Protein AF-A0A1I7TEP8-F1 (afdb_monomer_lite)

Foldseek 3Di:
DVVQVVCCLQQVDPPWAFPDKDKDWDFQDQDPPDPDTWTKMWMWTAGPVRKIKIKIATQGAPDDDDFDFDDAPVDTQTDDRVQCQQAELRPDGNIYMWTDSDNDIQQHHWQFADPNRSPDGADFQFIGGNSPAGAAAPDPFGADRRPLAHVVLHGAAQFHDRNRRDGDQCQVVVVDDAAPQWHWDGDRRGIDTHGDPQWDDDDRHTHGDPQCCVVPVDDFDPQWDWDDDPPDRIAIDGHPQWDDRRNDTDHPPPPDDPDDDDDDDDDDDDDDDDDDDDDDDDDDDDDDDDDDDDDDDDDDDDDDDDDDDDDDDDDDDDDDDDDDDDDDDDDDDDDDDDDDDDDDPDDDPPPVVVVVVVVVVVVVVVVVVVCVVVVVVVVVVVVVVVVVVVVVVVPPPDDDDDDDDDDDDDDDDDDDDDDDDDDDDDDDDDDD

Secondary structure (DSSP, 8-state):
-HHHHHHHHHHT-TT--EEEEEEEEEEEEEPTTSS-EEEEEEEEEEETTS-EEEEEEEEE----SSPPEEE-SS-EEE--GGGTTT--SSSSTTEEEEE-SSSS-B-S-TTEESTTTT-EEPPTTEESGGG-EE--BSTTPPPPTTT-PPGGG-BPTTEETTTT-EE--TTTTT---PPTTEEEEEETTEEEEEEPTTEEEETTEEEE--HHHHHHSSPPPTTEEEEEETTEEEEEEEPTTEEESSSSEEEGGG-----------------------------------------------------PPPPPPP----------PPPPP---------------S--SHHHHHHHHHHHHHHHHHHHHHHHHHHHHHHHHHHHHHHHHHHHHHHH-------------------------------------

Radius of gyration: 47.18 Å; chains: 1; bounding box: 104×116×156 Å

InterPro domains:
  IPR000152 EGF-type aspartate/asparagine hydroxylation site [PS00010] (184-195)
  IPR000742 EGF-like domain [PS01186] (193-206)
  IPR000742 EGF-like domain [PS01186] (236-249)
  IPR000742 EGF-like domain [PS50026] (167-207)
  IPR000742 EGF-like domain [PS50026] (208-250)
  IPR000742 EGF-like domain [SM00181] (121-165)
  IPR000742 EGF-like domain [SM00181] (170-207)
  IPR000742 EGF-like domain [SM00181] (211-250)
  IPR001881 EGF-like calcium-binding domain [SM00179] (167-207)
  IPR003886 NIDO domain [SM00539] (1-105)
  IPR018097 EGF-like calcium-binding, conserved site [PS01187] (167-193)
  IPR049883 NOTCH1, EGF-like calcium-binding domain [PF07645] (167-206)
  IPR052235 Nephronectin domain-containing protein [PTHR24050] (114-250)

Structure (mmCIF, N/CA/C/O backbone):
data_AF-A0A1I7TEP8-F1
#
_entry.id   AF-A0A1I7TEP8-F1
#
loop_
_atom_site.group_PDB
_atom_site.id
_atom_site.type_symbol
_atom_site.label_atom_id
_atom_site.label_alt_id
_atom_site.label_comp_id
_atom_site.label_asym_id
_atom_site.label_entity_id
_atom_site.label_seq_id
_atom_site.pdbx_PDB_ins_code
_atom_site.Cartn_x
_atom_site.Cartn_y
_atom_site.Cartn_z
_atom_site.occupancy
_atom_site.B_iso_or_equiv
_atom_site.auth_seq_id
_atom_site.auth_comp_id
_atom_site.auth_asym_id
_atom_site.auth_atom_id
_atom_site.pdbx_PDB_model_num
ATOM 1 N N . MET A 1 1 ? 0.492 -0.697 28.780 1.00 54.47 1 MET A N 1
ATOM 2 C CA . MET A 1 1 ? 0.553 -2.182 28.759 1.00 54.47 1 MET A CA 1
ATOM 3 C C . MET A 1 1 ? -0.739 -2.813 28.250 1.00 54.47 1 MET A C 1
ATOM 5 O O . MET A 1 1 ? -0.734 -3.174 27.086 1.00 54.47 1 MET A O 1
ATOM 9 N N . ARG A 1 2 ? -1.839 -2.936 29.023 1.00 62.75 2 ARG A N 1
ATOM 10 C CA . ARG A 1 2 ? -3.069 -3.606 28.520 1.00 62.75 2 ARG A CA 1
ATOM 11 C C . ARG A 1 2 ? -3.659 -2.958 27.255 1.00 62.75 2 ARG A C 1
ATOM 13 O O . ARG A 1 2 ? -3.984 -3.676 26.319 1.00 62.75 2 ARG A O 1
ATOM 20 N N . SER A 1 3 ? -3.730 -1.624 27.205 1.00 68.06 3 SER A N 1
ATOM 21 C CA . SER A 1 3 ? -4.124 -0.867 26.003 1.00 68.06 3 SER A CA 1
ATOM 22 C C . SER A 1 3 ? -3.227 -1.183 24.804 1.00 68.06 3 SER A C 1
ATOM 24 O O . SER A 1 3 ? -3.715 -1.460 23.717 1.00 68.06 3 SER A O 1
ATOM 26 N N . SER A 1 4 ? -1.916 -1.194 25.035 1.00 77.31 4 SER A N 1
ATOM 27 C CA . SER A 1 4 ? -0.880 -1.404 24.026 1.00 77.31 4 SER A CA 1
ATOM 28 C C . SER A 1 4 ? -0.984 -2.795 23.391 1.00 77.31 4 SER A C 1
ATOM 30 O O . SER A 1 4 ? -1.090 -2.883 22.177 1.00 77.31 4 SER A O 1
ATOM 32 N N . ILE A 1 5 ? -1.079 -3.860 24.198 1.00 77.50 5 ILE A N 1
ATOM 33 C CA . ILE A 1 5 ? -1.288 -5.239 23.711 1.00 77.50 5 ILE A CA 1
ATOM 34 C C . ILE A 1 5 ? -2.607 -5.338 22.929 1.00 77.50 5 ILE A C 1
ATOM 36 O O . ILE A 1 5 ? -2.640 -5.893 21.838 1.00 77.50 5 ILE A O 1
ATOM 40 N N . GLY A 1 6 ? -3.687 -4.740 23.447 1.00 81.06 6 GLY A N 1
ATOM 41 C CA . GLY A 1 6 ? -4.981 -4.730 22.764 1.00 81.06 6 GLY A CA 1
ATOM 42 C C . GLY A 1 6 ? -4.962 -4.018 21.406 1.00 81.06 6 GLY A C 1
ATOM 43 O O . GLY A 1 6 ? -5.703 -4.423 20.518 1.00 81.06 6 GLY A O 1
ATOM 44 N N . ILE A 1 7 ? -4.125 -2.989 21.233 1.00 83.25 7 ILE A N 1
ATOM 45 C CA . ILE A 1 7 ? -3.913 -2.296 19.953 1.00 83.25 7 ILE A CA 1
ATOM 46 C C . ILE A 1 7 ? -3.044 -3.137 19.012 1.00 83.25 7 ILE A C 1
ATOM 48 O O . ILE A 1 7 ? -3.432 -3.317 17.861 1.00 83.25 7 ILE A O 1
ATOM 52 N N . GLN A 1 8 ? -1.933 -3.700 19.503 1.00 84.19 8 GLN A N 1
ATOM 53 C CA . GLN A 1 8 ? -1.055 -4.585 18.724 1.00 84.19 8 GLN A CA 1
ATOM 54 C C . GLN A 1 8 ? -1.854 -5.733 18.091 1.00 84.19 8 GLN A C 1
ATOM 56 O O . GLN A 1 8 ? -1.826 -5.911 16.876 1.00 84.19 8 GLN A O 1
ATOM 61 N N . THR A 1 9 ? -2.628 -6.461 18.904 1.00 83.50 9 THR A N 1
ATOM 62 C CA . THR A 1 9 ? -3.426 -7.609 18.449 1.00 83.50 9 THR A CA 1
ATOM 63 C C . THR A 1 9 ? -4.588 -7.207 17.538 1.00 83.50 9 THR A C 1
ATOM 65 O O . THR A 1 9 ? -4.885 -7.928 16.594 1.00 83.50 9 THR A O 1
ATOM 68 N N . ALA A 1 10 ? -5.260 -6.081 17.804 1.00 84.94 10 ALA A N 1
ATOM 69 C CA . ALA A 1 10 ? -6.440 -5.670 17.037 1.00 84.94 10 ALA A CA 1
ATOM 70 C C . ALA A 1 10 ? -6.103 -5.056 15.669 1.00 84.94 10 ALA A C 1
ATOM 72 O O . ALA A 1 10 ? -6.873 -5.229 14.730 1.00 84.94 10 ALA A O 1
ATOM 73 N N . MET A 1 11 ? -4.982 -4.333 15.565 1.00 82.75 11 MET A N 1
ATOM 74 C CA . MET A 1 11 ? -4.587 -3.610 14.348 1.00 82.75 11 MET A CA 1
ATOM 75 C C . MET A 1 11 ? -3.489 -4.314 13.538 1.00 82.75 11 MET A C 1
ATOM 77 O O . MET A 1 11 ? -3.187 -3.872 12.434 1.00 82.75 11 MET A O 1
ATOM 81 N N . GLY A 1 12 ? -2.865 -5.371 14.075 1.00 79.25 12 GLY A N 1
ATOM 82 C CA . GLY A 1 12 ? -1.703 -6.019 13.454 1.00 79.25 12 GLY A CA 1
ATOM 83 C C . GLY A 1 12 ? -0.425 -5.171 13.507 1.00 79.25 12 GLY A C 1
ATOM 84 O O . GLY A 1 12 ? 0.451 -5.332 12.665 1.00 79.25 12 GLY A O 1
ATOM 85 N N . ILE A 1 13 ? -0.321 -4.240 14.465 1.00 78.69 13 ILE A N 1
ATOM 86 C CA . ILE A 1 13 ? 0.818 -3.315 14.582 1.00 78.69 13 ILE A CA 1
ATOM 87 C C . ILE A 1 13 ? 1.818 -3.870 15.595 1.00 78.69 13 ILE A C 1
ATOM 89 O O . ILE A 1 13 ? 1.590 -3.806 16.805 1.00 78.69 13 ILE A O 1
ATOM 93 N N . GLU A 1 14 ? 2.953 -4.376 15.122 1.00 80.06 14 GLU A N 1
ATOM 94 C CA . GLU A 1 14 ? 4.012 -4.852 16.009 1.00 80.06 14 GLU A CA 1
ATOM 95 C C . GLU A 1 14 ? 4.643 -3.725 16.839 1.00 80.06 14 GLU A C 1
ATOM 97 O O . GLU A 1 14 ? 4.807 -2.588 16.393 1.00 80.06 14 GLU A O 1
ATOM 102 N N . ASN A 1 15 ? 5.062 -4.058 18.063 1.00 80.12 15 ASN A N 1
ATOM 103 C CA . ASN A 1 15 ? 5.827 -3.173 18.948 1.00 80.12 15 ASN A CA 1
ATOM 104 C C . ASN A 1 15 ? 5.157 -1.824 19.300 1.00 80.12 15 ASN A C 1
ATOM 106 O O . ASN A 1 15 ? 5.832 -0.933 19.812 1.00 80.12 15 ASN A O 1
ATOM 110 N N . PHE A 1 16 ? 3.844 -1.661 19.087 1.00 84.19 16 PHE A N 1
ATOM 111 C CA . PHE A 1 16 ? 3.108 -0.453 19.483 1.00 84.19 16 PHE A CA 1
ATOM 112 C C . PHE A 1 16 ? 3.130 -0.258 21.009 1.00 84.19 16 PHE A C 1
ATOM 114 O O . PHE A 1 16 ? 2.706 -1.146 21.758 1.00 84.19 16 PHE A O 1
ATOM 121 N N . LYS A 1 17 ? 3.566 0.909 21.494 1.00 89.56 17 LYS A N 1
ATOM 122 C CA . LYS A 1 17 ? 3.687 1.204 22.929 1.00 89.56 17 LYS A CA 1
ATOM 123 C C . LYS A 1 17 ? 3.086 2.567 23.252 1.00 89.56 17 LYS A C 1
ATOM 125 O O . LYS A 1 17 ? 3.693 3.610 23.048 1.00 89.56 17 LYS A O 1
ATOM 130 N N . THR A 1 18 ? 1.904 2.525 23.861 1.00 90.00 18 THR A N 1
ATOM 131 C CA . THR A 1 18 ? 1.186 3.707 24.356 1.00 90.00 18 THR A CA 1
ATOM 132 C C . THR A 1 18 ? 2.036 4.518 25.340 1.00 90.00 18 THR A C 1
ATOM 134 O O . THR A 1 18 ? 2.433 3.982 26.379 1.00 90.00 18 THR A O 1
ATOM 137 N N . VAL A 1 19 ? 2.247 5.800 25.043 1.00 92.50 19 VAL A N 1
ATOM 138 C CA . VAL A 1 19 ? 2.892 6.793 25.919 1.00 92.50 19 VAL A CA 1
ATOM 139 C C . VAL A 1 19 ? 1.852 7.713 26.552 1.00 92.50 19 VAL A C 1
ATOM 141 O O . VAL A 1 19 ? 1.882 7.899 27.768 1.00 92.50 19 VAL A O 1
ATOM 144 N N . ARG A 1 20 ? 0.897 8.230 25.766 1.00 92.38 20 ARG A N 1
ATOM 145 C CA . ARG A 1 20 ? -0.237 9.024 26.268 1.00 92.38 20 ARG A CA 1
ATOM 146 C C . ARG A 1 20 ? -1.568 8.385 25.893 1.00 92.38 20 ARG A C 1
ATOM 148 O O . ARG A 1 20 ? -1.671 7.643 24.916 1.00 92.38 20 ARG A O 1
ATOM 155 N N . LEU A 1 21 ? -2.581 8.644 26.713 1.00 93.88 21 LEU A N 1
ATOM 156 C CA . LEU A 1 21 ? -3.922 8.104 26.543 1.00 93.88 21 LEU A CA 1
ATOM 157 C C . LEU A 1 21 ? -4.946 9.160 26.961 1.00 93.88 21 LEU A C 1
ATOM 159 O O . LEU A 1 21 ? -5.051 9.484 28.143 1.00 93.88 21 LEU A O 1
ATOM 163 N N . HIS A 1 22 ? -5.709 9.669 26.000 1.00 94.31 22 HIS A N 1
ATOM 164 C CA . HIS A 1 22 ? -6.807 10.600 26.240 1.00 94.31 22 HIS A CA 1
ATOM 165 C C . HIS A 1 22 ? -8.118 9.824 26.133 1.00 94.31 22 HIS A C 1
ATOM 167 O O . HIS A 1 22 ? -8.373 9.188 25.114 1.00 94.31 22 HIS A O 1
ATOM 173 N N . ILE A 1 23 ? -8.928 9.836 27.194 1.00 94.62 23 ILE A N 1
ATOM 174 C CA . ILE A 1 23 ? -10.208 9.121 27.260 1.00 94.62 23 ILE A CA 1
ATOM 175 C C . ILE A 1 23 ? -11.317 10.146 27.467 1.00 94.62 23 ILE A C 1
ATOM 177 O O . ILE A 1 23 ? -11.378 10.799 28.507 1.00 94.62 23 ILE A O 1
ATOM 181 N N . PHE A 1 24 ? -12.222 10.236 26.501 1.00 94.94 24 PHE A N 1
ATOM 182 C CA . PHE A 1 24 ? -13.434 11.038 26.573 1.00 94.94 24 PHE A CA 1
ATOM 183 C C . PHE A 1 24 ? -14.617 10.081 26.730 1.00 94.94 24 PHE A C 1
ATOM 185 O O . PHE A 1 24 ? -14.896 9.281 25.837 1.00 94.94 24 PHE A O 1
ATOM 192 N N . THR A 1 25 ? -15.288 10.125 27.881 1.00 94.06 25 THR A N 1
ATOM 193 C CA . THR A 1 25 ? -16.459 9.280 28.162 1.00 94.06 25 THR A CA 1
ATOM 194 C C . THR A 1 25 ? -17.731 10.101 28.027 1.00 94.06 25 THR A C 1
ATOM 196 O O . THR A 1 25 ? -17.890 11.116 28.701 1.00 94.06 25 THR A O 1
ATOM 199 N N . PHE A 1 26 ? -18.647 9.623 27.194 1.00 91.69 26 PHE A N 1
ATOM 200 C CA . PHE A 1 26 ? -19.979 10.172 27.001 1.00 91.69 26 PHE A CA 1
ATOM 201 C C . PHE A 1 26 ? -20.973 9.157 27.554 1.00 91.69 26 PHE A C 1
ATOM 203 O O . PHE A 1 26 ? -21.328 8.209 26.859 1.00 91.69 26 PHE A O 1
ATOM 210 N N . ASP A 1 27 ? -21.390 9.313 28.811 1.00 92.44 27 ASP A N 1
ATOM 211 C CA . ASP A 1 27 ? -22.382 8.423 29.420 1.00 92.44 27 ASP A CA 1
ATOM 212 C C . ASP A 1 27 ? -23.783 9.044 29.388 1.00 92.44 27 ASP A C 1
ATOM 214 O O . ASP A 1 27 ? -23.960 10.222 29.698 1.00 92.44 27 ASP A O 1
ATOM 218 N N . ARG A 1 28 ? -24.778 8.238 28.998 1.00 89.88 28 ARG A N 1
ATOM 219 C CA . ARG A 1 28 ? -26.203 8.594 28.936 1.00 89.88 28 ARG A CA 1
ATOM 220 C C . ARG A 1 28 ? -26.470 9.952 28.276 1.00 89.88 28 ARG A C 1
ATOM 222 O O . ARG A 1 28 ? -27.312 10.726 28.736 1.00 89.88 28 ARG A O 1
ATOM 229 N N . VAL A 1 29 ? -25.811 10.228 27.154 1.00 87.88 29 VAL A N 1
ATOM 230 C CA . VAL A 1 29 ? -26.077 11.432 26.362 1.00 87.88 29 VAL A CA 1
ATOM 231 C C . VAL A 1 29 ? -27.410 11.260 25.635 1.00 87.88 29 VAL A C 1
ATOM 233 O O . VAL A 1 29 ? -27.557 10.376 24.784 1.00 87.88 29 VAL A O 1
ATOM 236 N N . ARG A 1 30 ? -28.398 12.095 25.980 1.00 86.38 30 ARG A N 1
ATOM 237 C CA . ARG A 1 30 ? -29.702 12.128 25.303 1.00 86.38 30 ARG A CA 1
ATOM 238 C C . ARG A 1 30 ? -29.531 12.656 23.882 1.00 86.38 30 ARG A C 1
ATOM 240 O O . ARG A 1 30 ? -28.924 13.704 23.672 1.00 86.38 30 ARG A O 1
ATOM 247 N N . GLN A 1 31 ? -30.081 11.944 22.907 1.00 82.75 31 GLN A N 1
ATOM 248 C CA . GLN A 1 31 ? -30.082 12.386 21.520 1.00 82.75 31 GLN A CA 1
ATOM 249 C C . GLN A 1 31 ? -31.081 13.543 21.333 1.00 82.75 31 GLN A C 1
ATOM 251 O O . GLN A 1 31 ? -32.233 13.450 21.755 1.00 82.75 31 GLN A O 1
ATOM 256 N N . SER A 1 32 ? -30.660 14.622 20.664 1.00 80.56 32 SER A N 1
ATOM 257 C CA . SER A 1 32 ? -31.560 15.733 20.321 1.00 80.56 32 SER A CA 1
ATOM 258 C C . SER A 1 32 ? -32.754 15.244 19.487 1.00 80.56 32 SER A C 1
ATOM 260 O O . SER A 1 32 ? -32.588 14.427 18.578 1.00 80.56 32 SER A O 1
ATOM 262 N N . GLY A 1 33 ? -33.957 15.719 19.822 1.00 80.44 33 GLY A N 1
ATOM 263 C CA . GLY A 1 33 ? -35.210 15.295 19.188 1.00 80.44 33 GLY A CA 1
ATOM 264 C C . GLY A 1 33 ? -35.663 13.866 19.526 1.00 80.44 33 GLY A C 1
ATOM 265 O O . GLY A 1 33 ? -36.458 13.299 18.780 1.00 80.44 33 GLY A O 1
ATOM 266 N N . SER A 1 34 ? -35.153 13.253 20.603 1.00 81.44 34 SER A N 1
ATOM 267 C CA . SER A 1 34 ? -35.457 11.862 20.961 1.00 81.44 34 SER A CA 1
ATOM 268 C C . SER A 1 34 ? -35.423 11.590 22.478 1.00 81.44 34 SER A C 1
ATOM 270 O O . SER A 1 34 ? -34.797 12.315 23.253 1.00 81.44 34 SER A O 1
ATOM 272 N N . GLU A 1 35 ? -36.060 10.492 22.894 1.00 83.69 35 GLU A N 1
ATOM 273 C CA . GLU A 1 35 ? -35.900 9.882 24.229 1.00 83.69 35 GLU A CA 1
ATOM 274 C C . GLU A 1 35 ? -34.720 8.895 24.292 1.00 83.69 35 GLU A C 1
ATOM 276 O O . GLU A 1 35 ? -34.445 8.293 25.330 1.00 83.69 35 GLU A O 1
ATOM 281 N N . ASN A 1 36 ? -34.009 8.714 23.178 1.00 84.19 36 ASN A N 1
ATOM 282 C CA . ASN A 1 36 ? -32.898 7.783 23.079 1.00 84.19 36 ASN A CA 1
ATOM 283 C C . ASN A 1 36 ? -31.670 8.304 23.840 1.00 84.19 36 ASN A C 1
ATOM 285 O O . ASN A 1 36 ? -31.244 9.449 23.665 1.00 84.19 36 ASN A O 1
ATOM 289 N N . TYR A 1 37 ? -31.056 7.426 24.630 1.00 85.50 37 TYR A N 1
ATOM 290 C CA . TYR A 1 37 ? -29.800 7.674 25.336 1.00 85.50 37 TYR A CA 1
ATOM 291 C C . TYR A 1 37 ? -28.668 6.870 24.698 1.00 85.50 37 TYR A C 1
ATOM 293 O O . TYR A 1 37 ? -28.862 5.712 24.327 1.00 85.50 37 TYR A O 1
ATOM 301 N N . ASN A 1 38 ? -27.484 7.473 24.605 1.00 86.50 38 ASN A N 1
ATOM 302 C CA . ASN A 1 38 ? -26.291 6.838 24.055 1.00 86.50 38 ASN A CA 1
ATOM 303 C C . ASN A 1 38 ? -25.142 6.901 25.072 1.00 86.50 38 ASN A C 1
ATOM 305 O O . ASN A 1 38 ? -24.872 7.970 25.621 1.00 86.50 38 ASN A O 1
ATOM 309 N N . SER A 1 39 ? -24.464 5.773 25.284 1.00 90.19 39 SER A N 1
ATOM 310 C CA . SER A 1 39 ? -23.233 5.677 26.076 1.00 90.19 39 SER A CA 1
ATOM 311 C C . SER A 1 39 ? -22.095 5.157 25.196 1.00 90.19 39 SER A C 1
ATOM 313 O O . SER A 1 39 ? -22.189 4.063 24.624 1.00 90.19 39 SER A O 1
ATOM 315 N N . PHE A 1 40 ? -21.036 5.957 25.063 1.00 91.94 40 PHE A N 1
ATOM 316 C CA . PHE A 1 40 ? -19.858 5.640 24.259 1.00 91.94 40 PHE A CA 1
ATOM 317 C C . PHE A 1 40 ? -18.587 6.319 24.786 1.00 91.94 40 PHE A C 1
ATOM 319 O O . PHE A 1 40 ? -18.637 7.287 25.545 1.00 91.94 40 PHE A O 1
ATOM 326 N N . GLN A 1 41 ? -17.429 5.817 24.370 1.00 94.75 41 GLN A N 1
ATOM 327 C CA . GLN A 1 41 ? -16.125 6.401 24.672 1.00 94.75 41 GLN A CA 1
ATOM 328 C C . GLN A 1 41 ? -15.348 6.684 23.390 1.00 94.75 41 GLN A C 1
ATOM 330 O O . GLN A 1 41 ? -15.413 5.922 22.424 1.00 94.75 41 GLN A O 1
ATOM 335 N N . VAL A 1 42 ? -14.578 7.767 23.416 1.00 94.69 42 VAL A N 1
ATOM 336 C CA . VAL A 1 42 ? -13.568 8.104 22.414 1.00 94.69 42 VAL A CA 1
ATOM 337 C C . VAL A 1 42 ? -12.216 8.048 23.108 1.00 94.69 42 VAL A C 1
ATOM 339 O O . VAL A 1 42 ? -12.006 8.716 24.119 1.00 94.69 42 VAL A O 1
ATOM 342 N N . VAL A 1 43 ? -11.304 7.232 22.591 1.00 94.75 43 VAL A N 1
ATOM 343 C CA . VAL A 1 43 ? -9.972 7.031 23.167 1.00 94.75 43 VAL A CA 1
ATOM 344 C C . VAL A 1 43 ? -8.921 7.350 22.114 1.00 94.75 43 VAL A C 1
ATOM 346 O O . VAL A 1 43 ? -8.916 6.728 21.057 1.00 94.75 43 VAL A O 1
ATOM 349 N N . LEU A 1 44 ? -8.017 8.282 22.406 1.00 94.31 44 LEU A N 1
ATOM 350 C CA . LEU A 1 44 ? -6.821 8.541 21.602 1.00 94.31 44 LEU A CA 1
ATOM 351 C C . LEU A 1 44 ? -5.612 7.955 22.331 1.00 94.31 44 LEU A C 1
ATOM 353 O O . LEU A 1 44 ? -5.338 8.322 23.475 1.00 94.31 44 LEU A O 1
ATOM 357 N N . ALA A 1 45 ? -4.909 7.031 21.683 1.00 93.88 45 ALA A N 1
ATOM 358 C CA . ALA A 1 45 ? -3.698 6.401 22.194 1.00 93.88 45 ALA A CA 1
ATOM 359 C C . ALA A 1 45 ? -2.493 6.809 21.335 1.00 93.88 45 ALA A C 1
ATOM 361 O O . ALA A 1 45 ? -2.362 6.345 20.203 1.00 93.88 45 ALA A O 1
ATOM 362 N N . GLU A 1 46 ? -1.615 7.640 21.893 1.00 92.75 46 GLU A N 1
ATOM 363 C CA . GLU A 1 46 ? -0.358 8.067 21.264 1.00 92.75 46 GLU A CA 1
ATOM 364 C C . GLU A 1 46 ? 0.748 7.046 21.571 1.00 92.75 46 GLU A C 1
ATOM 366 O O . GLU A 1 46 ? 0.904 6.627 22.726 1.00 92.75 46 GLU A O 1
ATOM 371 N N . SER A 1 47 ? 1.521 6.637 20.563 1.00 90.81 47 SER A N 1
ATOM 372 C CA . SER A 1 47 ? 2.690 5.760 20.715 1.00 90.81 47 SER A CA 1
ATOM 373 C C . SER A 1 47 ? 3.978 6.551 20.937 1.00 90.81 47 SER A C 1
ATOM 375 O O . SER A 1 47 ? 4.086 7.725 20.613 1.00 90.81 47 SER A O 1
ATOM 377 N N . ASP A 1 48 ? 5.006 5.849 21.395 1.00 87.94 48 ASP A N 1
ATOM 378 C CA . ASP A 1 48 ? 6.420 6.254 21.391 1.00 87.94 48 ASP A CA 1
ATOM 379 C C . ASP A 1 48 ? 7.069 6.435 20.001 1.00 87.94 48 ASP A C 1
ATOM 381 O O . ASP A 1 48 ? 8.250 6.762 19.927 1.00 87.94 48 ASP A O 1
ATOM 385 N N . LYS A 1 49 ? 6.323 6.193 18.917 1.00 86.44 49 LYS A N 1
ATOM 386 C CA . LYS A 1 49 ? 6.752 6.319 17.511 1.00 86.44 49 LYS A CA 1
ATOM 387 C C . LYS A 1 49 ? 5.837 7.262 16.715 1.00 86.44 49 LYS A C 1
ATOM 389 O O . LYS A 1 49 ? 5.595 7.030 15.537 1.00 86.44 49 LYS A O 1
ATOM 394 N N . ASP A 1 50 ? 5.227 8.228 17.400 1.00 83.94 50 ASP A N 1
ATOM 395 C CA . ASP A 1 50 ? 4.307 9.241 16.853 1.00 83.94 50 ASP A CA 1
ATOM 396 C C . ASP A 1 50 ? 3.026 8.708 16.166 1.00 83.94 50 ASP A C 1
ATOM 398 O O . ASP A 1 50 ? 2.237 9.468 15.608 1.00 83.94 50 ASP A O 1
ATOM 402 N N . PHE A 1 51 ? 2.741 7.405 16.279 1.00 86.81 51 PHE A N 1
ATOM 403 C CA . PHE A 1 51 ? 1.468 6.821 15.844 1.00 86.81 51 PHE A CA 1
ATOM 404 C C . PHE A 1 51 ? 0.328 7.205 16.790 1.00 86.81 51 PHE A C 1
ATOM 406 O O . PHE A 1 51 ? 0.474 7.086 18.009 1.00 86.81 51 PHE A O 1
ATOM 413 N N . THR A 1 52 ? -0.839 7.557 16.250 1.00 90.94 52 THR A N 1
ATOM 414 C CA . THR A 1 52 ? -2.039 7.872 17.035 1.00 90.94 52 THR A CA 1
ATOM 415 C C . THR A 1 52 ? -3.192 6.966 16.625 1.00 90.94 52 THR A C 1
ATOM 417 O O . THR A 1 52 ? -3.648 6.979 15.481 1.00 90.94 52 THR A O 1
ATOM 420 N N . ILE A 1 53 ? -3.689 6.182 17.584 1.00 92.06 53 ILE A N 1
ATOM 421 C CA . ILE A 1 53 ? -4.826 5.280 17.385 1.00 92.06 53 ILE A CA 1
ATOM 422 C C . ILE A 1 53 ? -6.072 5.861 18.048 1.00 92.06 53 ILE A C 1
ATOM 424 O O . ILE A 1 53 ? -6.142 5.987 19.272 1.00 92.06 53 ILE A O 1
ATOM 428 N N . LEU A 1 54 ? -7.075 6.162 17.227 1.00 93.62 54 LEU A N 1
ATOM 429 C CA . LEU A 1 54 ? -8.434 6.488 17.636 1.00 93.62 54 LEU A CA 1
ATOM 430 C C . LEU A 1 54 ? -9.212 5.191 17.868 1.00 93.62 54 LEU A C 1
ATOM 432 O O . LEU A 1 54 ? -9.341 4.377 16.960 1.00 93.62 54 LEU A O 1
ATOM 436 N N . SER A 1 55 ? -9.767 4.999 19.062 1.00 93.81 55 SER A N 1
ATOM 437 C CA . SER A 1 55 ? -10.740 3.941 19.347 1.00 93.81 55 SER A CA 1
ATOM 438 C C . SER A 1 55 ? -12.088 4.545 19.730 1.00 93.81 55 SER A C 1
ATOM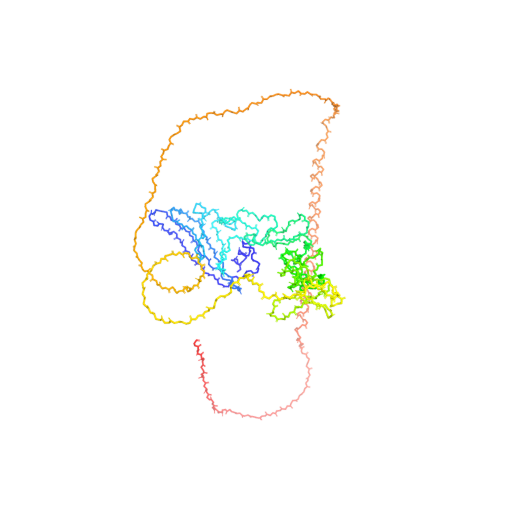 440 O O . SER A 1 55 ? -12.177 5.307 20.692 1.00 93.81 55 SER A O 1
ATOM 442 N N . LEU A 1 56 ? -13.139 4.174 19.004 1.00 93.38 56 LEU A N 1
ATOM 443 C CA . LEU A 1 56 ? -14.532 4.466 19.335 1.00 93.38 56 LEU A CA 1
ATOM 444 C C . LEU A 1 56 ? -15.132 3.216 19.982 1.00 93.38 56 LEU A C 1
ATOM 446 O O . LEU A 1 56 ? -15.054 2.131 19.408 1.00 93.38 56 LEU A O 1
ATOM 450 N N . ILE A 1 57 ? -15.696 3.350 21.180 1.00 93.94 57 ILE A N 1
ATOM 451 C CA . ILE A 1 57 ? -16.260 2.236 21.951 1.00 93.94 57 ILE A CA 1
ATOM 452 C C . ILE A 1 57 ? -17.725 2.549 22.239 1.00 93.94 57 ILE A C 1
ATOM 454 O O . ILE A 1 57 ? -18.034 3.371 23.096 1.00 93.94 57 ILE A O 1
ATOM 458 N N . TYR A 1 58 ? -18.628 1.901 21.516 1.00 91.62 58 TYR A N 1
ATOM 459 C CA . TYR A 1 58 ? -20.072 2.033 21.650 1.00 91.62 58 TYR A CA 1
ATOM 460 C C . TYR A 1 58 ? -20.625 0.879 22.490 1.00 91.62 58 TYR A C 1
ATOM 462 O O . TYR A 1 58 ? -20.615 -0.266 22.047 1.00 91.62 58 TYR A O 1
ATOM 470 N N . GLU A 1 59 ? -21.135 1.173 23.689 1.00 87.19 59 GLU A N 1
ATOM 471 C CA . GLU A 1 59 ? -21.729 0.149 24.562 1.00 87.19 59 GLU A CA 1
ATOM 472 C C . GLU A 1 59 ? -23.241 0.039 24.332 1.00 87.19 59 GLU A C 1
ATOM 474 O O . GLU A 1 59 ? -23.778 -1.038 24.077 1.00 87.19 59 GLU A O 1
ATOM 479 N N . LYS A 1 60 ? -23.944 1.174 24.411 1.00 82.19 60 LYS A N 1
ATOM 480 C CA . LYS A 1 60 ? -25.400 1.261 24.258 1.00 82.19 60 LYS A CA 1
ATOM 481 C C . LYS A 1 60 ? -25.717 2.454 23.380 1.00 82.19 60 LYS A C 1
ATOM 483 O O . LYS A 1 60 ? -25.535 3.595 23.794 1.00 82.19 60 LYS A O 1
ATOM 488 N N . VAL A 1 61 ? -26.172 2.184 22.162 1.00 81.44 61 VAL A N 1
ATOM 489 C CA . VAL A 1 61 ? -26.453 3.209 21.155 1.00 81.44 61 VAL A CA 1
ATOM 490 C C . VAL A 1 61 ? -27.807 2.936 20.528 1.00 81.44 61 VAL A C 1
ATOM 492 O O . VAL A 1 61 ? -28.083 1.829 20.075 1.00 81.44 61 VAL A O 1
ATOM 495 N N . GLN A 1 62 ? -28.643 3.967 20.493 1.00 75.50 62 GLN A N 1
ATOM 496 C CA . GLN A 1 62 ? -29.960 3.960 19.861 1.00 75.50 62 GLN A CA 1
ATOM 497 C C . GLN A 1 62 ? -30.040 5.075 18.804 1.00 75.50 62 GLN A C 1
ATOM 499 O O . GLN A 1 62 ? -31.077 5.708 18.621 1.00 75.50 62 GLN A O 1
ATOM 504 N N . ALA A 1 63 ? -28.926 5.338 18.115 1.00 66.56 63 ALA A N 1
ATOM 505 C CA . ALA A 1 63 ? -28.809 6.394 17.118 1.00 66.56 63 ALA A CA 1
ATOM 506 C C . ALA A 1 63 ? -29.838 6.222 15.985 1.00 66.56 63 ALA A C 1
ATOM 508 O O . ALA A 1 63 ? -29.768 5.286 15.186 1.00 66.56 63 ALA A O 1
ATOM 509 N N . ARG A 1 64 ? -30.790 7.158 15.898 1.00 67.81 64 ARG A N 1
ATOM 510 C CA . ARG A 1 64 ? -31.760 7.265 14.796 1.00 67.81 64 ARG A CA 1
ATOM 511 C C . ARG A 1 64 ? -31.654 8.6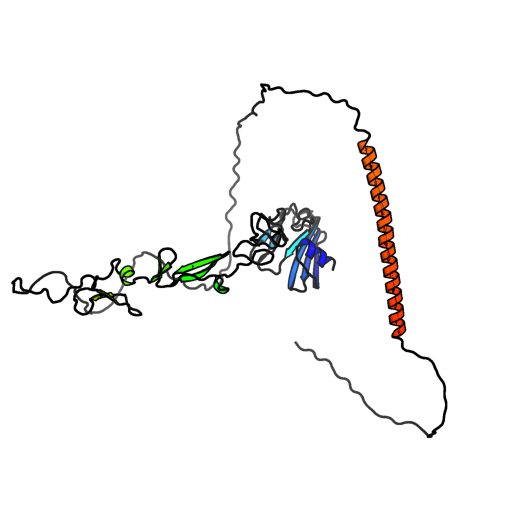41 14.152 1.00 67.81 64 ARG A C 1
ATOM 513 O O . ARG A 1 64 ? -32.057 9.617 14.772 1.00 67.81 64 ARG A O 1
ATOM 520 N N . GLY A 1 65 ? -31.143 8.727 12.924 1.00 63.72 65 GLY A N 1
ATOM 521 C CA . GLY A 1 65 ? -31.121 9.974 12.144 1.00 63.72 65 GLY A CA 1
ATOM 522 C C . GLY A 1 65 ? -29.751 10.639 11.921 1.00 63.72 65 GLY A C 1
ATOM 523 O O . GLY A 1 65 ? -29.470 10.950 10.768 1.00 63.72 65 GLY A O 1
ATOM 524 N N . PRO A 1 66 ? -28.884 10.864 12.932 1.00 65.50 66 PRO A N 1
ATOM 525 C CA . PRO A 1 66 ? -27.610 11.546 12.702 1.00 65.50 66 PRO A CA 1
ATOM 526 C C . PRO A 1 66 ? -26.608 10.621 12.003 1.00 65.50 66 PRO A C 1
ATOM 528 O O . PRO A 1 66 ? -26.577 9.419 12.267 1.00 65.50 66 PRO A O 1
ATOM 531 N N . MET A 1 67 ? -25.770 11.171 11.125 1.00 74.00 67 MET A N 1
ATOM 532 C CA . MET A 1 67 ? -24.658 10.428 10.525 1.00 74.00 67 MET A CA 1
ATOM 533 C C . MET A 1 67 ? -23.562 10.228 11.575 1.00 74.00 67 MET A C 1
ATOM 535 O O . MET A 1 67 ? -23.085 11.198 12.159 1.00 74.00 67 MET A O 1
ATOM 539 N N . THR A 1 68 ? -23.149 8.981 11.799 1.00 85.12 68 THR A N 1
ATOM 540 C CA . THR A 1 68 ? -21.989 8.660 12.642 1.00 85.12 68 THR A CA 1
ATOM 541 C C . THR A 1 68 ? -20.801 8.360 11.740 1.00 85.12 68 THR A C 1
ATOM 543 O O . THR A 1 68 ? -20.955 7.664 10.737 1.00 85.12 68 THR A O 1
ATOM 546 N N . GLY A 1 69 ? -19.619 8.879 12.062 1.00 87.69 69 GLY A N 1
ATOM 547 C CA . GLY A 1 69 ? -18.452 8.723 11.203 1.00 87.69 69 GLY A CA 1
ATOM 548 C C . GLY A 1 69 ? -17.223 9.477 11.682 1.00 87.69 69 GLY A C 1
ATOM 549 O O . GLY A 1 69 ? -17.239 10.113 12.736 1.00 87.69 69 GLY A O 1
ATOM 550 N N . ILE A 1 70 ? -16.165 9.401 10.881 1.00 89.62 70 ILE A N 1
ATOM 551 C CA . ILE A 1 70 ? -14.901 10.115 11.074 1.00 89.62 70 ILE A CA 1
ATOM 552 C C . ILE A 1 70 ? -14.707 11.033 9.871 1.00 89.62 70 ILE A C 1
ATOM 554 O O . ILE A 1 70 ? -14.693 10.564 8.735 1.00 89.62 70 ILE A O 1
ATOM 558 N N . SER A 1 71 ? -14.552 12.333 10.119 1.00 88.31 71 SER A N 1
ATOM 559 C CA . SER A 1 71 ? -14.210 13.306 9.081 1.00 88.31 71 SER A CA 1
ATOM 560 C C . SER A 1 71 ? -12.704 13.535 9.077 1.00 88.31 71 SER A C 1
ATOM 562 O O . SER A 1 71 ? -12.152 13.969 10.086 1.00 88.31 71 SER A O 1
ATOM 564 N N . THR A 1 72 ? -12.049 13.276 7.948 1.00 86.31 72 THR A N 1
ATOM 565 C CA . THR A 1 72 ? -10.674 13.718 7.673 1.00 86.31 72 THR A CA 1
ATOM 566 C C . THR A 1 72 ? -10.703 14.905 6.698 1.00 86.31 72 THR A C 1
ATOM 568 O O . THR A 1 72 ? -11.772 15.228 6.169 1.00 86.31 72 THR A O 1
ATOM 571 N N . PRO A 1 73 ? -9.563 15.565 6.418 1.00 86.00 73 PRO A N 1
ATOM 572 C CA . PRO A 1 73 ? -9.485 16.583 5.367 1.00 86.00 73 PRO A CA 1
ATOM 573 C C . PRO A 1 73 ? -9.765 16.049 3.952 1.00 86.00 73 PRO A C 1
ATOM 575 O O . PRO A 1 73 ? -10.047 16.841 3.058 1.00 86.00 73 PRO A O 1
ATOM 578 N N . ILE A 1 74 ? -9.665 14.729 3.739 1.00 86.19 74 ILE A N 1
ATOM 579 C CA . ILE A 1 74 ? -9.795 14.085 2.422 1.00 86.19 74 ILE A CA 1
ATOM 580 C C . ILE A 1 74 ? -11.174 13.435 2.245 1.00 86.19 74 ILE A C 1
ATOM 582 O O . ILE A 1 74 ? -11.766 13.531 1.170 1.00 86.19 74 ILE A O 1
ATOM 586 N N . ARG A 1 75 ? -11.700 12.757 3.278 1.00 89.56 75 ARG A N 1
ATOM 587 C CA . ARG A 1 75 ? -12.958 11.999 3.189 1.00 89.56 75 ARG A CA 1
ATOM 588 C C . ARG A 1 75 ? -13.712 11.901 4.513 1.00 89.56 75 ARG A C 1
ATOM 590 O O . ARG A 1 75 ? -13.149 12.054 5.593 1.00 89.56 75 ARG A O 1
ATOM 597 N N . PHE A 1 76 ? -15.000 11.575 4.421 1.00 89.50 76 PHE A N 1
ATOM 598 C CA . PHE A 1 76 ? -15.826 11.188 5.564 1.00 89.50 76 PHE A CA 1
ATOM 599 C C . PHE A 1 76 ? -16.057 9.671 5.552 1.00 89.50 76 PHE A C 1
ATOM 601 O O . PHE A 1 76 ? -16.748 9.157 4.672 1.00 89.50 76 PHE A O 1
ATOM 608 N N . LEU A 1 77 ? -15.505 8.949 6.531 1.00 91.06 77 LEU A N 1
ATOM 609 C CA . LEU A 1 77 ? -15.823 7.538 6.747 1.00 91.06 77 LEU A CA 1
ATOM 610 C C . LEU A 1 77 ? -17.134 7.437 7.531 1.00 91.06 77 LEU A C 1
ATOM 612 O O . LEU A 1 77 ? -17.163 7.722 8.728 1.00 91.06 77 LEU A O 1
ATOM 616 N N . MET A 1 78 ? -18.207 6.986 6.882 1.00 91.25 78 MET A N 1
ATOM 617 C CA . MET A 1 78 ? -19.485 6.734 7.549 1.00 91.25 78 MET A CA 1
ATOM 618 C C . MET A 1 78 ? -19.487 5.370 8.253 1.00 91.25 78 MET A C 1
ATOM 620 O O . MET A 1 78 ? -19.202 4.341 7.641 1.00 91.25 78 MET A O 1
ATOM 624 N N . LEU A 1 79 ? -19.876 5.351 9.529 1.00 91.38 79 LEU A N 1
ATOM 625 C CA . LEU A 1 79 ? -20.102 4.128 10.297 1.00 91.38 79 LEU A CA 1
ATOM 626 C C . LEU A 1 79 ? -21.575 3.687 10.209 1.00 91.38 79 LEU A C 1
ATOM 628 O O . LEU A 1 79 ? -22.481 4.524 10.172 1.00 91.38 79 LEU A O 1
ATOM 632 N N . PRO A 1 80 ? -21.855 2.371 10.205 1.00 90.19 80 PRO A N 1
ATOM 633 C CA . PRO A 1 80 ? -23.214 1.857 10.090 1.00 90.19 80 PRO A CA 1
ATOM 634 C C . PRO A 1 80 ? -23.987 2.090 11.395 1.00 90.19 80 PRO A C 1
ATOM 636 O O . PRO A 1 80 ? -23.832 1.340 12.356 1.00 90.19 80 PRO A O 1
ATOM 639 N N . ASN A 1 81 ? -24.859 3.104 11.419 1.00 87.19 81 ASN A N 1
ATOM 640 C CA . ASN A 1 81 ? -25.665 3.497 12.588 1.00 87.19 81 ASN A CA 1
ATOM 641 C C . ASN A 1 81 ? -26.377 2.322 13.290 1.00 87.19 81 ASN A C 1
ATOM 643 O O . ASN A 1 81 ? -26.395 2.243 14.516 1.00 87.19 81 ASN A O 1
ATOM 647 N N . ASN A 1 82 ? -26.932 1.382 12.520 1.00 87.00 82 ASN A N 1
ATOM 648 C CA . ASN A 1 82 ? -27.622 0.191 13.032 1.00 87.00 82 ASN A CA 1
ATOM 649 C C . ASN A 1 82 ? -26.682 -0.883 13.614 1.00 87.00 82 ASN A C 1
ATOM 651 O O . ASN A 1 82 ? -27.156 -1.823 14.249 1.00 87.00 82 ASN A O 1
ATOM 655 N N . ARG A 1 83 ? -25.369 -0.770 13.383 1.00 89.75 83 ARG A N 1
ATOM 656 C CA . ARG A 1 83 ? -24.340 -1.703 13.853 1.00 89.75 83 ARG A CA 1
ATOM 657 C C . ARG A 1 83 ? -23.264 -1.037 14.712 1.00 89.75 83 ARG A C 1
ATOM 659 O O . ARG A 1 83 ? -22.272 -1.688 14.994 1.00 89.75 83 ARG A O 1
ATOM 666 N N . LEU A 1 84 ? -23.437 0.195 15.200 1.00 90.69 84 LEU A N 1
ATOM 667 C CA . LEU A 1 84 ? -22.403 0.875 16.004 1.00 90.69 84 LEU A CA 1
ATOM 668 C C . LEU A 1 84 ? -21.956 0.070 17.232 1.00 90.69 84 LEU A C 1
ATOM 670 O O . LEU A 1 84 ? -20.760 -0.007 17.479 1.00 90.69 84 LEU A O 1
ATOM 674 N N . ALA A 1 85 ? -22.895 -0.560 17.949 1.00 90.88 85 ALA A N 1
ATOM 675 C CA . ALA A 1 85 ? -22.626 -1.380 19.139 1.00 90.88 85 ALA A CA 1
ATOM 676 C C . ALA A 1 85 ? -22.422 -2.889 18.852 1.00 90.88 85 ALA A C 1
ATOM 678 O O . ALA A 1 85 ? -22.030 -3.634 19.743 1.00 90.88 85 ALA A O 1
ATOM 679 N N . SER A 1 86 ? -22.713 -3.367 17.635 1.00 92.12 86 SER A N 1
ATOM 680 C CA . SER A 1 86 ? -22.684 -4.804 17.282 1.00 92.12 86 SER A CA 1
ATOM 681 C C . SER A 1 86 ? -21.671 -5.167 16.193 1.00 92.12 86 SER A C 1
ATOM 683 O O . SER A 1 86 ? -21.225 -6.308 16.118 1.00 92.12 86 SER A O 1
ATOM 685 N N . GLY A 1 87 ? -21.300 -4.202 15.357 1.00 92.69 87 GLY A N 1
ATOM 686 C CA . GLY A 1 87 ? -20.223 -4.270 14.381 1.00 92.69 87 GLY A CA 1
ATOM 687 C C . GLY A 1 87 ? -18.896 -3.780 14.956 1.00 92.69 87 GLY A C 1
ATOM 688 O O . GLY A 1 87 ? -18.814 -3.313 16.092 1.00 92.69 87 GLY A O 1
ATOM 689 N N . SER A 1 88 ? -17.852 -3.944 14.154 1.00 94.62 88 SER A N 1
ATOM 690 C CA . SER A 1 88 ? -16.464 -3.607 14.455 1.00 94.62 88 SER A CA 1
ATOM 691 C C . SER A 1 88 ? -15.663 -3.719 13.165 1.00 94.62 88 SER A C 1
ATOM 693 O O . SER A 1 88 ? -16.032 -4.526 12.317 1.00 94.62 88 SER A O 1
ATOM 695 N N . ASN A 1 89 ? -14.553 -2.992 13.050 1.00 94.25 89 ASN A N 1
ATOM 696 C CA . ASN A 1 89 ? -13.524 -3.230 12.032 1.00 94.25 89 ASN A CA 1
ATOM 697 C C . ASN A 1 89 ? -12.373 -4.136 12.531 1.00 94.25 89 ASN A C 1
ATOM 699 O O . ASN A 1 89 ? -11.522 -4.545 11.749 1.00 94.25 89 ASN A O 1
ATOM 703 N N . VAL A 1 90 ? -12.351 -4.460 13.831 1.00 93.31 90 VAL A N 1
ATOM 704 C CA . VAL A 1 90 ? -11.316 -5.264 14.516 1.00 93.31 90 VAL A CA 1
ATOM 705 C C . VAL A 1 90 ? -11.895 -6.504 15.219 1.00 93.31 90 VAL A C 1
ATOM 707 O O . VAL A 1 90 ? -11.328 -7.019 16.185 1.00 93.31 90 VAL A O 1
ATOM 710 N N . GLY A 1 91 ? -13.075 -6.956 14.783 1.00 90.62 91 GLY A N 1
ATOM 711 C CA . GLY A 1 91 ? -13.753 -8.152 15.300 1.00 90.62 91 GLY A CA 1
ATOM 712 C C . GLY A 1 91 ? -14.246 -8.075 16.755 1.00 90.62 91 GLY A C 1
ATOM 713 O O . GLY A 1 91 ? -14.649 -9.093 17.309 1.00 90.62 91 GLY A O 1
ATOM 714 N N . GLN A 1 92 ? -14.233 -6.898 17.389 1.00 91.50 92 GLN A N 1
ATOM 715 C CA . GLN A 1 92 ? -14.677 -6.681 18.774 1.00 91.50 92 GLN A CA 1
ATOM 716 C C . GLN A 1 92 ? -15.963 -5.838 18.773 1.00 91.50 92 GLN A C 1
ATOM 718 O O . GLN A 1 92 ? -15.863 -4.627 18.581 1.00 91.50 92 GLN A O 1
ATOM 723 N N . PRO A 1 93 ? -17.162 -6.428 18.960 1.00 92.94 93 PRO A N 1
ATOM 724 C CA . PRO A 1 93 ? -18.438 -5.715 18.854 1.00 92.94 93 PRO A CA 1
ATOM 725 C C . PRO A 1 93 ? -18.472 -4.402 19.643 1.00 92.94 93 PRO A C 1
ATOM 727 O O . PRO A 1 93 ? -18.052 -4.348 20.798 1.00 92.94 93 PRO A O 1
ATOM 730 N N . GLY A 1 94 ? -18.935 -3.336 18.992 1.00 92.12 94 GLY A N 1
ATOM 731 C CA . GLY A 1 94 ? -19.001 -1.993 19.566 1.00 92.12 94 GLY A CA 1
ATOM 732 C C . GLY A 1 94 ? -17.695 -1.204 19.492 1.00 92.12 94 GLY A C 1
ATOM 733 O O . GLY A 1 94 ? -17.707 0.013 19.661 1.00 92.12 94 GLY A O 1
ATOM 734 N N . LYS A 1 95 ? -16.568 -1.861 19.210 1.00 93.69 95 LYS A N 1
ATOM 735 C CA . LYS A 1 95 ? -15.242 -1.251 19.181 1.00 93.69 95 LYS A CA 1
ATOM 736 C C . LYS A 1 95 ? -14.770 -1.043 17.748 1.00 93.69 95 LYS A C 1
ATOM 738 O O . LYS A 1 95 ? -14.676 -1.993 16.974 1.00 93.69 95 LYS A O 1
ATOM 743 N N . TRP A 1 96 ? -14.398 0.188 17.432 1.00 93.94 96 TRP A N 1
ATOM 744 C CA . TRP A 1 96 ? -13.874 0.588 16.132 1.00 93.94 96 TRP A CA 1
ATOM 745 C C . TRP A 1 96 ? -12.528 1.273 16.333 1.00 93.94 96 TRP A C 1
ATOM 747 O O . TRP A 1 96 ? -12.411 2.103 17.232 1.00 93.94 96 TRP A O 1
ATOM 757 N N . MET A 1 97 ? -11.507 0.908 15.563 1.00 93.94 97 MET A N 1
ATOM 758 C CA . MET A 1 97 ? -10.127 1.348 15.792 1.00 93.94 97 MET A CA 1
ATOM 759 C C . MET A 1 97 ? -9.476 1.836 14.502 1.00 93.94 97 MET A C 1
ATOM 761 O O . MET A 1 97 ? -9.439 1.106 13.521 1.00 93.94 97 MET A O 1
ATOM 765 N N . TYR A 1 98 ? -8.932 3.047 14.510 1.00 92.62 98 TYR A N 1
ATOM 766 C CA . TYR A 1 98 ? -8.400 3.709 13.323 1.00 92.62 98 TYR A CA 1
ATOM 767 C C . TYR A 1 98 ? -7.049 4.338 13.619 1.00 92.62 98 TYR A C 1
ATOM 769 O O . TYR A 1 98 ? -6.845 4.897 14.699 1.00 92.62 98 TYR A O 1
ATOM 777 N N . ARG A 1 99 ? -6.141 4.293 12.645 1.00 90.00 99 ARG A N 1
ATOM 778 C CA . ARG A 1 99 ? -4.901 5.069 12.693 1.00 90.00 99 ARG A CA 1
ATOM 779 C C . ARG A 1 99 ? -5.154 6.442 12.076 1.00 90.00 99 ARG A C 1
ATOM 781 O O . ARG A 1 99 ? -5.646 6.511 10.952 1.00 90.00 99 ARG A O 1
ATOM 788 N N . VAL A 1 100 ? -4.860 7.505 12.826 1.00 89.38 100 VAL A N 1
ATOM 789 C CA . VAL A 1 100 ? -5.240 8.893 12.487 1.00 89.38 100 VAL A CA 1
ATOM 790 C C . VAL A 1 100 ? -4.051 9.852 12.337 1.00 89.38 100 VAL A C 1
ATOM 792 O O . VAL A 1 100 ? -4.258 11.035 12.103 1.00 89.38 100 VAL A O 1
ATOM 795 N N . ASP A 1 101 ? -2.815 9.357 12.446 1.00 86.81 101 ASP A N 1
ATOM 796 C CA . ASP A 1 101 ? -1.576 10.112 12.171 1.00 86.81 101 ASP A CA 1
ATOM 797 C C . ASP A 1 101 ? -1.181 10.168 10.678 1.00 86.81 101 ASP A C 1
ATOM 799 O O . ASP A 1 101 ? -0.187 10.797 10.322 1.00 86.81 101 ASP A O 1
ATOM 803 N N . LEU A 1 102 ? -1.950 9.520 9.798 1.00 84.69 102 LEU A N 1
ATOM 804 C CA . LEU A 1 102 ? -1.711 9.466 8.353 1.00 84.69 102 LEU A CA 1
ATOM 805 C C . LEU A 1 102 ? -2.608 10.454 7.585 1.00 84.69 102 LEU A C 1
ATOM 807 O O . LEU A 1 102 ? -3.634 10.907 8.089 1.00 84.69 102 LEU A O 1
ATOM 811 N N . SER A 1 103 ? -2.226 10.773 6.344 1.00 79.06 103 SER A N 1
ATOM 812 C CA . SER A 1 103 ? -2.993 11.661 5.458 1.00 79.06 103 SER A CA 1
ATOM 813 C C . SER A 1 103 ? -4.358 11.085 5.065 1.00 79.06 103 SER A C 1
ATOM 815 O O . SER A 1 103 ? -5.333 11.836 5.021 1.00 79.06 103 SER A O 1
ATOM 817 N N . ASP A 1 104 ? -4.442 9.771 4.828 1.00 82.19 104 ASP A N 1
ATOM 818 C CA . ASP A 1 104 ? -5.710 9.036 4.768 1.00 82.19 104 ASP A CA 1
ATOM 819 C C . ASP A 1 104 ? -5.889 8.115 5.983 1.00 82.19 104 ASP A C 1
ATOM 821 O O . ASP A 1 104 ? -4.933 7.659 6.612 1.00 82.19 104 ASP A O 1
ATOM 825 N N . LEU A 1 105 ? -7.150 7.849 6.315 1.00 85.19 105 LEU A N 1
ATOM 826 C CA . LEU A 1 105 ? -7.556 7.022 7.438 1.00 85.19 105 LEU A CA 1
ATOM 827 C C . LEU A 1 105 ? -7.248 5.546 7.154 1.00 85.19 105 LEU A C 1
ATOM 829 O O . LEU A 1 105 ? -7.837 4.948 6.255 1.00 85.19 105 LEU A O 1
ATOM 833 N N . GLN A 1 106 ? -6.394 4.918 7.964 1.00 86.94 106 GLN A N 1
ATOM 834 C CA . GLN A 1 106 ? -6.221 3.465 7.899 1.00 86.94 106 GLN A CA 1
ATOM 835 C C . GLN A 1 106 ? -7.420 2.792 8.585 1.00 86.94 106 GLN A C 1
ATOM 837 O O . GLN A 1 106 ? -7.613 2.934 9.799 1.00 86.94 106 GLN A O 1
ATOM 842 N N . THR A 1 107 ? -8.238 2.088 7.804 1.00 89.62 107 THR A N 1
ATOM 843 C CA . THR A 1 107 ? -9.570 1.620 8.209 1.00 89.62 107 THR A CA 1
ATOM 844 C C . THR A 1 107 ? -9.639 0.143 8.537 1.00 89.62 107 THR A C 1
ATOM 846 O O . THR A 1 107 ? -10.352 -0.212 9.475 1.00 89.62 107 THR A O 1
ATOM 849 N N . 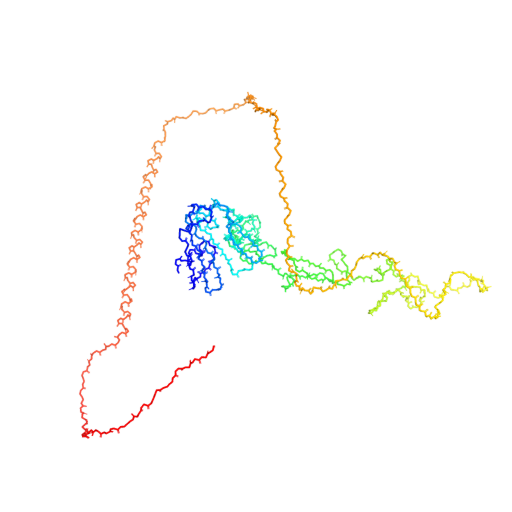CYS A 1 108 ? -8.909 -0.710 7.821 1.00 93.12 108 CYS A N 1
ATOM 850 C CA . CYS A 1 108 ? -8.860 -2.138 8.094 1.00 93.12 108 CYS A CA 1
ATOM 851 C C . CYS A 1 108 ? -7.509 -2.575 8.682 1.00 93.12 108 CYS A C 1
ATOM 853 O O . CYS A 1 108 ? -6.452 -2.069 8.282 1.00 93.12 108 CYS A O 1
ATOM 855 N N . PRO A 1 109 ? -7.525 -3.519 9.645 1.00 93.25 109 PRO A N 1
ATOM 856 C CA . PRO A 1 109 ? -6.310 -4.155 10.134 1.00 93.25 109 PRO A CA 1
ATOM 857 C C . PRO A 1 109 ? -5.683 -5.026 9.038 1.00 93.25 109 PRO A C 1
ATOM 859 O O . PRO A 1 109 ? -6.332 -5.362 8.043 1.00 93.25 109 PRO A O 1
ATOM 862 N N . SER A 1 110 ? -4.420 -5.408 9.229 1.00 93.12 110 SER A N 1
ATOM 863 C CA . SER A 1 110 ? -3.702 -6.250 8.270 1.00 93.12 110 SER A CA 1
ATOM 864 C C . SER A 1 110 ? -4.440 -7.559 7.968 1.00 93.12 110 SER A C 1
ATOM 866 O O . SER A 1 110 ? -4.923 -8.228 8.882 1.00 93.12 110 SER A O 1
ATOM 868 N N . GLY A 1 111 ? -4.527 -7.929 6.688 1.00 93.25 111 GLY A N 1
ATOM 869 C CA . GLY A 1 111 ? -5.225 -9.140 6.240 1.00 93.25 111 GLY A CA 1
ATOM 870 C C . GLY A 1 111 ? -6.731 -8.982 6.003 1.00 93.25 111 GLY A C 1
ATOM 871 O O . GLY A 1 111 ? -7.387 -9.965 5.649 1.00 93.25 111 GLY A O 1
ATOM 872 N N . ARG A 1 112 ? -7.301 -7.779 6.185 1.00 93.81 112 ARG A N 1
ATOM 873 C CA . ARG A 1 112 ? -8.743 -7.517 6.043 1.00 93.81 112 ARG A CA 1
ATOM 874 C C . ARG A 1 112 ? -9.070 -6.339 5.125 1.00 93.81 112 ARG A C 1
ATOM 876 O O . ARG A 1 112 ? -8.334 -5.361 5.034 1.00 93.81 112 ARG A O 1
ATOM 883 N N . THR A 1 113 ? -10.233 -6.424 4.481 1.00 94.56 113 THR A N 1
ATOM 884 C CA . THR A 1 113 ? -10.790 -5.410 3.575 1.00 94.56 113 THR A CA 1
ATOM 885 C C . THR A 1 113 ? -12.324 -5.389 3.632 1.00 94.56 113 THR A C 1
ATOM 887 O O . THR A 1 113 ? -12.959 -6.257 4.230 1.00 94.56 113 THR A O 1
ATOM 890 N N . GLY A 1 114 ? -12.950 -4.396 2.994 1.00 92.94 114 GLY A N 1
ATOM 891 C CA . GLY A 1 114 ? -14.392 -4.140 3.084 1.00 92.94 114 GLY A CA 1
ATOM 892 C C . GLY A 1 114 ? -14.735 -3.104 4.146 1.00 92.94 114 GLY A C 1
ATOM 893 O O . GLY A 1 114 ? -15.377 -3.413 5.148 1.00 92.94 114 GLY A O 1
ATOM 894 N N . GLU A 1 115 ? -14.314 -1.857 3.928 1.00 91.94 115 GLU A N 1
ATOM 895 C CA . GLU A 1 115 ? -14.763 -0.733 4.751 1.00 91.94 115 GLU A CA 1
ATOM 896 C C . GLU A 1 115 ? -16.305 -0.681 4.849 1.00 91.94 115 GLU A C 1
ATOM 898 O O . GLU A 1 115 ? -16.993 -0.966 3.865 1.00 91.94 115 GLU A O 1
ATOM 903 N N . PRO A 1 116 ? -16.878 -0.290 6.003 1.00 92.19 116 PRO A N 1
ATOM 904 C CA . PRO A 1 116 ? -16.208 0.080 7.255 1.00 92.19 116 PRO A CA 1
ATOM 905 C C . PRO A 1 116 ? -15.981 -1.107 8.217 1.00 92.19 116 PRO A C 1
ATOM 907 O O . PRO A 1 116 ? -15.496 -0.891 9.322 1.00 92.19 116 PRO A O 1
ATOM 910 N N . LEU A 1 117 ? -16.381 -2.331 7.847 1.00 93.81 117 LEU A N 1
ATOM 911 C CA . LEU A 1 117 ? -16.490 -3.493 8.749 1.00 93.81 117 LEU A CA 1
ATOM 912 C C . LEU A 1 117 ? -15.306 -4.466 8.687 1.00 93.81 117 LEU A C 1
ATOM 914 O O . LEU A 1 117 ? -15.113 -5.236 9.621 1.00 93.81 117 LEU A O 1
ATOM 918 N N . CYS A 1 118 ? -14.528 -4.447 7.606 1.00 95.06 118 CYS A N 1
ATOM 919 C CA . CYS A 1 118 ? -13.344 -5.291 7.427 1.00 95.06 118 CYS A CA 1
ATOM 920 C C . CYS A 1 118 ? -13.660 -6.795 7.591 1.00 95.06 118 CYS A C 1
ATOM 922 O O . CYS A 1 118 ? -12.900 -7.579 8.168 1.00 95.06 118 CYS A O 1
ATOM 924 N N . ASP A 1 119 ? -14.840 -7.183 7.100 1.00 94.00 119 ASP A N 1
ATOM 925 C CA . ASP A 1 119 ? -15.424 -8.518 7.217 1.00 94.00 119 ASP A CA 1
ATOM 926 C C . ASP A 1 119 ? -14.959 -9.486 6.120 1.00 94.00 119 ASP A C 1
ATOM 928 O O . ASP A 1 119 ? -15.201 -10.688 6.229 1.00 94.00 119 ASP A O 1
ATOM 932 N N . ARG A 1 120 ? -14.235 -8.990 5.109 1.00 94.56 120 ARG A N 1
ATOM 933 C CA . ARG A 1 120 ? -13.611 -9.791 4.051 1.00 94.56 120 ARG A CA 1
ATOM 934 C C . ARG A 1 120 ? -12.107 -9.900 4.277 1.00 94.56 120 ARG A C 1
ATOM 936 O O . ARG A 1 120 ? -11.471 -8.977 4.783 1.00 94.56 120 ARG A O 1
ATOM 943 N N . GLU A 1 121 ? -11.538 -11.028 3.882 1.00 94.38 121 GLU A N 1
ATOM 944 C CA . GLU A 1 121 ? -10.089 -11.254 3.883 1.00 94.38 121 GLU A CA 1
ATOM 945 C C . GLU A 1 121 ? -9.462 -10.724 2.589 1.00 94.38 121 GLU A C 1
ATOM 947 O O . GLU A 1 121 ? -10.175 -10.435 1.621 1.00 94.38 121 GLU A O 1
ATOM 952 N N . CYS A 1 122 ? -8.139 -10.549 2.576 1.00 95.56 122 CYS A N 1
ATOM 953 C CA . CYS A 1 122 ? -7.443 -10.143 1.359 1.00 95.56 122 CYS A CA 1
ATOM 954 C C . CYS A 1 122 ? -7.624 -11.166 0.234 1.00 95.56 122 CYS A C 1
ATOM 956 O O . CYS A 1 122 ? -7.649 -12.377 0.458 1.00 95.56 122 CYS A O 1
ATOM 958 N N . ILE A 1 123 ? -7.724 -10.664 -0.997 1.00 94.88 123 ILE A N 1
ATOM 959 C CA . ILE A 1 123 ? -7.677 -11.512 -2.188 1.00 94.88 123 ILE A CA 1
ATOM 960 C C . ILE A 1 123 ? -6.271 -12.101 -2.366 1.00 94.88 123 ILE A C 1
ATOM 962 O O . ILE A 1 123 ? -5.280 -11.533 -1.907 1.00 94.88 123 ILE A O 1
ATOM 966 N N . ALA A 1 124 ? -6.182 -13.236 -3.059 1.00 93.38 124 ALA A N 1
ATOM 967 C CA . ALA A 1 124 ? -4.913 -13.894 -3.359 1.00 93.38 124 ALA A CA 1
ATOM 968 C C . ALA A 1 124 ? -3.906 -12.923 -4.007 1.00 93.38 124 ALA A C 1
ATOM 970 O O . ALA A 1 124 ? -4.233 -12.238 -4.975 1.00 93.38 124 ALA A O 1
ATOM 971 N N . GLY A 1 125 ? -2.682 -12.882 -3.473 1.00 93.69 125 GLY A N 1
ATOM 972 C CA . GLY A 1 125 ? -1.629 -11.966 -3.924 1.00 93.69 125 GLY A CA 1
ATOM 973 C C . GLY A 1 125 ? -1.608 -10.607 -3.216 1.00 93.69 125 GLY A C 1
ATOM 974 O O . GLY A 1 125 ? -0.667 -9.852 -3.429 1.00 93.69 125 GLY A O 1
ATOM 975 N N . HIS A 1 126 ? -2.590 -10.298 -2.363 1.00 95.50 126 HIS A N 1
ATOM 976 C CA . HIS A 1 126 ? -2.653 -9.052 -1.597 1.00 95.50 126 HIS A CA 1
ATOM 977 C C . HIS A 1 126 ? -2.528 -9.298 -0.092 1.00 95.50 126 HIS A C 1
ATOM 979 O O . HIS A 1 126 ? -3.007 -10.309 0.425 1.00 95.50 126 HIS A O 1
ATOM 985 N N . TYR A 1 127 ? -1.909 -8.357 0.619 1.00 95.38 127 TYR A N 1
ATOM 986 C CA . TYR A 1 127 ? -1.658 -8.470 2.054 1.00 95.38 127 TYR A CA 1
ATOM 987 C C . TYR A 1 127 ? -1.594 -7.112 2.759 1.00 95.38 127 TYR A C 1
ATOM 989 O O . TYR A 1 127 ? -1.662 -6.048 2.141 1.00 95.38 127 TYR A O 1
ATOM 997 N N . GLY A 1 128 ? -1.428 -7.164 4.080 1.00 93.06 128 GLY A N 1
ATOM 998 C CA . GLY A 1 128 ? -1.174 -5.990 4.901 1.00 93.06 128 GLY A CA 1
ATOM 999 C C . GLY A 1 128 ? -2.429 -5.156 5.129 1.00 93.06 128 GLY A C 1
ATOM 1000 O O . GLY A 1 128 ? -3.561 -5.632 4.992 1.00 93.06 128 GLY A O 1
ATOM 1001 N N . VAL A 1 129 ? -2.222 -3.914 5.559 1.00 90.88 129 VAL A N 1
ATOM 1002 C CA . VAL A 1 129 ? -3.299 -2.984 5.921 1.00 90.88 129 VAL A CA 1
ATOM 1003 C C . VAL A 1 129 ? -4.153 -2.667 4.694 1.00 90.88 129 VAL A C 1
ATOM 1005 O O . VAL A 1 129 ? -3.622 -2.478 3.602 1.00 90.88 129 VAL A O 1
ATOM 1008 N N . ASN A 1 130 ? -5.480 -2.674 4.851 1.00 91.88 130 ASN A N 1
ATOM 1009 C CA . ASN A 1 130 ? -6.457 -2.526 3.758 1.00 91.88 130 ASN A CA 1
ATOM 1010 C C . ASN A 1 130 ? -6.315 -3.520 2.573 1.00 91.88 130 ASN A C 1
ATOM 1012 O O . ASN A 1 130 ? -7.080 -3.409 1.611 1.00 91.88 130 ASN A O 1
ATOM 1016 N N . CYS A 1 131 ? -5.395 -4.494 2.636 1.00 94.06 131 CYS A N 1
ATOM 1017 C CA . CYS A 1 131 ? -4.939 -5.322 1.509 1.00 94.06 131 CYS A CA 1
ATOM 1018 C C . CYS A 1 131 ? -4.270 -4.528 0.364 1.00 94.06 131 CYS A C 1
ATOM 1020 O O . CYS A 1 131 ? -4.367 -4.907 -0.806 1.00 94.06 131 CYS A O 1
ATOM 1022 N N . GLU A 1 132 ? -3.628 -3.403 0.688 1.00 93.44 132 GLU A N 1
ATOM 1023 C CA . GLU A 1 132 ? -3.051 -2.472 -0.292 1.00 93.44 132 GLU A CA 1
ATOM 1024 C C . GLU A 1 132 ? -1.677 -2.926 -0.827 1.00 93.44 132 GLU A C 1
ATOM 1026 O O . GLU A 1 132 ? -1.309 -2.604 -1.957 1.00 93.44 132 GLU A O 1
ATOM 1031 N N . SER A 1 133 ? -0.938 -3.738 -0.064 1.00 94.69 133 SER A N 1
ATOM 1032 C CA . SER A 1 133 ? 0.323 -4.343 -0.510 1.00 94.69 133 SER A CA 1
ATOM 1033 C C . SER A 1 133 ? 0.076 -5.563 -1.405 1.00 94.69 133 SER A C 1
ATOM 1035 O O . SER A 1 133 ? -0.886 -6.306 -1.210 1.00 94.69 133 SER A O 1
ATOM 1037 N N . THR A 1 134 ? 0.959 -5.785 -2.383 1.00 95.44 134 THR A N 1
ATOM 1038 C CA . THR A 1 134 ? 0.903 -6.913 -3.334 1.00 95.44 134 THR A CA 1
ATOM 1039 C C . THR A 1 134 ? 2.184 -7.740 -3.227 1.00 95.44 134 THR A C 1
ATOM 1041 O O . THR A 1 134 ? 3.266 -7.167 -3.158 1.00 95.44 134 THR A O 1
ATOM 1044 N N . CYS A 1 135 ? 2.064 -9.068 -3.199 1.00 95.62 135 CYS A N 1
ATOM 1045 C CA . CYS A 1 135 ? 3.179 -10.009 -3.079 1.00 95.62 135 CYS A CA 1
ATOM 1046 C C . CYS A 1 135 ? 3.395 -10.795 -4.381 1.00 95.62 135 CYS A C 1
ATOM 1048 O O . CYS A 1 135 ? 2.450 -11.270 -5.022 1.00 95.62 135 CYS A O 1
ATOM 1050 N N . HIS A 1 136 ? 4.656 -10.996 -4.758 1.00 95.31 136 HIS A N 1
ATOM 1051 C CA . HIS A 1 136 ? 5.038 -11.659 -6.005 1.00 95.31 136 HIS A CA 1
ATOM 1052 C C . HIS A 1 136 ? 5.734 -13.005 -5.755 1.00 95.31 136 HIS A C 1
ATOM 1054 O O . HIS A 1 136 ? 6.814 -13.271 -6.273 1.00 95.31 136 HIS A O 1
ATOM 1060 N N . CYS A 1 137 ? 5.092 -13.883 -4.976 1.00 94.88 137 CYS A N 1
ATOM 1061 C CA . CYS A 1 137 ? 5.586 -15.239 -4.704 1.00 94.88 137 CYS A CA 1
ATOM 1062 C C . CYS A 1 137 ? 5.744 -16.086 -5.976 1.00 94.88 137 CYS A C 1
ATOM 1064 O O . CYS A 1 137 ? 4.988 -15.909 -6.937 1.00 94.88 137 CYS A O 1
ATOM 1066 N N . GLU A 1 138 ? 6.690 -17.026 -5.943 1.00 93.62 138 GLU A N 1
ATOM 1067 C CA . GLU A 1 138 ? 6.956 -17.991 -7.014 1.00 93.62 138 GLU A CA 1
ATOM 1068 C C . GLU A 1 138 ? 5.836 -19.039 -7.170 1.00 93.62 138 GLU A C 1
ATOM 1070 O O . GLU A 1 138 ? 5.237 -19.511 -6.198 1.00 93.62 138 GLU A O 1
ATOM 1075 N N . GLY A 1 139 ? 5.551 -19.420 -8.419 1.00 85.81 139 GLY A N 1
ATOM 1076 C CA . GLY A 1 139 ? 4.481 -20.360 -8.760 1.00 85.81 139 GLY A CA 1
ATOM 1077 C C . GLY A 1 139 ? 3.064 -19.831 -8.482 1.00 85.81 139 GLY A C 1
ATOM 1078 O O . GLY A 1 139 ? 2.790 -18.636 -8.550 1.00 85.81 139 GLY A O 1
ATOM 1079 N N . SER A 1 140 ? 2.129 -20.743 -8.196 1.00 80.06 140 SER A N 1
ATOM 1080 C CA . SER A 1 140 ? 0.719 -20.427 -7.888 1.00 80.06 140 SER A CA 1
ATOM 1081 C C . SER A 1 140 ? 0.443 -20.283 -6.383 1.00 80.06 140 SER A C 1
ATOM 1083 O O . SER A 1 140 ? -0.688 -20.474 -5.939 1.00 80.06 140 SER A O 1
ATOM 1085 N N . VAL A 1 141 ? 1.478 -20.012 -5.586 1.00 85.69 141 VAL A N 1
ATOM 1086 C CA . VAL A 1 141 ? 1.396 -19.961 -4.122 1.00 85.69 141 VAL A CA 1
ATOM 1087 C C . VAL A 1 141 ? 1.001 -18.556 -3.662 1.00 85.69 141 VAL A C 1
ATOM 1089 O O . VAL A 1 141 ? 1.547 -17.560 -4.130 1.00 85.69 141 VAL A O 1
ATOM 1092 N N . THR A 1 142 ? 0.056 -18.464 -2.729 1.00 91.44 142 THR A N 1
ATOM 1093 C CA . THR A 1 142 ? -0.350 -17.197 -2.104 1.00 91.44 142 THR A CA 1
ATOM 1094 C C . THR A 1 142 ? 0.541 -16.862 -0.910 1.00 91.44 142 THR A C 1
ATOM 1096 O O . THR A 1 142 ? 0.856 -17.751 -0.117 1.00 91.44 142 THR A O 1
ATOM 1099 N N . CYS A 1 143 ? 0.898 -15.588 -0.739 1.00 95.00 143 CYS A N 1
ATOM 1100 C CA . CYS A 1 143 ? 1.522 -15.118 0.497 1.00 95.00 143 CYS A CA 1
ATOM 1101 C C . CYS A 1 143 ? 0.565 -15.165 1.697 1.00 95.00 143 CYS A C 1
ATOM 1103 O O . CYS A 1 143 ? -0.657 -15.243 1.546 1.00 95.00 143 CYS A O 1
ATOM 1105 N N . ASP A 1 144 ? 1.137 -15.056 2.895 1.00 94.81 144 ASP A N 1
ATOM 1106 C CA . ASP A 1 144 ? 0.386 -14.739 4.107 1.00 94.81 144 ASP A CA 1
ATOM 1107 C C . ASP A 1 144 ? -0.287 -13.357 4.001 1.00 94.81 144 ASP A C 1
ATOM 1109 O O . ASP A 1 144 ? 0.369 -12.352 3.732 1.00 94.81 144 ASP A O 1
ATOM 1113 N N . VAL A 1 145 ? -1.597 -13.283 4.251 1.00 93.94 145 VAL A N 1
ATOM 1114 C CA . VAL A 1 145 ? -2.388 -12.052 4.054 1.00 93.94 145 VAL A CA 1
ATOM 1115 C C . VAL A 1 145 ? -2.086 -10.946 5.074 1.00 93.94 145 VAL A C 1
ATOM 1117 O O . VAL A 1 145 ? -2.445 -9.791 4.851 1.00 93.94 145 VAL A O 1
ATOM 1120 N N . ILE A 1 146 ? -1.425 -11.253 6.193 1.00 92.81 146 ILE A N 1
ATOM 1121 C CA . ILE A 1 146 ? -1.097 -10.268 7.233 1.00 92.81 146 ILE A CA 1
ATOM 1122 C C . ILE A 1 146 ? 0.268 -9.628 6.952 1.00 92.81 146 ILE A C 1
ATOM 1124 O O . ILE A 1 146 ? 0.401 -8.407 7.018 1.00 92.81 146 ILE A O 1
ATOM 1128 N N . THR A 1 147 ? 1.267 -10.450 6.634 1.00 93.06 147 THR A N 1
ATOM 1129 C CA . THR A 1 147 ? 2.691 -10.079 6.548 1.00 93.06 147 THR A CA 1
ATOM 1130 C C . THR A 1 147 ? 3.237 -10.016 5.121 1.00 93.06 147 THR A C 1
ATOM 1132 O O . THR A 1 147 ? 4.294 -9.428 4.889 1.00 93.06 147 THR A O 1
ATOM 1135 N N . GLY A 1 148 ? 2.546 -10.633 4.162 1.00 94.19 148 GLY A N 1
ATOM 1136 C CA . GLY A 1 148 ? 2.985 -10.768 2.775 1.00 94.19 148 GLY A CA 1
ATOM 1137 C C . GLY A 1 148 ? 4.045 -11.836 2.548 1.00 94.19 148 GLY A C 1
ATOM 1138 O O . GLY A 1 148 ? 4.448 -12.032 1.406 1.00 94.19 148 GLY A O 1
ATOM 1139 N N . MET A 1 149 ? 4.489 -12.548 3.590 1.00 94.44 149 MET A N 1
ATOM 1140 C CA . MET A 1 149 ? 5.580 -13.511 3.455 1.00 94.44 149 MET A CA 1
ATOM 1141 C C . MET A 1 149 ? 5.222 -14.639 2.486 1.00 94.44 149 MET A C 1
ATOM 1143 O O . MET A 1 149 ? 4.181 -15.294 2.615 1.00 94.44 149 MET A O 1
ATOM 1147 N N . CYS A 1 150 ? 6.117 -14.889 1.534 1.00 93.94 150 CYS A N 1
ATOM 1148 C CA . CYS A 1 150 ? 5.988 -15.987 0.586 1.00 93.94 150 CYS A CA 1
ATOM 1149 C C . CYS A 1 150 ? 6.527 -17.294 1.195 1.00 93.94 150 CYS A C 1
ATOM 1151 O O . CYS A 1 150 ? 7.617 -17.291 1.779 1.00 93.94 150 CYS A O 1
ATOM 1153 N N . PRO A 1 151 ? 5.821 -18.435 1.064 1.00 90.50 151 PRO A N 1
ATOM 1154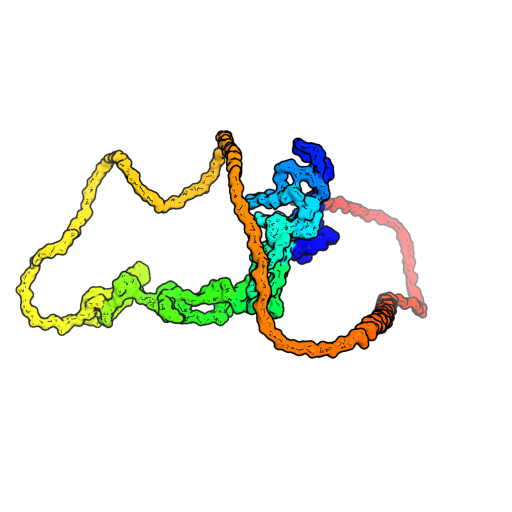 C CA . PRO A 1 151 ? 6.310 -19.716 1.567 1.00 90.50 151 PRO A CA 1
ATOM 1155 C C . PRO A 1 151 ? 7.694 -20.076 1.010 1.00 90.50 151 PRO A C 1
ATOM 1157 O O . PRO A 1 151 ? 7.925 -20.051 -0.196 1.00 90.50 151 PRO A O 1
ATOM 1160 N N . GLY A 1 152 ? 8.635 -20.381 1.907 1.00 86.94 152 GLY A N 1
ATOM 1161 C CA . GLY A 1 152 ? 10.035 -20.645 1.554 1.00 86.94 152 GLY A CA 1
ATOM 1162 C C . GLY A 1 152 ? 10.855 -19.414 1.139 1.00 86.94 152 GLY A C 1
ATOM 1163 O O . GLY A 1 152 ? 11.997 -19.593 0.732 1.00 86.94 152 GLY A O 1
ATOM 1164 N N . ALA A 1 153 ? 10.303 -18.196 1.248 1.00 86.94 153 ALA A N 1
ATOM 1165 C CA . ALA A 1 153 ? 10.900 -16.944 0.767 1.00 86.94 153 ALA A CA 1
ATOM 1166 C C . ALA A 1 153 ? 11.277 -16.971 -0.732 1.00 86.94 153 ALA A C 1
ATOM 1168 O O . ALA A 1 153 ? 12.277 -16.390 -1.147 1.00 86.94 153 ALA A O 1
ATOM 1169 N N . LEU A 1 154 ? 10.476 -17.672 -1.545 1.00 91.69 154 LEU A N 1
ATOM 1170 C CA . LEU A 1 154 ? 10.672 -17.781 -2.991 1.00 91.69 154 LEU A CA 1
ATOM 1171 C C . LEU A 1 154 ? 9.844 -16.723 -3.733 1.00 91.69 154 LEU A C 1
ATOM 1173 O O . LEU A 1 154 ? 8.610 -16.778 -3.743 1.00 91.69 154 LEU A O 1
ATOM 1177 N N . CYS A 1 155 ? 10.540 -15.785 -4.370 1.00 94.69 155 CYS A N 1
ATOM 1178 C CA . CYS A 1 155 ? 9.963 -14.733 -5.202 1.00 94.69 155 CYS A CA 1
ATOM 1179 C C . CYS A 1 155 ? 9.996 -15.099 -6.687 1.00 94.69 155 CYS A C 1
ATOM 1181 O O . CYS A 1 155 ? 10.892 -15.816 -7.136 1.00 94.69 155 CYS A O 1
ATOM 1183 N N . ARG A 1 156 ? 9.046 -14.554 -7.455 1.00 94.06 156 ARG A N 1
ATOM 1184 C CA . ARG A 1 156 ? 9.122 -14.527 -8.919 1.00 94.06 156 ARG A CA 1
ATOM 1185 C C . ARG A 1 156 ? 10.357 -13.753 -9.371 1.00 94.06 156 ARG A C 1
ATOM 1187 O O . ARG A 1 156 ? 10.781 -12.806 -8.713 1.00 94.06 156 ARG A O 1
ATOM 1194 N N . ALA A 1 157 ? 10.890 -14.122 -10.535 1.00 92.38 157 ALA A N 1
ATOM 1195 C CA . ALA A 1 157 ? 11.954 -13.362 -11.189 1.00 92.38 157 ALA A CA 1
ATOM 1196 C C . ALA A 1 157 ? 11.584 -11.866 -11.297 1.00 92.38 157 ALA A C 1
ATOM 1198 O O . ALA A 1 157 ? 10.436 -11.539 -11.605 1.00 92.38 157 ALA A O 1
ATOM 1199 N N . GLY A 1 158 ? 12.551 -10.989 -11.012 1.00 93.75 158 GLY A N 1
ATOM 1200 C CA . GLY A 1 158 ? 12.362 -9.535 -10.922 1.00 93.75 158 GLY A CA 1
ATOM 1201 C C . GLY A 1 158 ? 11.908 -9.013 -9.548 1.00 93.75 158 GLY A C 1
ATOM 1202 O O . GLY A 1 158 ? 11.758 -7.805 -9.396 1.00 93.75 158 GLY A O 1
ATOM 1203 N N . TRP A 1 159 ? 11.700 -9.879 -8.544 1.00 95.69 159 TRP A N 1
ATOM 1204 C CA . TRP A 1 159 ? 11.228 -9.484 -7.207 1.00 95.69 159 TRP A CA 1
ATOM 1205 C C . TRP A 1 159 ? 12.113 -10.009 -6.072 1.00 95.69 159 TRP A C 1
ATOM 1207 O O . TRP A 1 159 ? 12.598 -11.140 -6.121 1.00 95.69 159 TRP A O 1
ATOM 1217 N N . GLU A 1 160 ? 12.266 -9.209 -5.016 1.00 94.00 160 GLU A N 1
ATOM 1218 C CA . GLU A 1 160 ? 13.019 -9.548 -3.805 1.00 94.00 160 GLU A CA 1
ATOM 1219 C C . GLU A 1 160 ? 12.305 -9.136 -2.498 1.00 94.00 160 GLU A C 1
ATOM 1221 O O . GLU A 1 160 ? 11.174 -8.643 -2.495 1.00 94.00 160 GLU A O 1
ATOM 1226 N N . GLY A 1 161 ? 12.967 -9.378 -1.361 1.00 92.50 161 GLY A N 1
ATOM 1227 C CA . GLY A 1 161 ? 12.426 -9.154 -0.018 1.00 92.50 161 GLY A CA 1
ATOM 1228 C C . GLY A 1 161 ? 11.644 -10.351 0.541 1.00 92.50 161 GLY A C 1
ATOM 1229 O O . GLY A 1 161 ? 11.267 -11.272 -0.178 1.00 92.50 161 GLY A O 1
ATOM 1230 N N . SER A 1 162 ? 11.376 -10.355 1.852 1.00 90.81 162 SER A N 1
ATOM 1231 C CA . SER A 1 162 ? 10.658 -11.458 2.527 1.00 90.81 162 SER A CA 1
ATOM 1232 C C . SER A 1 162 ? 9.223 -11.658 2.033 1.00 90.81 162 SER A C 1
ATOM 1234 O O . SER A 1 162 ? 8.680 -12.760 2.141 1.00 90.81 162 SER A O 1
ATOM 1236 N N . SER A 1 163 ? 8.621 -10.586 1.517 1.00 93.50 163 SER A N 1
ATOM 1237 C CA . SER A 1 163 ? 7.240 -10.543 1.033 1.00 93.50 163 SER A CA 1
ATOM 1238 C C . SER A 1 163 ? 7.146 -10.425 -0.495 1.00 93.50 163 SER A C 1
ATOM 1240 O O . SER A 1 163 ? 6.047 -10.319 -1.039 1.00 93.50 163 SER A O 1
ATOM 1242 N N . CYS A 1 164 ? 8.290 -10.487 -1.192 1.00 95.38 164 CYS A N 1
ATOM 1243 C CA . CYS A 1 164 ? 8.391 -10.388 -2.649 1.00 95.38 164 CYS A CA 1
ATOM 1244 C C . CYS A 1 164 ? 7.647 -9.163 -3.208 1.00 95.38 164 CYS A C 1
ATOM 1246 O O . CYS A 1 164 ? 6.883 -9.273 -4.163 1.00 95.38 164 CYS A O 1
ATOM 1248 N N . ASP A 1 165 ? 7.813 -8.019 -2.546 1.00 95.00 165 ASP A N 1
ATOM 1249 C CA . ASP A 1 165 ? 7.147 -6.739 -2.808 1.00 95.00 165 ASP A CA 1
ATOM 1250 C C . ASP A 1 165 ? 8.113 -5.658 -3.323 1.00 95.00 165 ASP A C 1
ATOM 1252 O O . ASP A 1 165 ? 7.686 -4.591 -3.778 1.00 95.00 165 ASP A O 1
ATOM 1256 N N . GLN A 1 166 ? 9.415 -5.949 -3.271 1.00 95.12 166 GLN A N 1
ATOM 1257 C CA . GLN A 1 166 ? 10.496 -5.089 -3.736 1.00 95.12 166 GLN A CA 1
ATOM 1258 C C . GLN A 1 166 ? 10.912 -5.482 -5.152 1.00 95.12 166 GLN A C 1
ATOM 1260 O O . GLN A 1 166 ? 11.043 -6.660 -5.478 1.00 95.12 166 GLN A O 1
ATOM 1265 N N . ASP A 1 167 ? 11.082 -4.465 -5.986 1.00 96.69 167 ASP A N 1
ATOM 1266 C CA . ASP A 1 167 ? 11.462 -4.566 -7.391 1.00 96.69 167 ASP A CA 1
ATOM 1267 C C . ASP A 1 167 ? 12.989 -4.654 -7.515 1.00 96.69 167 ASP A C 1
ATOM 1269 O O . ASP A 1 167 ? 13.688 -3.818 -6.938 1.00 96.69 167 ASP A O 1
ATOM 1273 N N . ILE A 1 168 ? 13.510 -5.639 -8.250 1.00 95.94 168 ILE A N 1
ATOM 1274 C CA . ILE A 1 168 ? 14.956 -5.754 -8.487 1.00 95.94 168 ILE A CA 1
ATOM 1275 C C . ILE A 1 168 ? 15.342 -4.814 -9.631 1.00 95.94 168 ILE A C 1
ATOM 1277 O O . ILE A 1 168 ? 14.994 -5.068 -10.778 1.00 95.94 168 ILE A O 1
ATOM 1281 N N . ASP A 1 169 ? 16.135 -3.777 -9.352 1.00 96.19 169 ASP A N 1
ATOM 1282 C CA . ASP A 1 169 ? 16.687 -2.912 -10.403 1.00 96.19 169 ASP A CA 1
ATOM 1283 C C . ASP A 1 169 ? 17.837 -3.611 -11.150 1.00 96.19 169 ASP A C 1
ATOM 1285 O O . ASP A 1 169 ? 19.023 -3.409 -10.863 1.00 96.19 169 ASP A O 1
ATOM 1289 N N . GLU A 1 170 ? 17.503 -4.450 -12.135 1.00 95.94 170 GLU A N 1
ATOM 1290 C CA . GLU A 1 170 ? 18.506 -5.210 -12.891 1.00 95.94 170 GLU A CA 1
ATOM 1291 C C . GLU A 1 170 ? 19.446 -4.311 -13.710 1.00 95.94 170 GLU A C 1
ATOM 1293 O O . GLU A 1 170 ? 20.581 -4.703 -14.012 1.00 95.94 170 GLU A O 1
ATOM 1298 N N . CYS A 1 171 ? 19.001 -3.092 -14.033 1.00 94.88 171 CYS A N 1
ATOM 1299 C CA . CYS A 1 171 ? 19.796 -2.079 -14.715 1.00 94.88 171 CYS A CA 1
ATOM 1300 C C . CYS A 1 171 ? 20.814 -1.433 -13.761 1.00 94.88 171 CYS A C 1
ATOM 1302 O O . CYS A 1 171 ? 22.004 -1.372 -14.079 1.00 94.88 171 CYS A O 1
ATOM 1304 N N . GLY A 1 172 ? 20.373 -0.993 -12.579 1.00 93.81 172 GLY A N 1
ATOM 1305 C CA . GLY A 1 172 ? 21.222 -0.409 -11.539 1.00 93.81 172 GLY A CA 1
ATOM 1306 C C . GLY A 1 172 ? 22.233 -1.405 -10.968 1.00 93.81 172 GLY A C 1
ATOM 1307 O O . GLY A 1 172 ? 23.394 -1.058 -10.750 1.00 93.81 172 GLY A O 1
ATOM 1308 N N . MET A 1 173 ? 21.837 -2.672 -10.818 1.00 91.56 173 MET A N 1
ATOM 1309 C CA . MET A 1 173 ? 22.716 -3.760 -10.374 1.00 91.56 173 MET A CA 1
ATOM 1310 C C . MET A 1 173 ? 23.644 -4.303 -11.476 1.00 91.56 173 MET A C 1
ATOM 1312 O O . MET A 1 173 ? 24.479 -5.162 -11.196 1.00 91.56 173 MET A O 1
ATOM 1316 N N . SER A 1 174 ? 23.530 -3.817 -12.721 1.00 87.06 174 SER A N 1
ATOM 1317 C CA . SER A 1 174 ? 24.289 -4.312 -13.886 1.00 87.06 174 SER A CA 1
ATOM 1318 C C . SER A 1 174 ? 24.165 -5.830 -14.114 1.00 87.06 174 SER A C 1
ATOM 1320 O O . SER A 1 174 ? 25.085 -6.468 -14.627 1.00 87.06 174 SER A O 1
ATOM 1322 N N . LEU A 1 175 ? 23.016 -6.416 -13.754 1.00 87.88 175 LEU A N 1
ATOM 1323 C CA . LEU A 1 175 ? 22.704 -7.833 -13.994 1.00 87.88 175 LEU A CA 1
ATOM 1324 C C . LEU A 1 175 ? 22.396 -8.109 -15.476 1.00 87.88 175 LEU A C 1
ATOM 1326 O O . LEU A 1 175 ? 22.394 -9.258 -15.919 1.00 87.88 175 LEU A O 1
ATOM 1330 N N . VAL A 1 176 ? 22.146 -7.046 -16.243 1.00 88.50 176 VAL A N 1
ATOM 1331 C CA . VAL A 1 176 ? 21.724 -7.068 -17.642 1.00 88.50 176 VAL A CA 1
ATOM 1332 C C . VAL A 1 176 ? 22.662 -6.222 -18.493 1.00 88.50 176 VAL A C 1
ATOM 1334 O O . VAL A 1 176 ? 22.919 -5.057 -18.192 1.00 88.50 176 VAL A O 1
ATOM 1337 N N . THR A 1 177 ? 23.074 -6.771 -19.637 1.00 89.44 177 THR A N 1
ATOM 1338 C CA . THR A 1 177 ? 23.759 -6.015 -20.694 1.00 89.44 177 THR A CA 1
ATOM 1339 C C . THR A 1 177 ? 22.857 -5.912 -21.918 1.00 89.44 177 THR A C 1
ATOM 1341 O O . THR A 1 177 ? 22.651 -6.886 -22.643 1.00 89.44 177 THR A O 1
ATOM 1344 N N . CYS A 1 178 ? 22.328 -4.715 -22.161 1.00 90.44 178 CYS A N 1
ATOM 1345 C CA . CYS A 1 178 ? 21.564 -4.399 -23.364 1.00 90.44 178 CYS A CA 1
ATOM 1346 C C . CYS A 1 178 ? 22.469 -4.268 -24.613 1.00 90.44 178 CYS A C 1
ATOM 1348 O O . CYS A 1 178 ? 23.684 -4.088 -24.512 1.00 90.44 178 CYS A O 1
ATOM 1350 N N . ALA A 1 179 ? 21.882 -4.364 -25.811 1.00 89.38 179 ALA A N 1
ATOM 1351 C CA . ALA A 1 179 ? 22.611 -4.313 -27.082 1.00 89.38 179 ALA A CA 1
ATOM 1352 C C . ALA A 1 179 ? 23.303 -2.954 -27.340 1.00 89.38 179 ALA A C 1
ATOM 1354 O O . ALA A 1 179 ? 22.925 -1.914 -26.794 1.00 89.38 179 ALA A O 1
ATOM 1355 N N . ILE A 1 180 ? 24.292 -2.931 -28.241 1.00 87.06 180 ILE A N 1
ATOM 1356 C CA . ILE A 1 180 ? 24.943 -1.681 -28.668 1.00 87.06 180 ILE A CA 1
ATOM 1357 C C . ILE A 1 180 ? 23.879 -0.710 -29.212 1.00 87.06 180 ILE A C 1
ATOM 1359 O O . ILE A 1 180 ? 22.985 -1.108 -29.955 1.00 87.06 180 ILE A O 1
ATOM 1363 N N . GLY A 1 181 ? 23.959 0.562 -28.809 1.00 85.94 181 GLY A N 1
ATOM 1364 C CA . GLY A 1 181 ? 22.979 1.591 -29.183 1.00 85.94 181 GLY A CA 1
ATOM 1365 C C . GLY A 1 181 ? 21.691 1.606 -28.347 1.00 85.94 181 GLY A C 1
ATOM 1366 O O . GLY A 1 181 ? 20.831 2.446 -28.599 1.00 85.94 181 GLY A O 1
ATOM 1367 N N . SER A 1 182 ? 21.553 0.729 -27.348 1.00 93.00 182 SER A N 1
ATOM 1368 C CA . SER A 1 182 ? 20.418 0.717 -26.411 1.00 93.00 182 SER A CA 1
ATOM 1369 C C . SER A 1 182 ? 20.812 1.118 -24.987 1.00 93.00 182 SER A C 1
ATOM 1371 O O . SER A 1 182 ? 21.996 1.172 -24.639 1.00 93.00 182 SER A O 1
ATOM 1373 N N . GLU A 1 183 ? 19.810 1.449 -24.182 1.00 93.12 183 GLU A N 1
ATOM 1374 C CA . GLU A 1 183 ? 19.894 1.710 -22.748 1.00 93.12 183 GLU A CA 1
ATOM 1375 C C . GLU A 1 183 ? 18.932 0.802 -21.978 1.00 93.12 183 GLU A C 1
ATOM 1377 O O . GLU A 1 183 ? 17.859 0.450 -22.467 1.00 93.12 183 GLU A O 1
ATOM 1382 N N . CYS A 1 184 ? 19.354 0.379 -20.787 1.00 94.94 184 CYS A N 1
ATOM 1383 C CA . CYS A 1 184 ? 18.546 -0.450 -19.902 1.00 94.94 184 CYS A CA 1
ATOM 1384 C C . CYS A 1 184 ? 17.535 0.436 -19.172 1.00 94.94 184 CYS A C 1
ATOM 1386 O O . CYS A 1 184 ? 17.908 1.478 -18.631 1.00 94.94 184 CYS A O 1
ATOM 1388 N N . VAL A 1 185 ? 16.271 0.020 -19.157 1.00 94.69 185 VAL A N 1
ATOM 1389 C CA . VAL A 1 185 ? 15.193 0.681 -18.425 1.00 94.69 185 VAL A CA 1
ATOM 1390 C C . VAL A 1 185 ? 14.556 -0.335 -17.489 1.00 94.69 185 VAL A C 1
ATOM 1392 O O . VAL A 1 185 ? 13.939 -1.300 -17.950 1.00 94.69 185 VAL A O 1
ATOM 1395 N N . ASN A 1 186 ? 14.702 -0.101 -16.184 1.00 96.25 186 ASN A N 1
ATOM 1396 C CA . ASN A 1 186 ? 14.068 -0.925 -15.164 1.00 96.25 186 ASN A CA 1
ATOM 1397 C C . ASN A 1 186 ? 12.537 -0.781 -15.228 1.00 96.25 186 ASN A C 1
ATOM 1399 O O . ASN A 1 186 ? 12.007 0.291 -15.545 1.00 96.25 186 ASN A O 1
ATOM 1403 N N . THR A 1 187 ? 11.817 -1.861 -14.949 1.00 95.56 187 THR A N 1
ATOM 1404 C CA . THR A 1 187 ? 10.353 -1.921 -14.939 1.00 95.56 187 THR A CA 1
ATOM 1405 C C . THR A 1 187 ? 9.865 -2.783 -13.783 1.00 95.56 187 THR A C 1
ATOM 1407 O O . THR A 1 187 ? 10.600 -3.593 -13.246 1.00 95.56 187 THR A O 1
ATOM 1410 N N . ARG A 1 188 ? 8.600 -2.638 -13.383 1.00 95.38 188 ARG A N 1
ATOM 1411 C CA . ARG A 1 188 ? 8.119 -3.385 -12.219 1.00 95.38 188 ARG A CA 1
ATOM 1412 C C . ARG A 1 188 ? 8.045 -4.892 -12.509 1.00 95.38 188 ARG A C 1
ATOM 1414 O O . ARG A 1 188 ? 7.178 -5.317 -13.275 1.00 95.38 188 ARG A O 1
ATOM 1421 N N . GLY A 1 189 ? 8.918 -5.674 -11.883 1.00 93.12 189 GLY A N 1
ATOM 1422 C CA . GLY A 1 189 ? 9.085 -7.111 -12.080 1.00 93.12 189 GLY A CA 1
ATOM 1423 C C . GLY A 1 189 ? 9.963 -7.505 -13.272 1.00 93.12 189 GLY A C 1
ATOM 1424 O O . GLY A 1 189 ? 9.735 -8.576 -13.837 1.00 93.12 189 GLY A O 1
ATOM 1425 N N . GLY A 1 190 ? 10.905 -6.656 -13.693 1.00 95.25 190 GLY A N 1
ATOM 1426 C CA . GLY A 1 190 ? 11.897 -6.982 -14.723 1.00 95.25 190 GLY A CA 1
ATOM 1427 C C . GLY A 1 190 ? 12.413 -5.762 -15.487 1.00 95.25 190 GLY A C 1
ATOM 1428 O O . GLY A 1 190 ? 12.119 -4.623 -15.159 1.00 95.25 190 GLY A O 1
ATOM 1429 N N . TYR A 1 191 ? 13.074 -5.958 -16.623 1.00 95.19 191 TYR A N 1
ATOM 1430 C CA . TYR A 1 191 ? 13.665 -4.856 -17.392 1.00 95.19 191 TYR A CA 1
ATOM 1431 C C . TYR A 1 191 ? 13.268 -4.881 -18.870 1.00 95.19 191 TYR A C 1
ATOM 1433 O O . TYR A 1 191 ? 12.800 -5.883 -19.419 1.00 95.19 191 TYR A O 1
ATOM 1441 N N . ARG A 1 192 ? 13.560 -3.777 -19.563 1.00 93.00 192 ARG A N 1
ATOM 1442 C CA . ARG A 1 192 ? 13.632 -3.738 -21.029 1.00 93.00 192 ARG A CA 1
ATOM 1443 C C . ARG A 1 192 ? 14.842 -2.938 -21.509 1.00 93.00 192 ARG A C 1
ATOM 1445 O O . ARG A 1 192 ? 15.448 -2.189 -20.751 1.00 93.00 192 ARG A O 1
ATOM 1452 N N . CYS A 1 193 ? 15.178 -3.095 -22.785 1.00 93.62 193 CYS A N 1
ATOM 1453 C CA . CYS A 1 193 ? 16.243 -2.345 -23.443 1.00 93.62 193 CYS A CA 1
ATOM 1454 C C . CYS A 1 193 ? 15.630 -1.435 -24.514 1.00 93.62 193 CYS A C 1
ATOM 1456 O O . CYS A 1 193 ? 15.173 -1.932 -25.545 1.00 93.62 193 CYS A O 1
ATOM 1458 N N . ASP A 1 194 ? 15.636 -0.124 -24.284 1.00 92.62 194 ASP A N 1
ATOM 1459 C CA . ASP A 1 194 ? 15.110 0.872 -25.224 1.00 92.62 194 ASP A CA 1
ATOM 1460 C C . ASP A 1 194 ? 16.259 1.431 -26.089 1.00 92.62 194 ASP A C 1
ATOM 1462 O O . ASP A 1 194 ? 17.406 1.520 -25.645 1.00 92.62 194 ASP A O 1
ATOM 1466 N N . CYS A 1 195 ? 16.006 1.793 -27.351 1.00 91.25 195 CYS A N 1
ATOM 1467 C CA . CYS A 1 195 ? 17.055 2.379 -28.195 1.00 91.25 195 CYS A CA 1
ATOM 1468 C C . CYS A 1 195 ? 17.361 3.821 -27.782 1.00 91.25 195 CYS A C 1
ATOM 1470 O O . CYS A 1 195 ? 16.453 4.646 -27.670 1.00 91.25 195 CYS A O 1
ATOM 1472 N N . LYS A 1 196 ? 18.652 4.148 -27.646 1.00 90.81 196 LYS A N 1
ATOM 1473 C CA . LYS A 1 196 ? 19.108 5.505 -27.324 1.00 90.81 196 LYS A CA 1
ATOM 1474 C C . LYS A 1 196 ? 18.678 6.494 -28.403 1.00 90.81 196 LYS A C 1
ATOM 1476 O O . LYS A 1 196 ? 18.567 6.150 -29.582 1.00 90.81 196 LYS A O 1
ATOM 1481 N N . LYS A 1 197 ? 18.525 7.766 -28.026 1.00 83.62 197 LYS A N 1
ATOM 1482 C CA . LYS A 1 197 ? 18.247 8.861 -28.971 1.00 83.62 197 LYS A CA 1
ATOM 1483 C C . LYS A 1 197 ? 19.235 8.831 -30.147 1.00 83.62 197 LYS A C 1
ATOM 1485 O O . LYS A 1 197 ? 20.444 8.905 -29.948 1.00 83.62 197 LYS A O 1
ATOM 1490 N N . GLY A 1 198 ? 18.708 8.762 -31.370 1.00 78.25 198 GLY A N 1
ATOM 1491 C CA . GLY A 1 198 ? 19.515 8.613 -32.586 1.00 78.25 198 GLY A CA 1
ATOM 1492 C C . GLY A 1 198 ? 19.699 7.167 -33.058 1.00 78.25 198 GLY A C 1
ATOM 1493 O O . GLY A 1 198 ? 20.395 6.960 -34.046 1.00 78.25 198 GLY A O 1
ATOM 1494 N N . PHE A 1 199 ? 19.067 6.183 -32.411 1.00 85.75 199 PHE A N 1
ATOM 1495 C CA . PHE A 1 199 ? 19.020 4.784 -32.840 1.00 85.75 199 PHE A CA 1
ATOM 1496 C C . PHE A 1 199 ? 17.569 4.301 -33.015 1.00 85.75 199 PHE A C 1
ATOM 1498 O O . PHE A 1 199 ? 16.647 4.831 -32.398 1.00 85.75 199 PHE A O 1
ATOM 1505 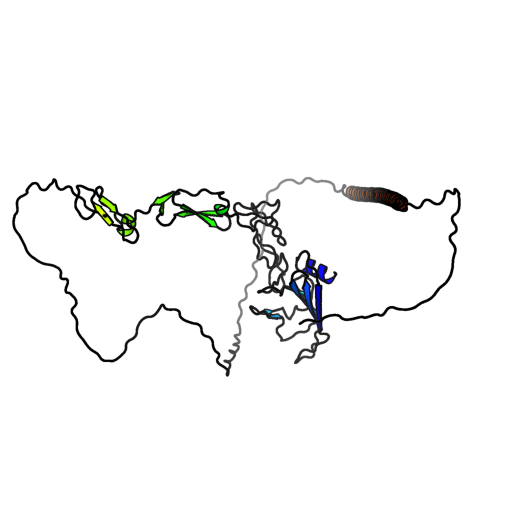N N . VAL A 1 200 ? 17.370 3.282 -33.853 1.00 83.81 200 VAL A N 1
ATOM 1506 C CA . VAL A 1 200 ? 16.088 2.596 -34.093 1.00 83.81 200 VAL A CA 1
ATOM 1507 C C . VAL A 1 200 ? 16.221 1.084 -33.893 1.00 83.81 200 VAL A C 1
ATOM 1509 O O . VAL A 1 200 ? 17.273 0.521 -34.218 1.00 83.81 200 VAL A O 1
ATOM 1512 N N . PRO A 1 201 ? 15.170 0.410 -33.390 1.00 84.75 201 PRO A N 1
ATOM 1513 C CA . PRO A 1 201 ? 15.186 -1.031 -33.183 1.00 84.75 201 PRO A CA 1
ATOM 1514 C C . PRO A 1 201 ? 15.129 -1.776 -34.520 1.00 84.75 201 PRO A C 1
ATOM 1516 O O . PRO A 1 201 ? 14.241 -1.561 -35.343 1.00 84.75 201 PRO A O 1
ATOM 1519 N N . VAL A 1 202 ? 16.072 -2.693 -34.718 1.00 84.88 202 VAL A N 1
ATOM 1520 C CA . VAL A 1 202 ? 16.155 -3.604 -35.863 1.00 84.88 202 VAL A CA 1
ATOM 1521 C C . VAL A 1 202 ? 16.305 -5.021 -35.310 1.00 84.88 202 VAL A C 1
ATOM 1523 O O . VAL A 1 202 ? 17.406 -5.523 -35.087 1.00 84.88 202 VAL A O 1
ATOM 1526 N N . GLY A 1 203 ? 15.170 -5.665 -35.031 1.00 83.56 203 GLY A N 1
ATOM 1527 C CA . GLY A 1 203 ? 15.135 -6.937 -34.309 1.00 83.56 203 GLY A CA 1
ATOM 1528 C C . GLY A 1 203 ? 15.474 -6.742 -32.829 1.00 83.56 203 GLY A C 1
ATOM 1529 O O . GLY A 1 203 ? 14.755 -6.036 -32.130 1.00 83.56 203 GLY A O 1
ATOM 1530 N N . LYS A 1 204 ? 16.558 -7.371 -32.356 1.00 79.88 204 LYS A N 1
ATOM 1531 C CA . LYS A 1 204 ? 17.079 -7.222 -30.979 1.00 79.88 204 LYS A CA 1
ATOM 1532 C C . LYS A 1 204 ? 18.220 -6.199 -30.854 1.00 79.88 204 LYS A C 1
ATOM 1534 O O . LYS A 1 204 ? 18.755 -6.017 -29.766 1.00 79.88 204 LYS A O 1
ATOM 1539 N N . GLU A 1 205 ? 18.620 -5.568 -31.956 1.00 85.31 205 GLU A N 1
ATOM 1540 C CA . GLU A 1 205 ? 19.706 -4.584 -31.997 1.00 85.31 205 GLU A CA 1
ATOM 1541 C C . GLU A 1 205 ? 19.152 -3.174 -32.197 1.00 85.31 205 GLU A C 1
ATOM 1543 O O . GLU A 1 205 ? 18.126 -2.994 -32.851 1.00 85.31 205 GLU A O 1
ATOM 1548 N N . CYS A 1 206 ? 19.874 -2.164 -31.719 1.00 88.94 206 CYS A N 1
ATOM 1549 C CA . CYS A 1 206 ? 19.602 -0.771 -32.046 1.00 88.94 206 CYS A CA 1
ATOM 1550 C C . CYS A 1 206 ? 20.626 -0.296 -33.079 1.00 88.94 206 CYS A C 1
ATOM 1552 O O . CYS A 1 206 ? 21.832 -0.328 -32.833 1.00 88.94 206 CYS A O 1
ATOM 1554 N N . LYS A 1 207 ? 20.161 0.148 -34.249 1.00 85.88 207 LYS A N 1
ATOM 1555 C CA . LYS A 1 207 ? 21.026 0.676 -35.318 1.00 85.88 207 LYS A CA 1
ATOM 1556 C C . LYS A 1 207 ? 20.903 2.195 -35.390 1.00 85.88 207 LYS A C 1
ATOM 1558 O O . LYS A 1 207 ? 19.807 2.695 -35.142 1.00 85.88 207 LYS A O 1
ATOM 1563 N N . PRO A 1 208 ? 21.981 2.939 -35.703 1.00 82.88 208 PRO A N 1
ATOM 1564 C CA . PRO A 1 208 ? 21.894 4.383 -35.879 1.00 82.88 208 PRO A CA 1
ATOM 1565 C C . PRO A 1 208 ? 20.793 4.749 -36.879 1.00 82.88 208 PRO A C 1
ATOM 1567 O O . PRO A 1 208 ? 20.654 4.107 -37.921 1.00 82.88 208 PRO A O 1
ATOM 1570 N N . ILE A 1 209 ? 20.019 5.782 -36.560 1.00 76.88 209 ILE A N 1
ATOM 1571 C CA . ILE A 1 209 ? 19.080 6.396 -37.494 1.00 76.88 209 ILE A CA 1
ATOM 1572 C C . ILE A 1 209 ? 19.910 7.056 -38.589 1.00 76.88 209 ILE A C 1
ATOM 1574 O O . ILE A 1 209 ? 20.643 8.003 -38.316 1.00 76.88 209 ILE A O 1
ATOM 1578 N N . ASP A 1 210 ? 19.746 6.607 -39.831 1.00 74.94 210 ASP A N 1
ATOM 1579 C CA . ASP A 1 210 ? 20.128 7.415 -40.987 1.00 74.94 210 ASP A CA 1
ATOM 1580 C C . ASP A 1 210 ? 19.221 8.655 -40.994 1.00 74.94 210 ASP A C 1
ATOM 1582 O O . ASP A 1 210 ? 18.029 8.578 -41.320 1.00 74.94 210 ASP A O 1
ATOM 1586 N N . ARG A 1 211 ? 19.757 9.803 -40.556 1.00 72.50 211 ARG A N 1
ATOM 1587 C CA . ARG A 1 211 ? 18.965 11.033 -40.455 1.00 72.50 211 ARG A CA 1
ATOM 1588 C C . ARG A 1 211 ? 18.545 11.548 -41.827 1.00 72.50 211 ARG A C 1
ATOM 1590 O O . ARG A 1 211 ? 17.486 12.164 -41.916 1.00 72.50 211 ARG A O 1
ATOM 1597 N N . CYS A 1 212 ? 19.308 11.271 -42.888 1.00 75.94 212 CYS A N 1
ATOM 1598 C CA . CYS A 1 212 ? 18.886 11.587 -44.249 1.00 75.94 212 CYS A CA 1
ATOM 1599 C C . CYS A 1 212 ? 17.686 10.720 -44.656 1.00 75.94 212 CYS A C 1
ATOM 1601 O O . CYS A 1 212 ? 16.685 11.262 -45.119 1.00 75.94 212 CYS A O 1
ATOM 1603 N N . LEU A 1 213 ? 17.721 9.407 -44.412 1.00 73.75 213 LEU A N 1
ATOM 1604 C CA . LEU A 1 213 ? 16.582 8.526 -44.692 1.00 73.75 213 LEU A CA 1
ATOM 1605 C C . LEU A 1 213 ? 15.339 8.921 -43.876 1.00 73.75 213 LEU A C 1
ATOM 1607 O O . LEU A 1 213 ? 14.237 8.931 -44.413 1.00 73.75 213 LEU A O 1
ATOM 1611 N N . SER A 1 214 ? 15.517 9.306 -42.609 1.00 75.25 214 SER A N 1
ATOM 1612 C CA . SER A 1 214 ? 14.433 9.789 -41.739 1.00 75.25 214 SER A CA 1
ATOM 1613 C C . SER A 1 214 ? 13.840 11.130 -42.207 1.00 75.25 214 SER A C 1
ATOM 1615 O O . SER A 1 214 ? 12.626 11.318 -42.177 1.00 75.25 214 SER A O 1
ATOM 1617 N N . ARG A 1 215 ? 14.677 12.064 -42.688 1.00 78.75 215 ARG A N 1
ATOM 1618 C CA . ARG A 1 215 ? 14.244 13.395 -43.152 1.00 78.75 215 ARG A CA 1
ATOM 1619 C C . ARG A 1 215 ? 13.616 13.381 -44.545 1.00 78.75 215 ARG A C 1
ATOM 1621 O O . ARG A 1 215 ? 12.678 14.139 -44.786 1.00 78.75 215 ARG A O 1
ATOM 1628 N N . PHE A 1 216 ? 14.158 12.574 -45.456 1.00 80.19 216 PHE A N 1
ATOM 1629 C CA . PHE A 1 216 ? 13.832 12.606 -46.886 1.00 80.19 216 PHE A CA 1
ATOM 1630 C C . PHE A 1 216 ? 13.046 11.383 -47.378 1.00 80.19 216 PHE A C 1
ATOM 1632 O O . PHE A 1 216 ? 12.642 11.359 -48.538 1.00 80.19 216 PHE A O 1
ATOM 1639 N N . SER A 1 217 ? 12.843 10.362 -46.536 1.00 79.44 217 SER A N 1
ATOM 1640 C CA . SER A 1 217 ? 12.189 9.078 -46.866 1.00 79.44 217 SER A CA 1
ATOM 1641 C C . SER A 1 217 ? 12.847 8.275 -48.002 1.00 79.44 217 SER A C 1
ATOM 1643 O O . SER A 1 217 ? 12.322 7.247 -48.427 1.00 79.44 217 SER A O 1
ATOM 1645 N N . VAL A 1 218 ? 14.004 8.725 -48.494 1.00 77.88 218 VAL A N 1
ATOM 1646 C CA . VAL A 1 218 ? 14.767 8.146 -49.605 1.00 77.88 218 VAL A CA 1
ATOM 1647 C C . VAL A 1 218 ? 16.255 8.241 -49.244 1.00 77.88 218 VAL A C 1
ATOM 1649 O O . VAL A 1 218 ? 16.688 9.299 -48.779 1.00 77.88 218 VAL A O 1
ATOM 1652 N N . PRO A 1 219 ? 17.060 7.178 -49.429 1.00 80.81 219 PRO A N 1
ATOM 1653 C CA . PRO A 1 219 ? 18.496 7.249 -49.174 1.00 80.81 219 PRO A CA 1
ATOM 1654 C C . PRO A 1 219 ? 19.192 8.187 -50.172 1.00 80.81 219 PRO A C 1
ATOM 1656 O O . PRO A 1 219 ? 18.748 8.346 -51.312 1.00 80.81 219 PRO A O 1
ATOM 1659 N N . CYS A 1 220 ? 20.324 8.772 -49.768 1.00 86.25 220 CYS A N 1
ATOM 1660 C CA . CYS A 1 220 ? 21.178 9.535 -50.682 1.00 86.25 220 CYS A CA 1
ATOM 1661 C C . CYS A 1 220 ? 21.646 8.673 -51.874 1.00 86.25 220 CYS A C 1
ATOM 1663 O O . CYS A 1 220 ? 21.626 7.440 -51.834 1.00 86.25 220 CYS A O 1
ATOM 1665 N N . SER A 1 221 ? 22.137 9.322 -52.935 1.00 88.31 221 SER A N 1
ATOM 1666 C CA . SER A 1 221 ? 22.707 8.630 -54.095 1.00 88.31 221 SER A CA 1
ATOM 1667 C C . SER A 1 221 ? 23.795 7.628 -53.689 1.00 88.31 221 SER A C 1
ATOM 1669 O O . SER A 1 221 ? 24.542 7.872 -52.743 1.00 88.31 221 SER A O 1
ATOM 1671 N N . ARG A 1 222 ? 24.009 6.567 -54.480 1.00 88.06 222 ARG A N 1
ATOM 1672 C CA . ARG A 1 222 ? 25.149 5.641 -54.289 1.00 88.06 222 ARG A CA 1
ATOM 1673 C C . ARG A 1 222 ? 26.510 6.361 -54.286 1.00 88.06 222 ARG A C 1
ATOM 1675 O O . ARG A 1 222 ? 27.438 5.910 -53.624 1.00 88.06 222 ARG A O 1
ATOM 1682 N N . ASN A 1 223 ? 26.607 7.486 -55.002 1.00 89.81 223 ASN A N 1
ATOM 1683 C CA . ASN A 1 223 ? 27.781 8.37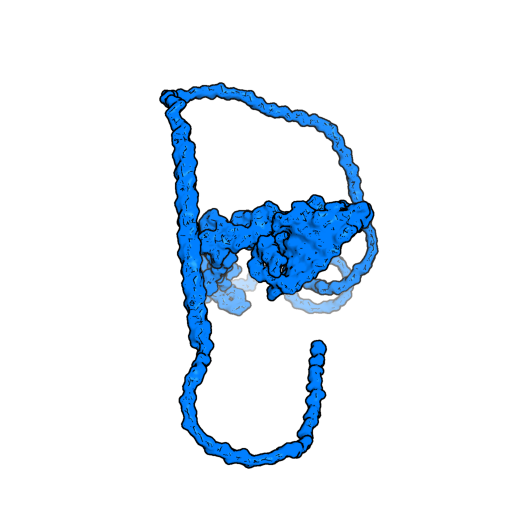0 -55.038 1.00 89.81 223 ASN A CA 1
ATOM 1684 C C . ASN A 1 223 ? 27.580 9.667 -54.226 1.00 89.81 223 ASN A C 1
ATOM 1686 O O . ASN A 1 223 ? 28.307 10.643 -54.411 1.00 89.81 223 ASN A O 1
ATOM 1690 N N . GLY A 1 224 ? 26.579 9.681 -53.349 1.00 88.25 224 GLY A N 1
ATOM 1691 C CA . GLY A 1 224 ? 26.340 10.701 -52.341 1.00 88.25 224 GLY A CA 1
ATOM 1692 C C . GLY A 1 224 ? 26.856 10.271 -50.968 1.00 88.25 224 GLY A C 1
ATOM 1693 O O . GLY A 1 224 ? 27.356 9.157 -50.770 1.00 88.25 224 GLY A O 1
ATOM 1694 N N . GLU A 1 225 ? 26.746 11.190 -50.024 1.00 88.19 225 GLU A N 1
ATOM 1695 C CA . GLU A 1 225 ? 27.095 11.036 -48.619 1.00 88.19 225 GLU A CA 1
ATOM 1696 C C . GLU A 1 225 ? 26.133 11.899 -47.794 1.00 88.19 225 GLU A C 1
ATOM 1698 O O . GLU A 1 225 ? 25.853 13.041 -48.166 1.00 88.19 225 GLU A O 1
ATOM 1703 N N . CYS A 1 226 ? 25.579 11.343 -46.713 1.00 85.88 226 CYS A N 1
ATOM 1704 C CA . CYS A 1 226 ? 24.761 12.109 -45.778 1.00 85.88 226 CYS A CA 1
ATOM 1705 C C . CYS A 1 226 ? 25.697 12.920 -44.879 1.00 85.88 226 CYS A C 1
ATOM 1707 O O . CYS A 1 226 ? 26.483 12.348 -44.127 1.00 85.88 226 CYS A O 1
ATOM 1709 N N . VAL A 1 227 ? 25.628 14.246 -44.971 1.00 85.69 227 VAL A N 1
ATOM 1710 C CA . VAL A 1 227 ? 26.392 15.154 -44.118 1.00 85.69 227 VAL A CA 1
ATOM 1711 C C . VAL A 1 227 ? 25.476 15.632 -43.000 1.00 85.69 227 VAL A C 1
ATOM 1713 O O . VAL A 1 227 ? 24.563 16.431 -43.221 1.00 85.69 227 VAL A O 1
ATOM 1716 N N . GLU A 1 228 ? 25.732 15.128 -41.797 1.00 76.62 228 GLU A N 1
ATOM 1717 C CA . GLU A 1 228 ? 25.123 15.611 -40.560 1.00 76.62 228 GLU A CA 1
ATOM 1718 C C . GLU A 1 228 ? 25.960 16.765 -39.986 1.00 76.62 228 GLU A C 1
ATOM 1720 O O . GLU A 1 228 ? 27.182 16.815 -40.136 1.00 76.62 228 GLU A O 1
ATOM 1725 N N . SER A 1 229 ? 25.317 17.737 -39.345 1.00 76.62 229 SER A N 1
ATOM 1726 C CA . SER A 1 229 ? 25.992 18.842 -38.653 1.00 76.62 229 SER A CA 1
ATOM 1727 C C . SER A 1 229 ? 25.179 19.223 -37.421 1.00 76.62 229 SER A C 1
ATOM 1729 O O . SER A 1 229 ? 23.949 19.208 -37.466 1.00 76.62 229 SER A O 1
ATOM 1731 N N . GLU A 1 230 ? 25.841 19.527 -36.303 1.00 68.50 230 GLU A N 1
ATOM 1732 C CA . GLU A 1 230 ? 25.128 19.856 -35.065 1.00 68.50 230 GLU A CA 1
ATOM 1733 C C . GLU A 1 230 ? 24.258 21.108 -35.247 1.00 68.50 230 GLU A C 1
ATOM 1735 O O . GLU A 1 230 ? 24.719 22.143 -35.721 1.00 68.50 230 GLU A O 1
ATOM 1740 N N . GLY A 1 231 ? 22.975 20.992 -34.892 1.00 67.19 231 GLY A N 1
ATOM 1741 C CA . GLY A 1 231 ? 21.997 22.078 -35.005 1.00 67.19 231 GLY A CA 1
ATOM 1742 C C . GLY A 1 231 ? 21.432 22.343 -36.408 1.00 67.19 231 GLY A C 1
ATOM 1743 O O . GLY A 1 231 ? 20.642 23.273 -36.547 1.00 67.19 231 GLY A O 1
ATOM 1744 N N . VAL A 1 232 ? 21.782 21.554 -37.434 1.00 77.56 232 VAL A N 1
ATOM 1745 C CA . VAL A 1 232 ? 21.311 21.751 -38.820 1.00 77.56 232 VAL A CA 1
ATOM 1746 C C . VAL A 1 232 ? 20.596 20.499 -39.341 1.00 77.56 232 VAL A C 1
ATOM 1748 O O . VAL A 1 232 ? 20.963 19.375 -38.995 1.00 77.56 232 VAL A O 1
ATOM 1751 N N . ASP A 1 233 ? 19.588 20.690 -40.197 1.00 77.25 233 ASP A N 1
ATOM 1752 C CA . ASP A 1 233 ? 18.957 19.600 -40.951 1.00 77.25 233 ASP A CA 1
ATOM 1753 C C . ASP A 1 233 ? 20.012 18.808 -41.762 1.00 77.25 233 ASP A C 1
ATOM 1755 O O . ASP A 1 233 ? 20.885 19.413 -42.399 1.00 77.25 233 ASP A O 1
ATOM 1759 N N . PRO A 1 234 ? 19.951 17.463 -41.769 1.00 81.88 234 PRO A N 1
ATOM 1760 C CA . PRO A 1 234 ? 20.894 16.627 -42.510 1.00 81.88 234 PRO A CA 1
ATOM 1761 C C . PRO A 1 234 ? 20.737 16.854 -44.019 1.00 81.88 234 PRO A C 1
ATOM 1763 O O . PRO A 1 234 ? 19.626 17.062 -44.506 1.00 81.88 234 PRO A O 1
ATOM 1766 N N . LYS A 1 235 ? 21.832 16.776 -44.784 1.00 86.44 235 LYS A N 1
ATOM 1767 C CA . LYS A 1 235 ? 21.798 16.959 -46.247 1.00 86.44 235 LYS A CA 1
ATOM 1768 C C . LYS A 1 235 ? 22.614 15.906 -46.988 1.00 86.44 235 LYS A C 1
ATOM 1770 O O . LYS A 1 235 ? 23.734 15.590 -46.596 1.00 86.44 235 LYS A O 1
ATOM 1775 N N . CYS A 1 236 ? 22.090 15.417 -48.109 1.00 88.75 236 CYS A N 1
ATOM 1776 C CA . CYS A 1 236 ? 22.873 14.617 -49.046 1.00 88.75 236 CYS A CA 1
ATOM 1777 C C . CYS A 1 236 ? 23.821 15.527 -49.846 1.00 88.75 236 CYS A C 1
ATOM 1779 O O . CYS A 1 236 ? 23.398 16.539 -50.402 1.00 88.75 236 CYS A O 1
ATOM 1781 N N . VAL A 1 237 ? 25.099 15.162 -49.944 1.00 91.00 237 VAL A N 1
ATOM 1782 C CA . VAL A 1 237 ? 26.110 15.859 -50.757 1.00 91.00 237 VAL A CA 1
ATOM 1783 C C . VAL A 1 237 ? 26.797 14.844 -51.670 1.00 91.00 237 VAL A C 1
ATOM 1785 O O . VAL A 1 237 ? 27.062 13.717 -51.259 1.00 91.00 237 VAL A O 1
ATOM 1788 N N . CYS A 1 238 ? 27.081 15.203 -52.923 1.00 91.88 238 CYS A N 1
ATOM 1789 C CA . CYS A 1 238 ? 27.819 14.313 -53.823 1.00 91.88 238 CYS A CA 1
ATOM 1790 C C . CYS A 1 238 ? 29.288 14.167 -53.398 1.00 91.88 238 CYS A C 1
ATOM 1792 O O . CYS A 1 238 ? 29.954 15.152 -53.076 1.00 91.88 238 CYS A O 1
ATOM 1794 N N . ARG A 1 239 ? 29.815 12.938 -53.456 1.00 92.56 239 ARG A N 1
ATOM 1795 C CA . ARG A 1 239 ? 31.227 12.644 -53.169 1.00 92.56 239 ARG A CA 1
ATOM 1796 C C . ARG A 1 239 ? 32.149 13.359 -54.163 1.00 92.56 239 ARG A C 1
ATOM 1798 O O . ARG A 1 239 ? 31.776 13.615 -55.310 1.00 92.56 239 ARG A O 1
ATOM 1805 N N . LYS A 1 240 ? 33.388 13.641 -53.744 1.00 90.88 240 LYS A N 1
ATOM 1806 C CA . LYS A 1 240 ? 34.401 14.336 -54.562 1.00 90.88 240 LYS A CA 1
ATOM 1807 C C . LYS A 1 240 ? 34.537 13.697 -55.956 1.00 90.88 240 LYS A C 1
ATOM 1809 O O . LYS A 1 240 ? 34.759 12.497 -56.071 1.00 90.88 240 LYS A O 1
ATOM 1814 N N . GLY A 1 241 ? 34.413 14.516 -57.005 1.00 86.25 241 GLY A N 1
ATOM 1815 C CA . GLY A 1 241 ? 34.425 14.084 -58.414 1.00 86.25 241 GLY A CA 1
ATOM 1816 C C . GLY A 1 241 ? 33.035 13.951 -59.057 1.00 86.25 241 GLY A C 1
ATOM 1817 O O . GLY A 1 241 ? 32.929 13.964 -60.284 1.00 86.25 241 GLY A O 1
ATOM 1818 N N . TYR A 1 242 ? 31.971 13.915 -58.252 1.00 88.31 242 TYR A N 1
ATOM 1819 C CA . TYR A 1 242 ? 30.580 13.891 -58.707 1.00 88.31 242 TYR A CA 1
ATOM 1820 C C . TYR A 1 242 ? 29.897 15.250 -58.494 1.00 88.31 242 TYR A C 1
ATOM 1822 O O . TYR A 1 242 ? 30.315 16.041 -57.651 1.00 88.31 242 TYR A O 1
ATOM 1830 N N . ASN A 1 243 ? 28.854 15.545 -59.272 1.00 87.81 243 ASN A N 1
ATOM 1831 C CA . ASN A 1 243 ? 28.022 16.747 -59.127 1.00 87.81 243 ASN A CA 1
ATOM 1832 C C . ASN A 1 243 ? 26.537 16.369 -59.182 1.00 87.81 243 ASN A C 1
ATOM 1834 O O . ASN A 1 243 ? 26.182 15.363 -59.799 1.00 87.81 243 ASN A O 1
ATOM 1838 N N . GLY A 1 244 ? 25.693 17.190 -58.556 1.00 89.44 244 GLY A N 1
ATOM 1839 C CA . GLY A 1 244 ? 24.243 17.021 -58.505 1.00 89.44 244 GLY A CA 1
ATOM 1840 C C . GLY A 1 244 ? 23.658 17.437 -57.153 1.00 89.44 244 GLY A C 1
ATOM 1841 O O . GLY A 1 244 ? 24.308 18.152 -56.392 1.00 89.44 244 GLY A O 1
ATOM 1842 N N . ASP A 1 245 ? 22.443 16.980 -56.864 1.00 86.94 245 ASP A N 1
ATOM 1843 C CA . ASP A 1 245 ? 21.625 17.342 -55.691 1.00 86.94 245 ASP A CA 1
ATOM 1844 C C . ASP A 1 245 ? 21.841 16.429 -54.462 1.00 86.94 245 ASP A C 1
ATOM 1846 O O . ASP A 1 245 ? 21.119 16.526 -53.474 1.00 86.94 245 ASP A O 1
ATOM 1850 N N . GLY A 1 246 ? 22.806 15.506 -54.523 1.00 87.38 246 GLY A N 1
ATOM 1851 C CA . GLY A 1 246 ? 23.063 14.506 -53.479 1.00 87.38 246 GLY A CA 1
ATOM 1852 C C . GLY A 1 246 ? 22.206 13.235 -53.585 1.00 87.38 246 GLY A C 1
ATOM 1853 O O . GLY A 1 246 ? 22.652 12.173 -53.145 1.00 87.38 246 GLY A O 1
ATOM 1854 N N . PHE A 1 247 ? 21.039 13.293 -54.233 1.00 86.12 247 PHE A N 1
ATOM 1855 C CA . PHE A 1 247 ? 20.193 12.131 -54.558 1.00 86.12 247 PHE A CA 1
ATOM 1856 C C . PHE A 1 247 ? 20.532 11.550 -55.941 1.00 86.12 247 PHE A C 1
ATOM 1858 O O . PHE A 1 247 ? 20.482 10.338 -56.164 1.00 86.12 247 PHE A O 1
ATOM 1865 N N . ARG A 1 248 ? 21.006 12.398 -56.855 1.00 90.25 248 ARG A N 1
ATOM 1866 C CA . ARG A 1 248 ? 21.514 12.074 -58.188 1.00 90.25 248 ARG A CA 1
ATOM 1867 C C . ARG A 1 248 ? 22.906 12.685 -58.335 1.00 90.25 248 ARG A C 1
ATOM 1869 O O . ARG A 1 248 ? 23.044 13.898 -58.401 1.00 90.25 248 ARG A O 1
ATOM 1876 N N . CYS A 1 249 ? 23.937 11.844 -58.402 1.00 91.44 249 CYS A N 1
ATOM 1877 C CA . CYS A 1 249 ? 25.334 12.279 -58.472 1.00 91.44 249 CYS A CA 1
ATOM 1878 C C . CYS A 1 249 ? 26.037 11.678 -59.699 1.00 91.44 249 CYS A C 1
ATOM 1880 O O . CYS A 1 249 ? 26.211 10.459 -59.777 1.00 91.44 249 CYS A O 1
ATOM 1882 N N . THR A 1 250 ? 26.465 12.519 -60.646 1.00 89.19 250 THR A N 1
ATOM 1883 C CA . THR A 1 250 ? 27.110 12.114 -61.913 1.00 89.19 250 THR A CA 1
ATOM 1884 C C . THR A 1 250 ? 28.539 12.653 -62.038 1.00 89.19 250 THR A C 1
ATOM 1886 O O . THR A 1 250 ? 28.870 13.709 -61.496 1.00 89.19 250 THR A O 1
ATOM 1889 N N . THR A 1 251 ? 29.416 11.919 -62.731 1.00 84.12 251 THR A N 1
ATOM 1890 C CA . THR A 1 251 ? 30.785 12.374 -63.038 1.00 84.12 251 THR A CA 1
ATOM 1891 C C . THR A 1 251 ? 30.771 13.436 -64.141 1.00 84.12 251 THR A C 1
ATOM 1893 O O . THR A 1 251 ? 29.881 13.453 -64.992 1.00 84.12 251 THR A O 1
ATOM 1896 N N . ARG A 1 252 ? 31.783 14.317 -64.174 1.00 66.00 252 ARG A N 1
ATOM 1897 C CA . ARG A 1 252 ? 31.907 15.349 -65.228 1.00 66.00 252 ARG A CA 1
ATOM 1898 C C . ARG A 1 252 ? 32.370 14.816 -66.594 1.00 66.00 252 ARG A C 1
ATOM 1900 O O . ARG A 1 252 ? 32.423 15.581 -67.549 1.00 66.00 252 ARG A O 1
ATOM 1907 N N . GLU A 1 253 ? 32.669 13.524 -66.719 1.00 65.25 253 GLU A N 1
ATOM 1908 C CA . GLU A 1 253 ? 33.296 12.935 -67.917 1.00 65.25 253 GLU A CA 1
ATOM 1909 C C . GLU A 1 253 ? 32.312 12.333 -68.937 1.00 65.25 253 GLU A C 1
ATOM 1911 O O . GLU A 1 253 ? 32.696 11.510 -69.761 1.00 65.25 253 GLU A O 1
ATOM 1916 N N . ASN A 1 254 ? 31.049 12.771 -68.937 1.00 50.84 254 ASN A N 1
ATOM 1917 C CA . ASN A 1 254 ? 30.088 12.458 -70.005 1.00 50.84 254 ASN A CA 1
ATOM 1918 C C . ASN A 1 254 ? 29.399 13.707 -70.582 1.00 50.84 254 ASN A C 1
ATOM 1920 O O . ASN A 1 254 ? 28.224 13.681 -70.932 1.00 50.84 254 ASN A O 1
ATOM 1924 N N . VAL A 1 255 ? 30.160 14.794 -70.753 1.00 53.72 255 VAL A N 1
ATOM 1925 C CA . VAL A 1 255 ? 29.825 15.852 -71.724 1.00 53.72 255 VAL A CA 1
ATOM 1926 C C . VAL A 1 255 ? 30.729 15.698 -72.949 1.00 53.72 255 VAL A C 1
ATOM 1928 O O . VAL A 1 255 ? 31.599 16.521 -73.222 1.00 53.72 255 VAL A O 1
ATOM 1931 N N . LYS A 1 256 ? 30.534 14.603 -73.695 1.00 43.66 256 LYS A N 1
ATOM 1932 C CA . LYS A 1 256 ? 30.939 14.543 -75.105 1.00 43.66 256 LYS A CA 1
ATOM 1933 C C . LYS A 1 256 ? 29.750 14.990 -75.945 1.00 43.66 256 LYS A C 1
ATOM 1935 O O . LYS A 1 256 ? 28.657 14.455 -75.797 1.00 43.66 256 LYS A O 1
ATOM 1940 N N . SER A 1 257 ? 29.980 15.990 -76.787 1.00 45.91 257 SER A N 1
ATOM 1941 C CA . SER A 1 257 ? 28.975 16.683 -77.589 1.00 45.91 257 SER A CA 1
ATOM 1942 C C . SER A 1 257 ? 27.985 15.758 -78.307 1.00 45.91 257 SER A C 1
ATOM 1944 O O . SER A 1 257 ? 28.350 15.084 -79.268 1.00 45.91 257 SER A O 1
ATOM 1946 N N . ALA A 1 258 ? 26.706 15.866 -77.949 1.00 41.31 258 ALA A N 1
ATOM 1947 C CA . ALA A 1 258 ? 25.652 15.976 -78.952 1.00 41.31 258 ALA A CA 1
ATOM 1948 C C . ALA A 1 258 ? 25.394 17.482 -79.134 1.00 41.31 258 ALA A C 1
ATOM 1950 O O . ALA A 1 258 ? 25.126 18.184 -78.160 1.00 41.31 258 ALA A O 1
ATOM 1951 N N . GLY A 1 259 ? 25.613 18.007 -80.341 1.00 41.94 259 GLY A N 1
ATOM 1952 C CA . GLY A 1 259 ? 25.647 19.454 -80.585 1.00 41.94 259 GLY A CA 1
ATOM 1953 C C . GLY A 1 259 ? 24.270 20.123 -80.534 1.00 41.94 259 GLY A C 1
ATOM 1954 O O . GLY A 1 259 ? 23.285 19.546 -80.984 1.00 41.94 259 GLY A O 1
ATOM 1955 N N . GLY A 1 260 ? 24.217 21.364 -80.037 1.00 37.94 260 GLY A N 1
ATOM 1956 C CA . GLY A 1 260 ? 22.979 22.149 -79.970 1.00 37.94 260 GLY A CA 1
ATOM 1957 C C . GLY A 1 260 ? 23.122 23.469 -79.207 1.00 37.94 260 GLY A C 1
ATOM 1958 O O . GLY A 1 260 ? 22.530 23.641 -78.147 1.00 37.94 260 GLY A O 1
ATOM 1959 N N . ASN A 1 261 ? 23.912 24.417 -79.721 1.00 43.94 261 ASN A N 1
ATOM 1960 C CA . ASN A 1 261 ? 23.960 25.772 -79.155 1.00 43.94 261 ASN A CA 1
ATOM 1961 C C . ASN A 1 261 ? 22.703 26.570 -79.551 1.00 43.94 261 ASN A C 1
ATOM 1963 O O . ASN A 1 261 ? 22.496 26.767 -80.747 1.00 43.94 261 ASN A O 1
ATOM 1967 N N . ARG A 1 262 ? 21.983 27.162 -78.576 1.00 42.62 262 ARG A N 1
ATOM 1968 C CA . ARG A 1 262 ? 22.039 28.622 -78.273 1.00 42.62 262 ARG A CA 1
ATOM 1969 C C . ARG A 1 262 ? 20.789 29.172 -77.528 1.00 42.62 262 ARG A C 1
ATOM 1971 O O . ARG A 1 262 ? 19.785 29.412 -78.176 1.00 42.62 262 ARG A O 1
ATOM 1978 N N . LEU A 1 263 ? 20.969 29.538 -76.241 1.00 40.81 263 LEU A N 1
ATOM 1979 C CA . LEU A 1 263 ? 20.279 30.603 -75.444 1.00 40.81 263 LEU A CA 1
ATOM 1980 C C . LEU A 1 263 ? 18.733 30.486 -75.217 1.00 40.81 263 LEU A C 1
ATOM 1982 O O . LEU A 1 263 ? 18.008 30.111 -76.117 1.00 40.81 263 LEU A O 1
ATOM 1986 N N . VAL A 1 264 ? 18.136 30.788 -74.045 1.00 44.62 264 VAL A N 1
ATOM 1987 C CA . VAL A 1 264 ? 18.154 32.129 -73.401 1.00 44.62 264 VAL A CA 1
ATOM 1988 C C . VAL A 1 264 ? 16.785 32.831 -73.234 1.00 44.62 264 VAL A C 1
ATOM 1990 O O . VAL A 1 264 ? 16.828 34.052 -73.267 1.00 44.62 264 VAL A O 1
ATOM 1993 N N . SER A 1 265 ? 15.642 32.141 -73.021 1.00 38.00 265 SER A N 1
ATOM 1994 C CA . SER A 1 265 ? 14.416 32.587 -72.274 1.00 38.00 265 SER A CA 1
ATOM 1995 C C . SER A 1 265 ? 13.298 31.502 -72.389 1.00 38.00 265 SER A C 1
ATOM 1997 O O . SER A 1 265 ? 13.485 30.578 -73.178 1.00 38.00 265 SER A O 1
ATOM 1999 N N . ASP A 1 266 ? 12.155 31.450 -71.676 1.00 38.03 266 ASP A N 1
ATOM 2000 C CA . ASP A 1 266 ? 11.579 32.187 -70.523 1.00 38.03 266 ASP A CA 1
ATOM 2001 C C . ASP A 1 266 ? 10.485 31.327 -69.809 1.00 38.03 266 ASP A C 1
ATOM 2003 O O . ASP A 1 266 ? 10.081 30.306 -70.364 1.00 38.03 266 ASP A O 1
ATOM 2007 N N . LEU A 1 267 ? 9.941 31.806 -68.670 1.00 38.16 267 LEU A N 1
ATOM 2008 C CA . LEU A 1 267 ? 8.749 31.336 -67.910 1.00 38.16 267 LEU A CA 1
ATOM 2009 C C . LEU A 1 267 ? 8.837 29.908 -67.300 1.00 38.16 267 LEU A C 1
ATOM 2011 O O . LEU A 1 267 ? 9.240 28.952 -67.945 1.00 38.16 267 LEU A O 1
ATOM 2015 N N . THR A 1 268 ? 8.436 29.616 -66.052 1.00 36.38 268 THR A N 1
ATOM 2016 C CA . THR A 1 268 ? 7.607 30.298 -65.020 1.00 36.38 268 THR A CA 1
ATOM 2017 C C . THR A 1 268 ? 8.053 29.701 -63.653 1.00 36.38 268 THR A C 1
ATOM 2019 O O . THR A 1 268 ? 8.413 28.529 -63.623 1.00 36.38 268 THR A O 1
ATOM 2022 N N . HIS A 1 269 ? 8.135 30.366 -62.492 1.00 40.66 269 HIS A N 1
ATOM 2023 C CA . HIS A 1 269 ? 7.160 31.222 -61.799 1.00 40.66 269 HIS A CA 1
ATOM 2024 C C . HIS A 1 269 ? 7.819 32.301 -60.913 1.00 40.66 269 HIS A C 1
ATOM 2026 O O . HIS A 1 269 ? 8.962 32.168 -60.483 1.00 40.66 269 HIS A O 1
ATOM 2032 N N . HIS A 1 270 ? 7.063 33.367 -60.629 1.00 37.41 270 HIS A N 1
ATOM 2033 C CA . HIS A 1 270 ? 7.508 34.555 -59.894 1.00 37.41 270 HIS A CA 1
ATOM 2034 C C . HIS A 1 270 ? 7.711 34.361 -58.382 1.00 37.41 270 HIS A C 1
ATOM 2036 O O . HIS A 1 270 ? 6.856 33.815 -57.687 1.00 37.41 270 HIS A O 1
ATOM 2042 N N . LEU A 1 271 ? 8.766 35.005 -57.875 1.00 35.84 271 LEU A N 1
ATOM 2043 C CA . LEU A 1 271 ? 8.752 35.719 -56.597 1.00 35.84 271 LEU A CA 1
ATOM 2044 C C . LEU A 1 271 ? 8.446 37.199 -56.882 1.00 35.84 271 LEU A C 1
ATOM 2046 O O . LEU A 1 271 ? 8.991 37.759 -57.831 1.00 35.84 271 LEU A O 1
ATOM 2050 N N . MET A 1 272 ? 7.632 37.837 -56.043 1.00 34.31 272 MET A N 1
ATOM 2051 C CA . MET A 1 272 ? 7.564 39.298 -55.913 1.00 34.31 272 MET A CA 1
ATOM 2052 C C . MET A 1 272 ? 7.774 39.655 -54.442 1.00 34.31 272 MET A C 1
ATOM 2054 O O . MET A 1 272 ? 7.329 38.927 -53.554 1.00 34.31 272 MET A O 1
ATOM 2058 N N . ALA A 1 273 ? 8.526 40.726 -54.205 1.00 34.25 273 ALA A N 1
ATOM 2059 C CA . ALA A 1 273 ? 9.079 41.068 -52.902 1.00 34.25 273 ALA A CA 1
ATOM 2060 C C . ALA A 1 273 ? 8.231 42.088 -52.122 1.00 34.25 273 ALA A C 1
ATOM 2062 O O . ALA A 1 273 ? 7.287 42.684 -52.635 1.00 34.25 273 ALA A O 1
ATOM 2063 N N . VAL A 1 274 ? 8.627 42.278 -50.864 1.00 38.16 274 VAL A N 1
ATOM 2064 C CA . VAL A 1 274 ? 8.135 43.288 -49.917 1.00 38.16 274 VAL A CA 1
ATOM 2065 C C . VAL A 1 274 ? 8.567 44.705 -50.330 1.00 38.16 274 VAL A C 1
ATOM 2067 O O . VAL A 1 274 ? 9.696 44.888 -50.784 1.00 38.16 274 VAL A O 1
ATOM 2070 N N . SER A 1 275 ? 7.724 45.709 -50.064 1.00 33.25 275 SER A N 1
ATOM 2071 C CA . SER A 1 275 ? 8.132 47.115 -49.894 1.00 33.25 275 SER A CA 1
ATOM 2072 C C . SER A 1 275 ? 7.219 47.850 -48.894 1.00 33.25 275 SER A C 1
ATOM 2074 O O . SER A 1 275 ? 6.062 47.470 -48.725 1.00 33.25 275 SER A O 1
ATOM 2076 N N . ASP A 1 276 ? 7.756 48.879 -48.234 1.00 33.72 276 ASP A N 1
ATOM 2077 C CA . ASP A 1 276 ? 7.201 49.587 -47.062 1.00 33.72 276 ASP A CA 1
ATOM 2078 C C . ASP A 1 276 ? 5.903 50.404 -47.270 1.00 33.72 276 ASP A C 1
ATOM 2080 O O . ASP A 1 276 ? 5.601 50.830 -48.383 1.00 33.72 276 ASP A O 1
ATOM 2084 N N . GLY A 1 277 ? 5.241 50.784 -46.156 1.00 32.25 277 GLY A N 1
ATOM 2085 C CA . GLY A 1 277 ? 4.679 52.149 -46.048 1.00 32.25 277 GLY A CA 1
ATOM 2086 C C . GLY A 1 277 ? 3.342 52.400 -45.315 1.00 32.25 277 GLY A C 1
ATOM 2087 O O . GLY A 1 277 ? 2.298 52.476 -45.946 1.00 32.25 277 GLY A O 1
ATOM 2088 N N . THR A 1 278 ? 3.426 52.777 -44.029 1.00 31.34 278 THR A N 1
ATOM 2089 C CA . THR A 1 278 ? 2.581 53.782 -43.308 1.00 31.34 278 THR A CA 1
ATOM 2090 C C . THR A 1 278 ? 1.104 53.538 -42.884 1.00 31.34 278 THR A C 1
ATOM 2092 O O . THR A 1 278 ? 0.226 53.253 -43.683 1.00 31.34 278 THR A O 1
ATOM 2095 N N . ASN A 1 279 ? 0.863 53.864 -41.598 1.00 30.36 279 ASN A N 1
ATOM 2096 C CA . ASN A 1 279 ? -0.281 54.556 -40.952 1.00 30.36 279 ASN A CA 1
ATOM 2097 C C . ASN A 1 279 ? -1.737 54.003 -40.888 1.00 30.36 279 ASN A C 1
ATOM 2099 O O . ASN A 1 279 ? -2.559 54.241 -41.762 1.00 30.36 279 ASN A O 1
ATOM 2103 N N . SER A 1 280 ? -2.070 53.556 -39.662 1.00 32.28 280 SER A N 1
ATOM 2104 C CA . SER A 1 280 ? -3.174 54.020 -38.776 1.00 32.28 280 SER A CA 1
ATOM 2105 C C . SER A 1 280 ? -4.664 53.670 -38.998 1.00 32.28 280 SER A C 1
ATOM 2107 O O . SER A 1 280 ? -5.192 53.695 -40.100 1.00 32.28 280 SER A O 1
ATOM 2109 N N . THR A 1 281 ? -5.333 53.531 -37.838 1.00 31.58 281 THR A N 1
ATOM 2110 C CA . THR A 1 281 ? -6.783 53.615 -37.518 1.00 31.58 281 THR A CA 1
ATOM 2111 C C . THR A 1 281 ? -7.752 52.489 -37.931 1.00 31.58 281 THR A C 1
ATOM 2113 O O . THR A 1 281 ? -8.193 52.400 -39.068 1.00 31.58 281 THR A O 1
ATOM 2116 N N . ASP A 1 282 ? -8.193 51.780 -36.882 1.00 31.33 282 ASP A N 1
ATOM 2117 C CA . ASP A 1 282 ? -9.594 51.520 -36.493 1.00 31.33 282 ASP A CA 1
ATOM 2118 C C . ASP A 1 282 ? -10.440 50.310 -36.965 1.00 31.33 282 ASP A C 1
ATOM 2120 O O . ASP A 1 282 ? -10.536 49.937 -38.126 1.00 31.33 282 ASP A O 1
ATOM 2124 N N . LEU A 1 283 ? -11.162 49.810 -35.946 1.00 33.53 283 LEU A N 1
ATOM 2125 C CA . LEU A 1 283 ? -12.427 49.058 -35.897 1.00 33.53 283 LEU A CA 1
ATOM 2126 C C . LEU A 1 283 ? -12.558 47.592 -36.402 1.00 33.53 283 LEU A C 1
ATOM 2128 O O . LEU A 1 283 ? -12.941 47.304 -37.529 1.00 33.53 283 LEU A O 1
ATOM 2132 N N . SER A 1 284 ? -12.627 46.713 -35.389 1.00 31.17 284 SER A N 1
ATOM 2133 C CA . SER A 1 284 ? -13.770 45.814 -35.091 1.00 31.17 284 SER A CA 1
ATOM 2134 C C . SER A 1 284 ? -13.848 44.375 -35.654 1.00 31.17 284 SER A C 1
ATOM 2136 O O . SER A 1 284 ? -13.741 44.123 -36.844 1.00 31.17 284 SER A O 1
ATOM 2138 N N . ASN A 1 285 ? -14.133 43.451 -34.719 1.00 31.11 285 ASN A N 1
ATOM 2139 C CA . ASN A 1 285 ? -14.812 42.145 -34.823 1.00 31.11 285 ASN A CA 1
ATOM 2140 C C . ASN A 1 285 ? -14.642 41.262 -36.081 1.00 31.11 285 ASN A C 1
ATOM 2142 O O . ASN A 1 285 ? -15.281 41.498 -37.099 1.00 31.11 285 ASN A O 1
ATOM 2146 N N . SER A 1 286 ? -14.102 40.050 -35.884 1.00 31.61 286 SER A N 1
ATOM 2147 C CA . SER A 1 286 ? -14.976 38.871 -35.697 1.00 31.61 286 SER A CA 1
ATOM 2148 C C . SER A 1 286 ? -14.233 37.652 -35.120 1.00 31.61 286 SER A C 1
ATOM 2150 O O . SER A 1 286 ? -13.026 37.493 -35.271 1.00 31.61 286 SER A O 1
ATOM 2152 N N . SER A 1 287 ? -14.984 36.794 -34.436 1.00 35.31 287 SER A N 1
ATOM 2153 C CA . SER A 1 287 ? -14.573 35.561 -33.756 1.00 35.31 287 SER A CA 1
ATOM 2154 C C . SER A 1 287 ? -14.056 34.445 -34.674 1.00 35.31 287 SER A C 1
ATOM 2156 O O . SER A 1 287 ? -14.705 34.173 -35.678 1.00 35.31 287 SER A O 1
ATOM 2158 N N . THR A 1 288 ? -13.051 33.676 -34.220 1.00 34.72 288 THR A N 1
ATOM 2159 C CA . THR A 1 288 ? -13.131 32.197 -34.060 1.00 34.72 288 THR A CA 1
ATOM 2160 C C . THR A 1 288 ? -11.882 31.612 -33.374 1.00 34.72 288 THR A C 1
ATOM 2162 O O . THR A 1 288 ? -10.770 32.002 -33.703 1.00 34.72 288 THR A O 1
ATOM 2165 N N . GLY A 1 289 ? -12.071 30.595 -32.517 1.00 31.30 289 GLY A N 1
ATOM 2166 C CA . GLY A 1 289 ? -11.166 29.427 -32.470 1.00 31.30 289 GLY A CA 1
ATOM 2167 C C . GLY A 1 289 ? -10.015 29.404 -31.450 1.00 31.30 289 GLY A C 1
ATOM 2168 O O . GLY A 1 289 ? -8.860 29.567 -31.817 1.00 31.30 289 GLY A O 1
ATOM 2169 N N . ASN A 1 290 ? -10.327 29.097 -30.187 1.00 32.75 290 ASN A N 1
ATOM 2170 C CA . ASN A 1 290 ? -9.381 28.688 -29.123 1.00 32.75 290 ASN A CA 1
ATOM 2171 C C . ASN A 1 290 ? -8.775 27.273 -29.390 1.00 32.75 290 ASN A C 1
ATOM 2173 O O . ASN A 1 290 ? -9.275 26.612 -30.304 1.00 32.75 290 ASN A O 1
ATOM 2177 N N . PRO A 1 291 ? -7.854 26.704 -28.562 1.00 36.25 291 PRO A N 1
ATOM 2178 C CA . PRO A 1 291 ? -7.114 27.255 -27.402 1.00 36.25 291 PRO A CA 1
ATOM 2179 C C . PRO A 1 291 ? -5.590 26.920 -27.367 1.00 36.25 291 PRO A C 1
ATOM 2181 O O . PRO A 1 291 ? -5.155 26.017 -28.065 1.00 36.25 291 PRO A O 1
ATOM 2184 N N . PHE A 1 292 ? -4.802 27.577 -26.490 1.00 26.39 292 PHE A N 1
ATOM 2185 C CA . PHE A 1 292 ? -3.702 26.994 -25.661 1.00 26.39 292 PHE A CA 1
ATOM 2186 C C . PHE A 1 292 ? -2.821 28.088 -25.000 1.00 26.39 292 PHE A C 1
ATOM 2188 O O . PHE A 1 292 ? -1.724 28.371 -25.472 1.00 26.39 292 PHE A O 1
ATOM 2195 N N . VAL A 1 293 ? -3.240 28.661 -23.861 1.00 32.72 293 VAL A N 1
ATOM 2196 C CA . VAL A 1 293 ? -2.316 29.254 -22.861 1.00 32.72 293 VAL A CA 1
ATOM 2197 C C . VAL A 1 293 ? -2.915 29.082 -21.461 1.00 32.72 293 VAL A C 1
ATOM 2199 O O . VAL A 1 293 ? -4.022 29.545 -21.198 1.00 32.72 293 VAL A O 1
ATOM 2202 N N . MET A 1 294 ? -2.175 28.454 -20.545 1.00 27.27 294 MET A N 1
ATOM 2203 C CA . MET A 1 294 ? -2.480 28.449 -19.107 1.00 27.27 294 MET A CA 1
ATOM 2204 C C . MET A 1 294 ? -1.895 29.706 -18.456 1.00 27.27 294 MET A C 1
ATOM 2206 O O . MET A 1 294 ? -0.724 30.001 -18.689 1.00 27.27 294 MET A O 1
ATOM 2210 N N . LYS A 1 295 ? -2.649 30.400 -17.591 1.00 28.39 295 LYS A N 1
ATOM 2211 C CA . LYS A 1 295 ? -2.079 31.343 -16.612 1.00 28.39 295 LYS A CA 1
ATOM 2212 C C . LYS A 1 295 ? -2.957 31.506 -15.365 1.00 28.39 295 LYS A C 1
ATOM 2214 O O . LYS A 1 295 ? -4.144 31.777 -15.471 1.00 28.39 295 LYS A O 1
ATOM 2219 N N . ASN A 1 296 ? -2.279 31.413 -14.222 1.00 30.33 296 ASN A N 1
ATOM 2220 C CA . ASN A 1 296 ? -2.586 31.964 -12.899 1.00 30.33 296 ASN A CA 1
ATOM 2221 C C . ASN A 1 296 ? -3.900 31.560 -12.202 1.00 30.33 296 ASN A C 1
ATOM 2223 O O . ASN A 1 296 ? -4.972 32.090 -12.475 1.00 30.33 296 ASN A O 1
ATOM 2227 N N . TRP A 1 297 ? -3.756 30.758 -11.143 1.00 26.88 297 TRP A N 1
ATOM 2228 C CA . TRP A 1 297 ? -4.616 30.858 -9.964 1.00 26.88 297 TRP A CA 1
ATOM 2229 C C . TRP A 1 297 ? -4.083 31.960 -9.043 1.00 26.88 297 TRP A C 1
ATOM 2231 O O . TRP A 1 297 ? -3.030 31.807 -8.428 1.00 26.88 297 TRP A O 1
ATOM 2241 N N . MET A 1 298 ? -4.831 33.054 -8.930 1.00 29.00 298 MET A N 1
ATOM 2242 C CA . MET A 1 298 ? -4.892 33.848 -7.704 1.00 29.00 298 MET A CA 1
ATOM 2243 C C . MET A 1 298 ? -6.287 33.617 -7.136 1.00 29.00 298 MET A C 1
ATOM 2245 O O . MET A 1 298 ? -7.276 33.850 -7.830 1.00 29.00 298 MET A O 1
ATOM 2249 N N . ALA A 1 299 ? -6.357 33.089 -5.920 1.00 31.09 299 ALA A N 1
ATOM 2250 C CA . ALA A 1 299 ? -7.607 32.960 -5.190 1.00 31.09 299 ALA A CA 1
ATOM 2251 C C . ALA A 1 299 ? -7.800 34.209 -4.331 1.00 31.09 299 ALA A C 1
ATOM 2253 O O . ALA A 1 299 ? -6.857 34.626 -3.668 1.00 31.09 299 ALA A O 1
ATOM 2254 N N . ASP A 1 300 ? -9.015 34.749 -4.323 1.00 30.75 300 ASP A N 1
ATOM 2255 C CA . ASP A 1 300 ? -9.555 35.525 -3.207 1.00 30.75 300 ASP A CA 1
ATOM 2256 C C . ASP A 1 300 ? -11.100 35.457 -3.242 1.00 30.75 300 ASP A C 1
ATOM 2258 O O . ASP A 1 300 ? -11.673 35.042 -4.259 1.00 30.75 300 ASP A O 1
ATOM 2262 N N . PRO A 1 301 ? -11.786 35.703 -2.111 1.00 40.12 301 PRO A N 1
ATOM 2263 C CA . PRO A 1 301 ? -13.031 35.005 -1.790 1.00 40.12 301 PRO A CA 1
ATOM 2264 C C . PRO A 1 301 ? -14.298 35.739 -2.238 1.00 40.12 301 PRO A C 1
ATOM 2266 O O . PRO A 1 301 ? -14.324 36.965 -2.333 1.00 40.12 301 PRO A O 1
ATOM 2269 N N . ILE A 1 302 ? -15.399 34.992 -2.396 1.00 33.62 302 ILE A N 1
ATOM 2270 C CA . ILE A 1 302 ? -16.746 35.571 -2.494 1.00 33.62 302 ILE A CA 1
ATOM 2271 C C . ILE A 1 302 ? -17.685 34.928 -1.473 1.00 33.62 302 ILE A C 1
ATOM 2273 O O . ILE A 1 302 ? -17.825 33.709 -1.372 1.00 33.62 302 ILE A O 1
ATOM 2277 N N . THR A 1 303 ? -18.324 35.811 -0.719 1.00 29.98 303 THR A N 1
ATOM 2278 C CA . THR A 1 303 ? -19.318 35.579 0.323 1.00 29.98 303 THR A CA 1
ATOM 2279 C C . THR A 1 303 ? -20.726 35.326 -0.233 1.00 29.98 303 THR A C 1
ATOM 2281 O O . THR A 1 303 ? -21.227 36.123 -1.016 1.00 29.98 303 THR A O 1
ATOM 2284 N N . GLU A 1 304 ? -21.376 34.296 0.314 1.00 35.50 304 GLU A N 1
ATOM 2285 C CA . GLU A 1 304 ? -22.796 34.248 0.720 1.00 35.50 304 GLU A CA 1
ATOM 2286 C C . GLU A 1 304 ? -24.001 34.330 -0.263 1.00 35.50 304 GLU A C 1
ATOM 2288 O O . GLU A 1 304 ? -24.085 35.116 -1.198 1.00 35.50 304 GLU A O 1
ATOM 2293 N N . THR A 1 305 ? -25.041 33.582 0.152 1.00 31.11 305 THR A N 1
ATOM 2294 C CA . THR A 1 305 ? -26.505 33.729 -0.070 1.00 31.11 305 THR A CA 1
ATOM 2295 C C . THR A 1 305 ? -27.260 33.078 -1.261 1.00 31.11 305 THR A C 1
ATOM 2297 O O . THR A 1 305 ? -27.548 33.704 -2.272 1.00 31.11 305 THR A O 1
ATOM 2300 N N . THR A 1 306 ? -27.861 31.907 -0.952 1.00 32.53 306 THR A N 1
ATOM 2301 C CA . THR A 1 306 ? -29.244 31.439 -1.304 1.00 32.53 306 THR A CA 1
ATOM 2302 C C . THR A 1 306 ? -29.583 30.944 -2.733 1.00 32.53 306 THR A C 1
ATOM 2304 O O . THR A 1 306 ? -28.955 31.374 -3.691 1.00 32.53 306 THR A O 1
ATOM 2307 N N . PRO A 1 307 ? -30.662 30.137 -2.929 1.00 39.09 307 PRO A N 1
ATOM 2308 C CA . PRO A 1 307 ? -31.222 29.054 -2.095 1.00 39.09 307 PRO A CA 1
ATOM 2309 C C . PRO A 1 307 ? -31.440 27.712 -2.864 1.00 39.09 307 PRO A C 1
ATOM 2311 O O . PRO A 1 307 ? -31.193 27.599 -4.060 1.00 39.09 307 PRO A O 1
ATOM 2314 N N . MET A 1 308 ? -31.916 26.672 -2.162 1.00 37.25 308 MET A N 1
ATOM 2315 C CA . MET A 1 308 ? -32.078 25.282 -2.649 1.00 37.25 308 MET A CA 1
ATOM 2316 C C . MET A 1 308 ? -33.068 25.065 -3.823 1.00 37.25 308 MET A C 1
ATOM 2318 O O . MET A 1 308 ? -34.169 25.620 -3.793 1.00 37.25 308 MET A O 1
ATOM 2322 N N . PRO A 1 309 ? -32.792 24.113 -4.743 1.00 35.81 309 PRO A N 1
ATOM 2323 C CA . PRO A 1 309 ? -33.807 23.439 -5.556 1.00 35.81 309 PRO A CA 1
ATOM 2324 C C . PRO A 1 309 ? -34.435 22.231 -4.822 1.00 35.81 309 PRO A C 1
ATOM 2326 O O . PRO A 1 309 ? -33.805 21.593 -3.979 1.00 35.81 309 PRO A O 1
ATOM 2329 N N . GLN A 1 310 ? -35.699 21.922 -5.132 1.00 39.50 310 GLN A N 1
ATOM 2330 C CA . GLN A 1 310 ? -36.530 20.967 -4.379 1.00 39.50 310 GLN A CA 1
ATOM 2331 C C . GLN A 1 310 ? -36.403 19.495 -4.821 1.00 39.50 310 GLN A C 1
ATOM 2333 O O . GLN A 1 310 ? -36.043 19.185 -5.955 1.00 39.50 310 GLN A O 1
ATOM 2338 N N . LEU A 1 311 ? -36.789 18.591 -3.912 1.00 40.91 311 LEU A N 1
ATOM 2339 C CA . LEU A 1 311 ? -36.925 17.145 -4.125 1.00 40.91 311 LEU A CA 1
ATOM 2340 C C . LEU A 1 311 ? -37.953 16.809 -5.236 1.00 40.91 311 LEU A C 1
ATOM 2342 O O . LEU A 1 311 ? -39.068 17.340 -5.194 1.00 40.91 311 LEU A O 1
ATOM 2346 N N . PRO A 1 312 ? -37.672 15.873 -6.165 1.00 39.50 312 PRO A N 1
ATOM 2347 C CA . PRO A 1 312 ? -38.701 15.313 -7.037 1.00 39.50 312 PRO A CA 1
ATOM 2348 C C . PRO A 1 312 ? -39.645 14.370 -6.266 1.00 39.50 312 PRO A C 1
ATOM 2350 O O . PRO A 1 312 ? -39.250 13.676 -5.328 1.00 39.50 312 PRO A O 1
ATOM 2353 N N . ARG A 1 313 ? -40.921 14.358 -6.670 1.00 34.75 313 ARG A N 1
ATOM 2354 C CA . ARG A 1 313 ? -42.003 13.588 -6.032 1.00 34.75 313 ARG A CA 1
ATOM 2355 C C . ARG A 1 313 ? -41.940 12.095 -6.371 1.00 34.75 313 ARG A C 1
ATOM 2357 O O . ARG A 1 313 ? -41.580 11.717 -7.481 1.00 34.75 313 ARG A O 1
ATOM 2364 N N . PHE A 1 314 ? -42.408 11.266 -5.438 1.00 33.03 314 PHE A N 1
ATOM 2365 C CA . PHE A 1 314 ? -42.702 9.853 -5.679 1.00 33.03 314 PHE A CA 1
ATOM 2366 C C . PHE A 1 314 ? -43.833 9.686 -6.706 1.00 33.03 314 PHE A C 1
ATOM 2368 O O . PHE A 1 314 ? -44.851 10.374 -6.621 1.00 33.03 314 PHE A O 1
ATOM 2375 N N . VAL A 1 315 ? -43.682 8.720 -7.615 1.00 33.22 315 VAL A N 1
ATOM 2376 C CA . VAL A 1 315 ? -44.760 8.220 -8.480 1.00 33.22 315 VAL A CA 1
ATOM 2377 C C . VAL A 1 315 ? -44.974 6.743 -8.166 1.00 33.22 315 VAL A C 1
ATOM 2379 O O . VAL A 1 315 ? -44.096 5.914 -8.389 1.00 33.22 315 VAL A O 1
ATOM 2382 N N . THR A 1 316 ? -46.145 6.418 -7.629 1.00 32.66 316 THR A N 1
ATOM 2383 C CA . THR A 1 316 ? -46.613 5.044 -7.426 1.00 32.66 316 THR A CA 1
ATOM 2384 C C . THR A 1 316 ? -47.146 4.481 -8.740 1.00 32.66 316 THR A C 1
ATOM 2386 O O . THR A 1 316 ? -48.025 5.082 -9.353 1.00 32.66 316 THR A O 1
ATOM 2389 N N . VAL A 1 317 ? -46.677 3.298 -9.143 1.00 31.42 317 VAL A N 1
ATOM 2390 C CA . VAL A 1 317 ? -47.267 2.518 -10.243 1.00 31.42 317 VAL A CA 1
ATOM 2391 C C . VAL A 1 317 ? -47.655 1.145 -9.702 1.00 31.42 317 VAL A C 1
ATOM 2393 O O . VAL A 1 317 ? -46.828 0.449 -9.115 1.00 31.42 317 VAL A O 1
ATOM 2396 N N . GLN A 1 318 ? -48.927 0.778 -9.860 1.00 32.19 318 GLN A N 1
ATOM 2397 C CA . GLN A 1 318 ? -49.454 -0.533 -9.473 1.00 32.19 318 GLN A CA 1
ATOM 2398 C C . GLN A 1 318 ? -49.203 -1.579 -10.570 1.00 32.19 318 GLN A C 1
ATOM 2400 O O . GLN A 1 318 ? -49.164 -1.266 -11.758 1.00 32.19 318 GLN A O 1
ATOM 2405 N N . THR A 1 319 ? -49.039 -2.831 -10.147 1.00 36.34 319 THR A N 1
ATOM 2406 C CA . THR A 1 319 ? -48.821 -4.013 -10.993 1.00 36.34 319 THR A CA 1
ATOM 2407 C C . THR A 1 319 ? -50.116 -4.551 -11.615 1.00 36.34 319 THR A C 1
ATOM 2409 O O . THR A 1 319 ? -51.216 -4.269 -11.139 1.00 36.34 319 THR A O 1
ATOM 2412 N N . PRO A 1 320 ? -49.986 -5.409 -12.639 1.00 38.88 320 PRO A N 1
ATOM 2413 C CA . PRO A 1 320 ? -50.661 -6.709 -12.590 1.00 38.88 320 PRO A CA 1
ATOM 2414 C C . PRO A 1 320 ? -49.700 -7.890 -12.885 1.00 38.88 320 PRO A C 1
ATOM 2416 O O . PRO A 1 320 ? -48.546 -7.665 -13.254 1.00 38.88 320 PRO A O 1
ATOM 2419 N N . PRO A 1 321 ? -50.111 -9.150 -12.627 1.00 43.22 321 PRO A N 1
ATOM 2420 C CA . PRO A 1 321 ? -49.174 -10.236 -12.329 1.00 43.22 321 PRO A CA 1
ATOM 2421 C C . PRO A 1 321 ? -48.878 -11.174 -13.508 1.00 43.22 321 PRO A C 1
ATOM 2423 O O . PRO A 1 321 ? -49.736 -11.409 -14.355 1.00 43.22 321 PRO A O 1
ATOM 2426 N N . HIS A 1 322 ? -47.726 -11.852 -13.455 1.00 34.59 322 HIS A N 1
ATOM 2427 C CA . HIS A 1 322 ? -47.508 -13.106 -14.180 1.00 34.59 322 HIS A CA 1
ATOM 2428 C C . HIS A 1 322 ? -47.011 -14.213 -13.244 1.00 34.59 322 HIS A C 1
ATOM 2430 O O . HIS A 1 322 ? -45.936 -14.129 -12.655 1.00 34.59 322 HIS A O 1
ATOM 2436 N N . PHE A 1 323 ? -47.826 -15.262 -13.134 1.00 35.31 323 PHE A N 1
ATOM 2437 C CA . PHE A 1 323 ? -47.455 -16.556 -12.572 1.00 35.31 323 PHE A CA 1
ATOM 2438 C C . PHE A 1 323 ? -46.435 -17.243 -13.483 1.00 35.31 323 PHE A C 1
ATOM 2440 O O . PHE A 1 323 ? -46.685 -17.331 -14.683 1.00 35.31 323 PHE A O 1
ATOM 2447 N N . TYR A 1 324 ? -45.389 -17.842 -12.910 1.00 34.09 324 TYR A N 1
ATOM 2448 C CA . TYR A 1 324 ? -44.731 -19.001 -13.515 1.00 34.09 324 TYR A CA 1
ATOM 2449 C C . TYR A 1 324 ? -44.416 -20.063 -12.461 1.00 34.09 324 TYR A C 1
ATOM 2451 O O . TYR A 1 324 ? -43.940 -19.776 -11.364 1.00 34.09 324 TYR A O 1
ATOM 2459 N N . THR A 1 325 ? -44.769 -21.296 -12.807 1.00 30.94 325 THR A N 1
ATOM 2460 C CA . THR A 1 325 ? -44.746 -22.501 -11.974 1.00 30.94 325 THR A CA 1
ATOM 2461 C C . THR A 1 325 ? -43.415 -23.245 -12.069 1.00 30.94 325 THR A C 1
ATOM 2463 O O . THR A 1 325 ? -42.729 -23.173 -13.087 1.00 30.94 325 THR A O 1
ATOM 2466 N N . ALA A 1 326 ? -43.075 -24.015 -11.032 1.00 34.91 326 ALA A N 1
ATOM 2467 C CA . ALA A 1 326 ? -41.894 -24.880 -11.021 1.00 34.91 326 ALA A CA 1
ATOM 2468 C C . ALA A 1 326 ? -41.979 -26.031 -12.057 1.00 34.91 326 ALA A C 1
ATOM 2470 O O . ALA A 1 326 ? -43.083 -26.511 -12.332 1.00 34.91 326 ALA A O 1
ATOM 2471 N N . PRO A 1 327 ? -40.842 -26.507 -12.606 1.00 43.53 327 PRO A N 1
ATOM 2472 C CA . PRO A 1 327 ? -40.796 -27.665 -13.501 1.00 43.53 327 PRO A CA 1
ATOM 2473 C C . PRO A 1 327 ? -40.758 -29.014 -12.737 1.00 43.53 327 PRO A C 1
ATOM 2475 O O . PRO A 1 327 ? -40.318 -29.050 -11.585 1.00 43.53 327 PRO A O 1
ATOM 2478 N N . PRO A 1 328 ? -41.205 -30.127 -13.356 1.00 39.88 328 PRO A N 1
ATOM 2479 C CA . PRO A 1 328 ? -41.411 -31.413 -12.681 1.00 39.88 328 PRO A CA 1
ATOM 2480 C C . PRO A 1 328 ? -40.216 -32.388 -12.734 1.00 39.88 328 PRO A C 1
ATOM 2482 O O . PRO A 1 328 ? -39.269 -32.230 -13.501 1.00 39.88 328 PRO A O 1
ATOM 2485 N N . ILE A 1 329 ? -40.324 -33.448 -11.927 1.00 36.28 329 ILE A N 1
ATOM 2486 C CA . ILE A 1 329 ? -39.437 -34.625 -11.848 1.00 36.28 329 ILE A CA 1
ATOM 2487 C C . ILE A 1 329 ? -39.986 -35.762 -12.737 1.00 36.28 329 ILE A C 1
ATOM 2489 O O . ILE A 1 329 ? -41.204 -35.849 -12.861 1.00 36.28 329 ILE A O 1
ATOM 2493 N N . HIS A 1 330 ? -39.103 -36.630 -13.275 1.00 35.06 330 HIS A N 1
ATOM 2494 C CA . HIS A 1 330 ? -39.244 -38.082 -13.613 1.00 35.06 330 HIS A CA 1
ATOM 2495 C C . HIS A 1 330 ? -38.527 -38.458 -14.939 1.00 35.06 330 HIS A C 1
ATOM 2497 O O . HIS A 1 330 ? -38.378 -37.580 -15.786 1.00 35.06 330 HIS A O 1
ATOM 2503 N N . PRO A 1 331 ? -38.178 -39.744 -15.213 1.00 39.78 331 PRO A N 1
ATOM 2504 C CA . PRO A 1 331 ? -37.902 -40.897 -14.330 1.00 39.78 331 PRO A CA 1
ATOM 2505 C C . PRO A 1 331 ? -36.571 -41.646 -14.667 1.00 39.78 331 PRO A C 1
ATOM 2507 O O . PRO A 1 331 ? -35.808 -41.238 -15.536 1.00 39.78 331 PRO A O 1
ATOM 2510 N N . LYS A 1 332 ? -36.291 -42.765 -13.971 1.00 35.53 332 LYS A N 1
ATOM 2511 C CA . LYS A 1 332 ? -35.163 -43.701 -14.217 1.00 35.53 332 LYS A CA 1
ATOM 2512 C C . LYS A 1 332 ? -35.483 -44.780 -15.270 1.00 35.53 332 LYS A C 1
ATOM 2514 O O . LYS A 1 332 ? -36.576 -45.327 -15.208 1.00 35.53 332 LYS A O 1
ATOM 2519 N N . THR A 1 333 ? -34.463 -45.195 -16.035 1.00 31.38 333 THR A N 1
ATOM 2520 C CA . THR A 1 333 ? -34.196 -46.531 -16.653 1.00 31.38 333 THR A CA 1
ATOM 2521 C C . THR A 1 333 ? -32.769 -46.477 -17.250 1.00 31.38 333 THR A C 1
ATOM 2523 O O . THR A 1 333 ? -32.397 -45.404 -17.715 1.00 31.38 333 THR A O 1
ATOM 2526 N N . THR A 1 334 ? -31.890 -47.490 -17.295 1.00 30.31 334 THR A N 1
ATOM 2527 C CA . THR A 1 334 ? -31.925 -48.925 -16.918 1.00 30.31 334 THR A CA 1
ATOM 2528 C C . THR A 1 334 ? -30.484 -49.454 -16.756 1.00 30.31 334 THR A C 1
ATOM 2530 O O . THR A 1 334 ? -29.607 -49.082 -17.528 1.00 30.31 334 THR A O 1
ATOM 2533 N N . ASP A 1 335 ? -30.293 -50.330 -15.770 1.00 35.00 335 ASP A N 1
ATOM 2534 C CA . ASP A 1 335 ? -29.450 -51.541 -15.705 1.00 35.00 335 ASP A CA 1
ATOM 2535 C C . ASP A 1 335 ? -28.021 -51.605 -16.292 1.00 35.00 335 ASP A C 1
ATOM 2537 O O . ASP A 1 335 ? -27.795 -51.567 -17.502 1.00 35.00 335 ASP A O 1
ATOM 2541 N N . LYS A 1 336 ? -27.078 -51.972 -15.408 1.00 34.78 336 LYS A N 1
ATOM 2542 C CA . LYS A 1 336 ? -26.200 -53.140 -15.612 1.00 34.78 336 LYS A CA 1
ATOM 2543 C C . LYS A 1 336 ? -25.750 -53.734 -14.272 1.00 34.78 336 LYS A C 1
ATOM 2545 O O . LYS A 1 336 ? -25.378 -53.004 -13.359 1.00 34.78 336 LYS A O 1
ATOM 2550 N N . GLU A 1 337 ? -25.821 -55.056 -14.172 1.00 38.62 337 GLU A N 1
ATOM 2551 C CA . GLU A 1 337 ? -25.463 -55.854 -12.993 1.00 38.62 337 GLU A CA 1
ATOM 2552 C C . GLU A 1 337 ? -23.943 -55.880 -12.755 1.00 38.62 337 GLU A C 1
ATOM 2554 O O . GLU A 1 337 ? -23.189 -55.878 -13.727 1.00 38.62 337 GLU A O 1
ATOM 2559 N N . MET A 1 338 ? -23.500 -56.025 -11.494 1.00 33.25 338 MET A N 1
ATOM 2560 C CA . MET A 1 338 ? -22.592 -57.124 -11.110 1.00 33.25 338 MET A CA 1
ATOM 2561 C C . MET A 1 338 ? -22.494 -57.321 -9.578 1.00 33.25 338 MET A C 1
ATOM 2563 O O . MET A 1 338 ? -22.134 -56.401 -8.853 1.00 33.25 338 MET A O 1
ATOM 2567 N N . ASN A 1 339 ? -22.726 -58.566 -9.148 1.00 31.62 339 ASN A N 1
ATOM 2568 C CA . ASN A 1 339 ? -22.269 -59.257 -7.928 1.00 31.62 339 ASN A CA 1
ATOM 2569 C C . ASN A 1 339 ? -22.592 -58.706 -6.521 1.00 31.62 339 ASN A C 1
ATOM 2571 O O . ASN A 1 339 ? -21.996 -57.755 -6.024 1.00 31.62 339 ASN A O 1
ATOM 2575 N N . VAL A 1 340 ? -23.428 -59.484 -5.825 1.00 34.38 340 VAL A N 1
ATOM 2576 C CA . VAL A 1 340 ? -23.527 -59.564 -4.360 1.00 34.38 340 VAL A CA 1
ATOM 2577 C C . VAL A 1 340 ? -22.431 -60.495 -3.826 1.00 34.38 340 VAL A C 1
ATOM 2579 O O . VAL A 1 340 ? -22.195 -61.557 -4.403 1.00 34.38 340 VAL A O 1
ATOM 2582 N N . ILE A 1 341 ? -21.814 -60.128 -2.702 1.00 40.56 341 ILE A N 1
ATOM 2583 C CA . ILE A 1 341 ? -21.143 -61.053 -1.778 1.00 40.56 341 ILE A CA 1
ATOM 2584 C C . ILE A 1 341 ? -21.760 -60.789 -0.399 1.00 40.56 341 ILE A C 1
ATOM 2586 O O . ILE A 1 341 ? -21.762 -59.644 0.050 1.00 40.56 341 ILE A O 1
ATOM 2590 N N . ASP A 1 342 ? -22.315 -61.825 0.231 1.00 42.28 342 ASP A N 1
ATOM 2591 C CA . ASP A 1 342 ? -22.767 -61.787 1.628 1.00 42.28 342 ASP A CA 1
ATOM 2592 C C . ASP A 1 342 ? -21.558 -61.761 2.576 1.00 42.28 342 ASP A C 1
ATOM 2594 O O . ASP A 1 342 ? -20.650 -62.578 2.421 1.00 42.28 342 ASP A O 1
ATOM 2598 N N . GLU A 1 343 ? -21.589 -60.913 3.610 1.00 40.47 343 GLU A N 1
ATOM 2599 C CA . GLU A 1 343 ? -20.784 -61.106 4.825 1.00 40.47 343 GLU A CA 1
ATOM 2600 C C . GLU A 1 343 ? -21.613 -60.883 6.106 1.00 40.47 343 GLU A C 1
ATOM 2602 O O . GLU A 1 343 ? -22.499 -60.031 6.179 1.00 40.47 343 GLU A O 1
ATOM 2607 N N . ASP A 1 344 ? -21.314 -61.710 7.111 1.00 39.19 344 ASP A N 1
ATOM 2608 C CA . ASP A 1 344 ? -22.046 -61.904 8.370 1.00 39.19 344 ASP A CA 1
ATOM 2609 C C . ASP A 1 344 ? -21.852 -60.739 9.378 1.00 39.19 344 ASP A C 1
ATOM 2611 O O . ASP A 1 344 ? -20.716 -60.320 9.628 1.00 39.19 344 ASP A O 1
ATOM 2615 N N . PRO A 1 345 ? -22.899 -60.252 10.077 1.00 46.94 345 PRO A N 1
ATOM 2616 C CA . PRO A 1 345 ? -22.779 -59.136 11.018 1.00 46.94 345 PRO A CA 1
ATOM 2617 C C . PRO A 1 345 ? -22.347 -59.586 12.431 1.00 46.94 345 PRO A C 1
ATOM 2619 O O . PRO A 1 345 ? -23.139 -59.545 13.375 1.00 46.94 345 PRO A O 1
ATOM 2622 N N . LYS A 1 346 ? -21.082 -60.002 12.611 1.00 44.88 346 LYS A N 1
ATOM 2623 C CA . LYS A 1 346 ? -20.495 -60.326 13.939 1.00 44.88 346 LYS A CA 1
ATOM 2624 C C . LYS A 1 346 ? -19.010 -59.941 14.099 1.00 44.88 346 LYS A C 1
ATOM 2626 O O . LYS A 1 346 ? -18.175 -60.806 14.358 1.00 44.88 346 LYS A O 1
ATOM 2631 N N . ALA A 1 347 ? -18.671 -58.648 14.014 1.00 50.53 347 ALA A N 1
ATOM 2632 C CA . ALA A 1 347 ? -17.288 -58.196 14.267 1.00 50.53 347 ALA A CA 1
ATOM 2633 C C . ALA A 1 347 ? -17.075 -56.797 14.907 1.00 50.53 347 ALA A C 1
ATOM 2635 O O . ALA A 1 347 ? -15.930 -56.468 15.214 1.00 50.53 347 ALA A O 1
ATOM 2636 N N . GLU A 1 348 ? -18.100 -55.967 15.155 1.00 50.66 348 GLU A N 1
ATOM 2637 C CA . GLU A 1 348 ? -17.856 -54.546 15.507 1.00 50.66 348 GLU A CA 1
ATOM 2638 C C . GLU A 1 348 ? -17.591 -54.225 16.998 1.00 50.66 348 GLU A C 1
ATOM 2640 O O . GLU A 1 348 ? -16.893 -53.251 17.283 1.00 50.66 348 GLU A O 1
ATOM 2645 N N . ASP A 1 349 ? -18.020 -55.047 17.964 1.00 57.06 349 ASP A N 1
ATOM 2646 C CA . ASP A 1 349 ? -17.853 -54.722 19.403 1.00 57.06 349 ASP A CA 1
ATOM 2647 C C . ASP A 1 349 ? -16.393 -54.768 19.908 1.00 57.06 349 ASP A C 1
ATOM 2649 O O . ASP A 1 349 ? -16.057 -54.190 20.945 1.00 57.06 349 ASP A O 1
ATOM 2653 N N . SER A 1 350 ? -15.485 -55.444 19.195 1.00 58.88 350 SER A N 1
ATOM 2654 C CA . SER A 1 350 ? -14.109 -55.659 19.681 1.00 58.88 350 SER A CA 1
ATOM 2655 C C . SER A 1 350 ? -13.167 -54.472 19.439 1.00 58.88 350 SER A C 1
ATOM 2657 O O . SER A 1 350 ? -12.215 -54.274 20.195 1.00 58.88 350 SER A O 1
ATOM 2659 N N . LEU A 1 351 ? -13.421 -53.652 18.414 1.00 60.38 351 LEU A N 1
ATOM 2660 C CA . LEU A 1 351 ? -12.528 -52.552 18.019 1.00 60.38 351 LEU A CA 1
ATOM 2661 C C . LEU A 1 351 ? -12.652 -51.328 18.941 1.00 60.38 351 LEU A C 1
ATOM 2663 O O . LEU A 1 351 ? -11.643 -50.708 19.290 1.00 60.38 351 LEU A O 1
ATOM 2667 N N . LEU A 1 352 ? -13.867 -51.022 19.407 1.00 69.06 352 LEU A N 1
ATOM 2668 C CA . LEU A 1 352 ? -14.125 -49.895 20.308 1.00 69.06 352 LEU A CA 1
ATOM 2669 C C . LEU A 1 352 ? -13.457 -50.089 21.681 1.00 69.06 352 LEU A C 1
ATOM 2671 O O . LEU A 1 352 ? -12.830 -49.168 22.209 1.00 69.06 352 LEU A O 1
ATOM 2675 N N . HIS A 1 353 ? -13.516 -51.305 22.233 1.00 64.88 353 HIS A N 1
ATOM 2676 C CA . HIS A 1 353 ? -12.861 -51.630 23.502 1.00 64.88 353 HIS A CA 1
ATOM 2677 C C . HIS A 1 353 ? -11.328 -51.516 23.426 1.00 64.88 353 HIS A C 1
ATOM 2679 O O . HIS A 1 353 ? -10.712 -50.970 24.345 1.00 64.88 353 HIS A O 1
ATOM 2685 N N . VAL A 1 354 ? -10.703 -51.951 22.325 1.00 70.69 354 VAL A N 1
ATOM 2686 C CA . VAL A 1 354 ? -9.248 -51.812 22.122 1.00 70.69 354 VAL A CA 1
ATOM 2687 C C . VAL A 1 354 ? -8.833 -50.338 22.003 1.00 70.69 354 VAL A C 1
ATOM 2689 O O . VAL A 1 354 ? -7.823 -49.935 22.591 1.00 70.69 354 VAL A O 1
ATOM 2692 N N . ALA A 1 355 ? -9.621 -49.503 21.318 1.00 73.25 355 ALA A N 1
ATOM 2693 C CA . ALA A 1 355 ? -9.345 -48.070 21.195 1.00 73.25 355 ALA A CA 1
ATOM 2694 C C . ALA A 1 355 ? -9.400 -47.335 22.553 1.00 73.25 355 ALA A C 1
ATOM 2696 O O . ALA A 1 355 ? -8.527 -46.522 22.860 1.00 73.25 355 ALA A O 1
ATOM 2697 N N . ILE A 1 356 ? -10.376 -47.662 23.408 1.00 79.38 356 ILE A N 1
ATOM 2698 C CA . ILE A 1 356 ? -10.514 -47.044 24.739 1.00 79.38 356 ILE A CA 1
ATOM 2699 C C . ILE A 1 356 ? -9.363 -47.465 25.668 1.00 79.38 356 ILE A C 1
ATOM 2701 O O . ILE A 1 356 ? -8.763 -46.620 26.337 1.00 79.38 356 ILE A O 1
ATOM 2705 N N . VAL A 1 357 ? -9.011 -48.756 25.694 1.00 81.75 357 VAL A N 1
ATOM 2706 C CA . VAL A 1 357 ? -7.943 -49.272 26.570 1.00 81.75 357 VAL A CA 1
ATOM 2707 C C . VAL A 1 357 ? -6.567 -48.732 26.164 1.00 81.75 357 VAL A C 1
ATOM 2709 O O . VAL A 1 357 ? -5.787 -48.334 27.031 1.00 81.75 357 VAL A O 1
ATOM 2712 N N . THR A 1 358 ? -6.273 -48.642 24.862 1.00 80.19 358 THR A N 1
ATOM 2713 C CA . THR A 1 358 ? -5.006 -48.061 24.382 1.00 80.19 358 THR A CA 1
ATOM 2714 C C . THR A 1 358 ? -4.922 -46.551 24.638 1.00 80.19 358 THR A C 1
ATOM 2716 O O . THR A 1 358 ? -3.875 -46.073 25.078 1.00 80.19 358 THR A O 1
ATOM 2719 N N . GLY A 1 359 ? -6.022 -45.805 24.476 1.00 87.00 359 GLY A N 1
ATOM 2720 C CA . GLY A 1 359 ? -6.084 -44.376 24.808 1.00 87.00 359 GLY A CA 1
ATOM 2721 C C . GLY A 1 359 ? -5.806 -44.080 26.288 1.00 87.00 359 GLY A C 1
ATOM 2722 O O . GLY A 1 359 ? -5.004 -43.200 26.608 1.00 87.00 359 GLY A O 1
ATOM 2723 N N . LEU A 1 360 ? -6.402 -44.853 27.203 1.00 88.12 360 LEU A N 1
ATOM 2724 C CA . LEU A 1 360 ? -6.156 -44.718 28.645 1.00 88.12 360 LEU A CA 1
ATOM 2725 C C . LEU A 1 360 ? -4.711 -45.083 29.028 1.00 88.12 360 LEU A C 1
ATOM 2727 O O . LEU A 1 360 ? -4.101 -44.388 29.843 1.00 88.12 360 LEU A O 1
ATOM 2731 N N . ALA A 1 361 ? -4.131 -46.117 28.410 1.00 87.88 361 ALA A N 1
ATOM 2732 C CA . ALA A 1 361 ? -2.733 -46.485 28.631 1.00 87.88 361 ALA A CA 1
ATOM 2733 C C . ALA A 1 361 ? -1.762 -45.368 28.198 1.00 87.88 361 ALA A C 1
ATOM 2735 O O . ALA A 1 361 ? -0.837 -45.029 28.941 1.00 87.88 361 ALA A O 1
ATOM 2736 N N . LEU A 1 362 ? -1.997 -44.741 27.039 1.00 91.19 362 LEU A N 1
ATOM 2737 C CA . LEU A 1 362 ? -1.180 -43.625 26.548 1.00 91.19 362 LEU A CA 1
ATOM 2738 C C . LEU A 1 362 ? -1.279 -42.381 27.444 1.00 91.19 362 LEU A C 1
ATOM 2740 O O . LEU A 1 362 ? -0.259 -41.736 27.691 1.00 91.19 362 LEU A O 1
ATOM 2744 N N . LEU A 1 363 ? -2.463 -42.074 27.987 1.00 92.31 363 LEU A N 1
ATOM 2745 C CA . LEU A 1 363 ? -2.645 -40.982 28.952 1.00 92.31 363 LEU A CA 1
ATOM 2746 C C . LEU A 1 363 ? -1.880 -41.223 30.262 1.00 92.31 363 LEU A C 1
ATOM 2748 O O . LEU A 1 363 ? -1.256 -40.297 30.783 1.00 92.31 363 LEU A O 1
ATOM 2752 N N . LEU A 1 364 ? -1.867 -42.458 30.776 1.00 92.69 364 LEU A N 1
ATOM 2753 C CA . LEU A 1 364 ? -1.086 -42.813 31.967 1.00 92.69 364 LEU A CA 1
ATOM 2754 C C . LEU A 1 364 ? 0.427 -42.703 31.717 1.00 92.69 364 LEU A C 1
ATOM 2756 O O . LEU A 1 364 ? 1.146 -42.159 32.556 1.00 92.69 364 LEU A O 1
ATOM 2760 N N . ILE A 1 365 ? 0.908 -43.141 30.550 1.00 93.50 365 ILE A N 1
ATOM 2761 C CA . ILE A 1 365 ? 2.316 -42.982 30.146 1.00 93.50 365 ILE A CA 1
ATOM 2762 C C . ILE A 1 365 ? 2.686 -41.492 30.058 1.00 93.50 365 ILE A C 1
ATOM 2764 O O . ILE A 1 365 ? 3.723 -41.085 30.585 1.00 93.50 365 ILE A O 1
ATOM 2768 N N . TRP A 1 366 ? 1.823 -40.660 29.466 1.00 92.38 366 TRP A N 1
ATOM 2769 C CA . TRP A 1 366 ? 2.018 -39.207 29.405 1.00 92.38 366 TRP A CA 1
ATOM 2770 C C . TRP A 1 366 ? 2.045 -38.548 30.787 1.00 92.38 366 TRP A C 1
ATOM 2772 O O . TRP A 1 366 ? 2.901 -37.700 31.039 1.00 92.38 366 TRP A O 1
ATOM 2782 N N . ALA A 1 367 ? 1.165 -38.956 31.705 1.00 94.06 367 ALA A N 1
ATOM 2783 C CA . ALA A 1 367 ? 1.154 -38.450 33.075 1.00 94.06 367 ALA A CA 1
ATOM 2784 C C . ALA A 1 367 ? 2.456 -38.792 33.825 1.00 94.06 367 ALA A C 1
ATOM 2786 O O . ALA A 1 367 ? 3.040 -37.924 34.478 1.00 94.06 367 ALA A O 1
ATOM 2787 N N . VAL A 1 368 ? 2.961 -40.025 33.685 1.00 94.62 368 VAL A N 1
ATOM 2788 C CA . VAL A 1 368 ? 4.243 -40.442 34.278 1.00 94.62 368 VAL A CA 1
ATOM 2789 C C . VAL A 1 368 ? 5.414 -39.664 33.670 1.00 94.62 368 VAL A C 1
ATOM 2791 O O . VAL A 1 368 ? 6.240 -39.133 34.414 1.00 94.62 368 VAL A O 1
ATOM 2794 N N . LEU A 1 369 ? 5.469 -39.520 32.341 1.00 93.38 369 LEU A N 1
ATOM 2795 C CA . LEU A 1 369 ? 6.497 -38.719 31.666 1.00 93.38 369 LEU A CA 1
ATOM 2796 C C . LEU A 1 369 ? 6.468 -37.253 32.113 1.00 93.38 369 LEU A C 1
ATOM 2798 O O . LEU A 1 369 ? 7.523 -36.685 32.391 1.00 93.38 369 LEU A O 1
ATOM 2802 N N . PHE A 1 370 ? 5.284 -36.652 32.254 1.00 94.94 370 PHE A N 1
ATOM 2803 C CA . PHE A 1 370 ? 5.141 -35.280 32.737 1.00 94.94 370 PHE A CA 1
ATOM 2804 C C . PHE A 1 370 ? 5.690 -35.118 34.162 1.00 94.94 370 PHE A C 1
ATOM 2806 O O . PHE A 1 370 ? 6.464 -34.195 34.418 1.00 94.94 370 PHE A O 1
ATOM 2813 N N . VAL A 1 371 ? 5.370 -36.042 35.077 1.00 94.75 371 VAL A N 1
ATOM 2814 C CA . VAL A 1 371 ? 5.900 -36.030 36.453 1.00 94.75 371 VAL A CA 1
ATOM 2815 C C . VAL A 1 371 ? 7.422 -36.215 36.475 1.00 94.75 371 VAL A C 1
ATOM 2817 O O . VAL A 1 371 ? 8.105 -35.509 37.219 1.00 94.75 371 VAL A O 1
ATOM 2820 N N . LEU A 1 372 ? 7.980 -37.096 35.637 1.00 94.25 372 LEU A N 1
ATOM 2821 C CA . LEU A 1 372 ? 9.431 -37.294 35.536 1.00 94.25 372 LEU A CA 1
ATOM 2822 C C . LEU A 1 372 ? 10.147 -36.057 34.973 1.00 94.25 372 LEU A C 1
ATOM 2824 O O . LEU A 1 372 ? 11.117 -35.591 35.570 1.00 94.25 372 LEU A O 1
ATOM 2828 N N . ILE A 1 373 ? 9.655 -35.480 33.873 1.00 93.50 373 ILE A N 1
ATOM 2829 C CA . ILE A 1 373 ? 10.226 -34.273 33.252 1.00 93.50 373 ILE A CA 1
ATOM 2830 C C . ILE A 1 373 ? 10.145 -33.088 34.220 1.00 93.50 373 ILE A C 1
ATOM 2832 O O . ILE A 1 373 ? 11.143 -32.394 34.437 1.00 93.50 373 ILE A O 1
ATOM 2836 N N . PHE A 1 374 ? 8.992 -32.877 34.863 1.00 92.31 374 PHE A N 1
ATOM 2837 C CA . PHE A 1 374 ? 8.816 -31.799 35.833 1.00 92.31 374 PHE A CA 1
ATOM 2838 C C . PHE A 1 374 ? 9.665 -32.020 37.095 1.00 92.31 374 PHE A C 1
ATOM 2840 O O . PHE A 1 374 ? 10.225 -31.065 37.632 1.00 92.31 374 PHE A O 1
ATOM 2847 N N . GLY A 1 375 ? 9.846 -33.272 37.529 1.00 91.50 375 GLY A N 1
ATOM 2848 C CA . GLY A 1 375 ? 10.757 -33.652 38.610 1.00 91.50 375 GLY A CA 1
ATOM 2849 C C . GLY A 1 375 ? 12.225 -33.359 38.285 1.00 91.50 375 GLY A C 1
ATOM 2850 O O . GLY A 1 375 ? 12.917 -32.723 39.083 1.00 91.50 375 GLY A O 1
ATOM 2851 N N . ILE A 1 376 ? 12.698 -33.734 37.092 1.00 91.62 376 ILE A N 1
ATOM 2852 C CA . ILE A 1 376 ? 14.057 -33.434 36.607 1.00 91.62 376 ILE A CA 1
ATOM 2853 C C . ILE A 1 376 ? 14.264 -31.915 36.492 1.00 91.62 376 ILE A C 1
ATOM 2855 O O . ILE A 1 376 ? 15.281 -31.386 36.954 1.00 91.62 376 ILE A O 1
ATOM 2859 N N . TRP A 1 377 ? 13.285 -31.183 35.954 1.00 90.88 377 TRP A N 1
ATOM 2860 C CA . TRP A 1 377 ? 13.317 -29.719 35.883 1.00 90.88 377 TRP A CA 1
ATOM 2861 C C . TRP A 1 377 ? 13.342 -29.069 37.275 1.00 90.88 377 TRP A C 1
ATOM 2863 O O . TRP A 1 377 ? 14.129 -28.157 37.533 1.00 90.88 377 TRP A O 1
ATOM 2873 N N . TYR A 1 378 ? 12.542 -29.567 38.218 1.00 88.31 378 TYR A N 1
ATOM 2874 C CA . TYR A 1 378 ? 12.526 -29.074 39.592 1.00 88.31 378 TYR A CA 1
ATOM 2875 C C . TYR A 1 378 ? 13.862 -29.331 40.306 1.00 88.31 378 TYR A C 1
ATOM 2877 O O . TYR A 1 378 ? 14.399 -28.435 40.961 1.00 88.31 378 TYR A O 1
ATOM 2885 N N . MET A 1 379 ? 14.451 -30.517 40.129 1.00 81.19 379 MET A N 1
ATOM 2886 C CA . MET A 1 379 ? 15.742 -30.886 40.720 1.00 81.19 379 MET A CA 1
ATOM 2887 C C . MET A 1 379 ? 16.910 -30.093 40.122 1.00 81.19 379 MET A C 1
ATOM 2889 O O . MET A 1 379 ? 17.756 -29.592 40.867 1.00 81.19 379 MET A O 1
ATOM 2893 N N . THR A 1 380 ? 16.939 -29.887 38.803 1.00 78.25 380 THR A N 1
ATOM 2894 C CA . THR A 1 380 ? 17.947 -29.034 38.145 1.00 78.25 380 THR A CA 1
ATOM 2895 C C . THR A 1 380 ? 17.802 -27.564 38.554 1.00 78.25 380 THR A C 1
ATOM 2897 O O . THR A 1 380 ? 18.799 -26.924 38.894 1.00 78.25 380 THR A O 1
ATOM 2900 N N . LYS A 1 381 ? 16.573 -27.038 38.658 1.00 78.88 381 LYS A N 1
ATOM 2901 C CA . LYS A 1 381 ? 16.288 -25.690 39.185 1.00 78.88 381 LYS A CA 1
ATOM 2902 C C . LYS A 1 381 ? 16.689 -25.533 40.657 1.00 78.88 381 LYS A C 1
ATOM 2904 O O . LYS A 1 381 ? 17.231 -24.493 41.036 1.00 78.88 381 LYS A O 1
ATOM 2909 N N . ARG A 1 382 ? 16.485 -26.563 41.488 1.00 73.81 382 ARG A N 1
ATOM 2910 C CA . ARG A 1 382 ? 16.938 -26.601 42.891 1.00 73.81 382 ARG A CA 1
ATOM 2911 C C . ARG A 1 382 ? 18.467 -26.606 42.991 1.00 73.81 382 ARG A C 1
ATOM 2913 O O . ARG A 1 382 ? 19.005 -25.872 43.815 1.00 73.81 382 ARG A O 1
ATOM 2920 N N . LYS A 1 383 ? 19.158 -27.357 42.124 1.00 71.69 383 LYS A N 1
ATOM 2921 C CA . LYS A 1 383 ? 20.630 -27.398 42.043 1.00 71.69 383 LYS A CA 1
ATOM 2922 C C . LYS A 1 383 ? 21.218 -26.064 41.558 1.00 71.69 383 LYS A C 1
ATOM 2924 O O . LYS A 1 383 ? 22.180 -25.578 42.142 1.00 71.69 383 LYS A O 1
ATOM 2929 N N . ARG A 1 384 ? 20.597 -25.401 40.574 1.00 64.88 384 ARG A N 1
ATOM 2930 C CA . ARG A 1 384 ? 20.999 -24.051 40.122 1.00 64.88 384 ARG A CA 1
ATOM 2931 C C . ARG A 1 384 ? 20.921 -23.023 41.262 1.00 64.88 384 ARG A C 1
ATOM 2933 O O . ARG A 1 384 ? 21.891 -22.316 41.515 1.00 64.88 384 ARG A O 1
ATOM 2940 N N . ARG A 1 385 ? 19.833 -23.052 42.044 1.00 59.28 385 ARG A N 1
ATOM 2941 C CA . ARG A 1 385 ? 19.657 -22.209 43.243 1.00 59.28 385 ARG A CA 1
ATOM 2942 C C . ARG A 1 385 ? 20.626 -22.512 44.395 1.00 59.28 385 ARG A C 1
ATOM 2944 O O . ARG A 1 385 ? 20.791 -21.650 45.256 1.00 59.28 385 ARG A O 1
ATOM 2951 N N . SER A 1 386 ? 21.243 -23.698 44.473 1.00 59.34 386 SER A N 1
ATOM 2952 C CA . SER A 1 386 ? 22.282 -23.963 45.486 1.00 59.34 386 SER A CA 1
ATOM 2953 C C . SER A 1 386 ? 23.654 -23.438 45.061 1.00 59.34 386 SER A C 1
ATOM 2955 O O . SER A 1 386 ? 24.388 -22.946 45.913 1.00 59.34 386 SER A O 1
ATOM 2957 N N . VAL A 1 387 ? 23.970 -23.480 43.761 1.00 61.38 387 VAL A N 1
ATOM 2958 C CA . VAL A 1 387 ? 25.204 -22.893 43.205 1.00 61.38 387 VAL A CA 1
ATOM 2959 C C . VAL A 1 387 ? 25.191 -21.368 43.347 1.00 61.38 387 VAL A C 1
ATOM 2961 O O . VAL A 1 387 ? 26.147 -20.802 43.869 1.00 61.38 387 VAL A O 1
ATOM 2964 N N . GLU A 1 388 ? 24.074 -20.710 43.013 1.00 58.91 388 GLU A N 1
ATOM 2965 C CA . GLU A 1 388 ? 23.915 -19.255 43.191 1.00 58.91 388 GLU A CA 1
ATOM 2966 C C . GLU A 1 388 ? 24.177 -18.822 44.649 1.00 58.91 388 GLU A C 1
ATOM 2968 O O . GLU A 1 388 ? 24.906 -17.861 44.890 1.00 58.91 388 GLU A O 1
ATOM 2973 N N . ARG A 1 389 ? 23.686 -19.575 45.650 1.00 55.66 389 ARG A N 1
ATOM 2974 C CA . ARG A 1 389 ? 23.959 -19.283 47.074 1.00 55.66 389 ARG A CA 1
ATOM 2975 C C . ARG A 1 389 ? 25.436 -19.409 47.459 1.00 55.66 389 ARG A C 1
ATOM 2977 O O . ARG A 1 389 ? 25.890 -18.643 48.304 1.00 55.66 389 ARG A O 1
ATOM 2984 N N . GLN A 1 390 ? 26.184 -20.341 46.864 1.00 57.78 390 GLN A N 1
ATOM 2985 C CA . GLN A 1 390 ? 27.627 -20.457 47.112 1.00 57.78 390 GLN A CA 1
ATOM 2986 C C . GLN A 1 390 ? 28.408 -19.299 46.477 1.00 57.78 390 GLN A C 1
ATOM 2988 O O . GLN A 1 390 ? 29.358 -18.804 47.079 1.00 57.78 390 GLN A O 1
ATOM 2993 N N . GLN A 1 391 ? 27.977 -18.810 45.311 1.00 53.84 391 GLN A N 1
ATOM 2994 C CA . GLN A 1 391 ? 28.616 -17.677 44.637 1.00 53.84 391 GLN A CA 1
ATOM 2995 C C . GLN A 1 391 ? 28.425 -16.351 45.392 1.00 53.84 391 GLN A C 1
ATOM 2997 O O . GLN A 1 391 ? 29.385 -15.596 45.535 1.00 53.84 391 GLN A O 1
ATOM 3002 N N . TYR A 1 392 ? 27.243 -16.099 45.970 1.00 48.44 392 TYR A N 1
ATOM 3003 C CA . TYR A 1 392 ? 27.037 -14.920 46.825 1.00 48.44 392 TYR A CA 1
ATOM 3004 C C . TYR A 1 392 ? 27.799 -14.997 48.160 1.00 48.44 392 TYR A C 1
ATOM 3006 O O . TYR A 1 392 ? 28.297 -13.975 48.628 1.00 48.44 392 TYR A O 1
ATOM 3014 N N . ALA A 1 393 ? 27.969 -16.190 48.743 1.00 50.34 393 ALA A N 1
ATOM 3015 C CA . ALA A 1 393 ? 28.768 -16.376 49.961 1.00 50.34 393 ALA A CA 1
ATOM 3016 C C . ALA A 1 393 ? 30.286 -16.199 49.735 1.00 50.34 393 ALA A C 1
ATOM 3018 O O . ALA A 1 393 ? 31.009 -15.850 50.666 1.00 50.34 393 ALA A O 1
ATOM 3019 N N . ALA A 1 394 ? 30.774 -16.406 48.507 1.00 52.06 394 ALA A N 1
ATOM 3020 C CA . ALA A 1 394 ? 32.176 -16.190 48.144 1.00 52.06 394 ALA A CA 1
ATOM 3021 C C . ALA A 1 394 ? 32.531 -14.707 47.896 1.00 52.06 394 ALA A C 1
ATOM 3023 O O . ALA A 1 394 ? 33.704 -14.347 47.966 1.00 52.06 394 ALA A O 1
ATOM 3024 N N . MET A 1 395 ? 31.543 -13.842 47.626 1.00 50.00 395 MET A N 1
ATOM 3025 C CA . MET A 1 395 ? 31.763 -12.402 47.400 1.00 50.00 395 MET A CA 1
ATOM 3026 C C . MET A 1 395 ? 31.736 -11.559 48.686 1.00 50.00 395 MET A C 1
ATOM 3028 O O . MET A 1 395 ? 32.285 -10.459 48.703 1.00 50.00 395 MET A O 1
ATOM 3032 N N . SER A 1 396 ? 31.170 -12.062 49.787 1.00 48.41 396 SER A N 1
ATOM 3033 C CA . SER A 1 396 ? 31.235 -11.410 51.103 1.00 48.41 396 SER A CA 1
ATOM 3034 C C . SER A 1 396 ? 32.536 -11.757 51.838 1.00 48.41 396 SER A C 1
ATOM 3036 O O . SER A 1 396 ? 32.541 -12.502 52.819 1.00 48.41 396 SER A O 1
ATOM 3038 N N . GLY A 1 397 ? 33.658 -11.222 51.351 1.00 45.94 397 GLY A N 1
ATOM 3039 C CA . GLY A 1 397 ? 34.983 -11.399 51.949 1.00 45.94 397 GLY A CA 1
ATOM 3040 C C . GLY A 1 397 ? 35.147 -10.673 53.290 1.00 45.94 397 GLY A C 1
ATOM 3041 O O . GLY A 1 397 ? 35.765 -9.615 53.346 1.00 45.94 397 GLY A O 1
ATOM 3042 N N . TRP A 1 398 ? 34.638 -11.256 54.377 1.00 38.44 398 TRP A N 1
ATOM 3043 C CA . TRP A 1 398 ? 34.885 -10.809 55.754 1.00 38.44 398 TRP A CA 1
ATOM 3044 C C . TRP A 1 398 ? 35.576 -11.920 56.555 1.00 38.44 398 TRP A C 1
ATOM 3046 O O . TRP A 1 398 ? 34.963 -12.928 56.900 1.00 38.44 398 TRP A O 1
ATOM 3056 N N . LYS A 1 399 ? 36.869 -11.737 56.856 1.00 37.25 399 LYS A N 1
ATOM 3057 C CA . LYS A 1 399 ? 37.629 -12.605 57.772 1.00 37.25 399 LYS A CA 1
ATOM 3058 C C . LYS A 1 399 ? 37.709 -11.953 59.157 1.00 37.25 399 LYS A C 1
ATOM 3060 O O . LYS A 1 399 ? 38.333 -10.897 59.266 1.00 37.25 399 LYS A O 1
ATOM 3065 N N . PRO A 1 400 ? 37.157 -12.561 60.219 1.00 37.00 400 PRO A N 1
ATOM 3066 C CA . PRO A 1 400 ? 37.356 -12.073 61.574 1.00 37.00 400 PRO A CA 1
ATOM 3067 C C . PRO A 1 400 ? 38.662 -12.616 62.176 1.00 37.00 400 PRO A C 1
ATOM 3069 O O . PRO A 1 400 ? 38.834 -13.822 62.310 1.00 37.00 400 PRO A O 1
ATOM 3072 N N . GLY A 1 401 ? 39.538 -11.697 62.589 1.00 33.91 401 GLY A N 1
ATOM 3073 C CA . GLY A 1 401 ? 40.458 -11.858 63.721 1.00 33.91 401 GLY A CA 1
ATOM 3074 C C . GLY A 1 401 ? 41.645 -12.824 63.597 1.00 33.91 401 GLY A C 1
ATOM 3075 O O . GLY A 1 401 ? 41.505 -14.031 63.761 1.00 33.91 401 GLY A O 1
ATOM 3076 N N . GLN A 1 402 ? 42.857 -12.262 63.573 1.00 33.06 402 GLN A N 1
ATOM 3077 C CA . GLN A 1 402 ? 43.938 -12.806 64.398 1.00 33.06 402 GLN A CA 1
ATOM 3078 C C . GLN A 1 402 ? 44.735 -11.676 65.062 1.00 33.06 402 GLN A C 1
ATOM 3080 O O . GLN A 1 402 ? 45.171 -10.723 64.422 1.00 33.06 402 GLN A O 1
ATOM 3085 N N . TYR A 1 403 ? 44.848 -11.781 66.383 1.00 30.88 403 TYR A N 1
ATOM 3086 C CA . TYR A 1 403 ? 45.573 -10.876 67.272 1.00 30.88 403 TYR A CA 1
ATOM 3087 C C . TYR A 1 403 ? 47.085 -11.009 67.039 1.00 30.88 403 TYR A C 1
ATOM 3089 O O . TYR A 1 403 ? 47.570 -12.134 67.018 1.00 30.88 403 TYR A O 1
ATOM 3097 N N . HIS A 1 404 ? 47.840 -9.906 67.010 1.00 31.95 404 HIS A N 1
ATOM 3098 C CA . HIS A 1 404 ? 49.112 -9.836 67.743 1.00 31.95 404 HIS A CA 1
ATOM 3099 C C . HIS A 1 404 ? 49.567 -8.390 67.994 1.00 31.95 404 HIS A C 1
ATOM 3101 O O . HIS A 1 404 ? 49.194 -7.450 67.298 1.00 31.95 404 HIS A O 1
ATOM 3107 N N . SER A 1 405 ? 50.328 -8.221 69.072 1.00 31.84 405 SER A N 1
ATOM 3108 C CA . SER A 1 405 ? 50.657 -6.951 69.720 1.00 31.84 405 SER A CA 1
ATOM 3109 C C . SER A 1 405 ? 51.961 -6.310 69.224 1.00 31.84 405 SER A C 1
ATOM 3111 O O . SER A 1 405 ? 52.942 -7.018 69.016 1.00 31.84 405 SER A O 1
ATOM 3113 N N . ARG A 1 406 ? 52.036 -4.966 69.211 1.00 31.20 406 ARG A N 1
ATOM 3114 C CA . ARG A 1 406 ? 52.791 -4.185 70.227 1.00 31.20 406 ARG A CA 1
ATOM 3115 C C . ARG A 1 406 ? 52.878 -2.670 69.952 1.00 31.20 406 ARG A C 1
ATOM 3117 O O . ARG A 1 406 ? 53.104 -2.231 68.837 1.00 31.20 406 ARG A O 1
ATOM 3124 N N . GLN A 1 407 ? 52.841 -1.935 71.067 1.00 31.20 407 GLN A N 1
ATOM 3125 C CA . GLN A 1 407 ? 53.579 -0.699 71.381 1.00 31.20 407 GLN A CA 1
ATOM 3126 C C . GLN A 1 407 ? 53.339 0.607 70.591 1.00 31.20 407 GLN A C 1
ATOM 3128 O O . GLN A 1 407 ? 53.964 0.902 69.582 1.00 31.20 407 GLN A O 1
ATOM 3133 N N . SER A 1 408 ? 52.602 1.488 71.274 1.00 31.17 408 SER A N 1
ATOM 3134 C CA . SER A 1 408 ? 53.117 2.778 71.767 1.00 31.17 408 SER A CA 1
ATOM 3135 C C . SER A 1 408 ? 53.630 3.830 70.773 1.00 31.17 408 SER A C 1
ATOM 3137 O O . SER A 1 408 ? 54.814 3.865 70.434 1.00 31.17 408 SER A O 1
ATOM 3139 N N . ARG A 1 409 ? 52.830 4.893 70.611 1.00 31.69 409 ARG A N 1
ATOM 3140 C CA . ARG A 1 409 ? 53.342 6.248 70.876 1.00 31.69 409 ARG A CA 1
ATOM 3141 C C . ARG A 1 409 ? 52.241 7.175 71.403 1.00 31.69 409 ARG A C 1
ATOM 3143 O O . ARG A 1 409 ? 51.219 7.358 70.754 1.00 31.69 409 ARG A O 1
ATOM 3150 N N . MET A 1 410 ? 52.458 7.743 72.589 1.00 28.84 410 MET A N 1
ATOM 3151 C CA . MET A 1 410 ? 51.677 8.876 73.094 1.00 28.84 410 MET A CA 1
ATOM 3152 C C . MET A 1 410 ? 52.117 10.145 72.364 1.00 28.84 410 MET A C 1
ATOM 3154 O O . MET A 1 410 ? 53.321 10.379 72.285 1.00 28.84 410 MET A O 1
ATOM 3158 N N . ILE A 1 411 ? 51.170 10.989 71.947 1.00 33.81 411 ILE A N 1
ATOM 3159 C CA . ILE A 1 411 ? 51.359 12.446 71.907 1.00 33.81 411 ILE A CA 1
ATOM 3160 C C . ILE A 1 411 ? 50.093 13.103 72.484 1.00 33.81 411 ILE A C 1
ATOM 3162 O O . ILE A 1 411 ? 49.017 13.084 71.895 1.00 33.81 411 ILE A O 1
ATOM 3166 N N . THR A 1 412 ? 50.261 13.637 73.688 1.00 29.50 412 THR A N 1
ATOM 3167 C CA . THR A 1 412 ? 49.477 14.691 74.353 1.00 29.50 412 THR A CA 1
ATOM 3168 C C . THR A 1 412 ? 49.508 15.986 73.502 1.00 29.50 412 THR A C 1
ATOM 3170 O O . THR A 1 412 ? 50.480 16.191 72.789 1.00 29.50 412 THR A O 1
ATOM 3173 N N . THR A 1 413 ? 48.569 16.944 73.510 1.00 29.77 413 THR A N 1
ATOM 3174 C CA . THR A 1 413 ? 47.583 17.353 74.531 1.00 29.77 413 THR A CA 1
ATOM 3175 C C . THR A 1 413 ? 46.614 18.422 73.968 1.00 29.77 413 THR A C 1
ATOM 3177 O O . THR A 1 413 ? 46.900 19.042 72.952 1.00 29.77 413 THR A O 1
ATOM 3180 N N . SER A 1 414 ? 45.555 18.713 74.738 1.00 32.41 414 SER A N 1
ATOM 3181 C CA . SER A 1 414 ? 44.949 20.048 74.981 1.00 32.41 414 SER A CA 1
ATOM 3182 C C . SER A 1 414 ? 44.203 20.854 73.889 1.00 32.41 414 SER A C 1
ATOM 3184 O O . SER A 1 414 ? 44.806 21.557 73.086 1.00 32.41 414 SER A O 1
ATOM 3186 N N . ASN A 1 415 ? 42.893 20.969 74.157 1.00 33.81 415 ASN A N 1
ATOM 3187 C CA . ASN A 1 415 ? 42.050 22.184 74.195 1.00 33.81 415 ASN A CA 1
ATOM 3188 C C . ASN A 1 415 ? 41.350 22.771 72.940 1.00 33.81 415 ASN A C 1
ATOM 3190 O O . ASN A 1 415 ? 41.786 22.541 71.816 1.00 33.81 415 ASN A O 1
ATOM 3194 N N . PRO A 1 416 ? 40.210 23.490 73.143 1.00 51.50 416 PRO A N 1
ATOM 3195 C CA . PRO A 1 416 ? 39.214 23.755 72.098 1.00 51.50 416 PRO A CA 1
ATOM 3196 C C . PRO A 1 416 ? 38.981 25.252 71.772 1.00 51.50 416 PRO A C 1
ATOM 3198 O O . PRO A 1 416 ? 39.515 26.139 72.433 1.00 51.50 416 PRO A O 1
ATOM 3201 N N . ASN A 1 417 ? 38.043 25.483 70.837 1.00 32.59 417 ASN A N 1
ATOM 3202 C CA . ASN A 1 417 ? 37.402 26.749 70.424 1.00 32.59 417 ASN A CA 1
ATOM 3203 C C . ASN A 1 417 ? 38.224 27.704 69.527 1.00 32.59 417 ASN A C 1
ATOM 3205 O O . ASN A 1 417 ? 39.238 28.237 69.956 1.00 32.59 417 ASN A O 1
ATOM 3209 N N . VAL A 1 418 ? 37.698 28.023 68.328 1.00 33.84 418 VAL A N 1
ATOM 3210 C CA . VAL A 1 418 ? 37.117 29.348 67.966 1.00 33.84 418 VAL A CA 1
ATOM 3211 C C . VAL A 1 418 ? 36.649 29.397 66.485 1.00 33.84 418 VAL A C 1
ATOM 3213 O O . VAL A 1 418 ? 37.415 29.171 65.559 1.00 33.84 418 VAL A O 1
ATOM 3216 N N . ILE A 1 419 ? 35.350 29.685 66.322 1.00 35.91 419 ILE A N 1
ATOM 3217 C CA . ILE A 1 419 ? 34.601 30.466 65.300 1.00 35.91 419 ILE A CA 1
ATOM 3218 C C . ILE A 1 419 ? 35.293 30.898 63.972 1.00 35.91 419 ILE A C 1
ATOM 3220 O O . ILE A 1 419 ? 36.265 31.641 64.017 1.00 35.91 419 ILE A O 1
ATOM 3224 N N . TYR A 1 420 ? 34.679 30.578 62.811 1.00 30.16 420 TYR A N 1
ATOM 3225 C CA . TYR A 1 420 ? 34.112 31.500 61.773 1.00 30.16 420 TYR A CA 1
ATOM 3226 C C . TYR A 1 420 ? 33.937 30.819 60.390 1.00 30.16 420 TYR A C 1
ATOM 3228 O O . TYR A 1 420 ? 34.764 30.012 59.985 1.00 30.16 420 TYR A O 1
ATOM 3236 N N . GLY A 1 421 ? 32.882 31.178 59.638 1.00 32.50 421 GLY A N 1
ATOM 3237 C CA . GLY A 1 421 ? 32.694 30.776 58.227 1.00 32.50 421 GLY A CA 1
ATOM 3238 C C . GLY A 1 421 ? 31.240 30.877 57.734 1.00 32.50 421 GLY A C 1
ATOM 3239 O O . GLY A 1 421 ? 30.361 30.216 58.278 1.00 32.50 421 GLY A O 1
ATOM 3240 N N . GLN A 1 422 ? 30.974 31.721 56.731 1.00 34.28 422 GLN A N 1
ATOM 3241 C CA . GLN A 1 422 ? 29.622 32.067 56.250 1.00 34.28 422 GLN A CA 1
ATOM 3242 C C . GLN A 1 422 ? 29.129 31.195 55.076 1.00 34.28 422 GLN A C 1
ATOM 3244 O O . GLN A 1 422 ? 29.912 30.579 54.357 1.00 34.28 422 GLN A O 1
ATOM 3249 N N . THR A 1 423 ? 27.809 31.199 54.858 1.00 36.72 423 THR A N 1
ATOM 3250 C CA . THR A 1 423 ? 27.131 30.723 53.635 1.00 36.72 423 THR A CA 1
ATOM 3251 C C . THR A 1 423 ? 27.272 31.743 52.485 1.00 36.72 423 THR A C 1
ATOM 3253 O O . THR A 1 423 ? 27.659 32.886 52.741 1.00 36.72 423 THR A O 1
ATOM 3256 N N . PRO A 1 424 ? 26.958 31.380 51.220 1.00 41.22 424 PRO A N 1
ATOM 3257 C CA . PRO A 1 424 ? 25.596 31.656 50.728 1.00 41.22 424 PRO A CA 1
ATOM 3258 C C . PRO A 1 424 ? 25.004 30.620 49.736 1.00 41.22 424 PRO A C 1
ATOM 3260 O O . PRO A 1 424 ? 25.642 29.652 49.332 1.00 41.22 424 PRO A O 1
ATOM 3263 N N . ARG A 1 425 ? 23.736 30.850 49.358 1.00 31.81 425 ARG A N 1
ATOM 3264 C CA . ARG A 1 425 ? 22.857 30.062 48.464 1.00 31.81 425 ARG A CA 1
ATOM 3265 C C . ARG A 1 425 ? 22.317 30.984 47.352 1.00 31.81 425 ARG A C 1
ATOM 3267 O O . ARG A 1 425 ? 21.931 32.093 47.696 1.00 31.81 425 ARG A O 1
ATOM 3274 N N . ILE A 1 426 ? 22.220 30.521 46.093 1.00 32.12 426 ILE A N 1
ATOM 3275 C CA . ILE A 1 426 ? 21.537 31.138 44.913 1.00 32.12 426 ILE A CA 1
ATOM 3276 C C . ILE A 1 426 ? 21.651 30.145 43.717 1.00 32.12 426 ILE A C 1
ATOM 3278 O O . ILE A 1 426 ? 22.573 29.334 43.752 1.00 32.12 426 ILE A O 1
ATOM 3282 N N . THR A 1 427 ? 20.873 30.135 42.619 1.00 37.28 427 THR A N 1
ATOM 3283 C CA . THR A 1 427 ? 19.400 30.046 42.370 1.00 37.28 427 THR A CA 1
ATOM 3284 C C . THR A 1 427 ? 19.184 29.258 41.048 1.00 37.28 427 THR A C 1
ATOM 3286 O O . THR A 1 427 ? 20.111 29.231 40.238 1.00 37.28 427 THR A O 1
ATOM 3289 N N . PRO A 1 428 ? 18.016 28.631 40.774 1.00 46.44 428 PRO A N 1
ATOM 3290 C CA . PRO A 1 428 ? 17.732 28.020 39.465 1.00 46.44 428 PRO A CA 1
ATOM 3291 C C . PRO A 1 428 ? 17.313 29.063 38.408 1.00 46.44 428 PRO A C 1
ATOM 3293 O O . PRO A 1 428 ? 16.881 30.159 38.760 1.00 46.44 428 PRO A O 1
ATOM 3296 N N . TYR A 1 429 ? 17.430 28.702 37.126 1.00 34.53 429 TYR A N 1
ATOM 3297 C CA . TYR A 1 429 ? 17.098 29.537 35.960 1.00 34.53 429 TYR A CA 1
ATOM 3298 C C . TYR A 1 429 ? 15.860 28.990 35.227 1.00 34.53 429 TYR A C 1
ATOM 3300 O O . TYR A 1 429 ? 15.749 27.779 35.039 1.00 34.53 429 TYR A O 1
ATOM 3308 N N . GLU A 1 430 ? 14.979 29.883 34.771 1.00 42.03 430 GLU A N 1
ATOM 3309 C CA . GLU A 1 430 ? 13.952 29.619 33.750 1.00 42.03 430 GLU A CA 1
ATOM 3310 C C . GLU A 1 430 ? 14.394 30.210 32.404 1.00 42.03 430 GLU A C 1
ATOM 3312 O O . GLU A 1 430 ? 15.073 31.240 32.370 1.00 42.03 430 GLU A O 1
ATOM 3317 N N . SER A 1 431 ? 13.960 29.609 31.294 1.00 43.16 431 SER A N 1
ATOM 3318 C CA . SER A 1 431 ? 14.029 30.236 29.971 1.00 43.16 431 SER A CA 1
ATOM 3319 C C . SER A 1 431 ? 13.005 29.637 29.000 1.00 43.16 431 SER A C 1
ATOM 3321 O O . SER A 1 431 ? 13.145 28.467 28.652 1.00 43.16 431 SER A O 1
ATOM 3323 N N . TYR A 1 432 ? 12.047 30.487 28.603 1.00 43.03 432 TYR A N 1
ATOM 3324 C CA . TYR A 1 432 ? 11.292 30.562 27.333 1.00 43.03 432 TYR A CA 1
ATOM 3325 C C . TYR A 1 432 ? 10.876 29.271 26.607 1.00 43.03 432 TYR A C 1
ATOM 3327 O O . TYR A 1 432 ? 11.748 28.624 25.991 1.00 43.03 432 TYR A O 1
#

Sequence (432 aa):
MRSSIGIQTAMGIENFKTVRLHIFTFDRVRQSGSENYNSFQVVLAESDKDFTILSLIYEKVQARGPMTGISTPIRFLMLPNNRLASGSNVGQPGKWMYRVDLSDLQTCPSGRTGEPLCDRECIAGHYGVNCESTCHCEGSVTCDVITGMCPGALCRAGWEGSSCDQDIDECGMSLVTCAIGSECVNTRGGYRCDCKKGFVPVGKECKPIDRCLSRFSVPCSRNGECVESEGVDPKCVCRKGYNGDGFRCTTRENVKSAGGNRLVSDLTHHLMAVSDGTNSTDLSNSSTGNPFVMKNWMADPITETTPMPQLPRFVTVQTPPHFYTAPPIHPKTTDKEMNVIDEDPKAEDSLLHVAIVTGLALLLIWAVLFVLIFGIWYMTKRKRRSVERQQYAAMSGWKPGQYHSRQSRMITTSNPNVIYGQTPRITPYESY

Organism: NCBI:txid1561998

pLDDT: mean 70.88, std 24.72, range [26.39, 96.69]

=== Feature glossary ===
Legend for the data blocks above and below:

— What the protein is —

Sequence gives the chain of amino acids in standard one-letter code (A=alanine, C=cysteine, …, Y=tyrosine), read N→C. It is the only feature that is directly encoded by the gene; all structural features are derived from the folded form of this sequence.

The annotation block draws on four external resources. InterPro: which protein families and domains the sequence belongs to. GO: standardized terms for what the protein does, what process it participates in, and where in the cell it acts. CATH: which structural fold it has in the CATH hierarchy. Organism: the species of origin.

— Where its atoms are —

Atomic coordinates in PDBx/mmCIF format — the same representation the Protein Data Bank distributes. Each line of the _atom_site loop places one backbone atom in Cartesian space (units: ångströms, origin: arbitrary).

Six rendered views show the 3D structure from the faces of a cube — i.e. along ±x, ±y, ±z. Rendering representation is drawn randomly per protein from cartoon (secondary-structure ribbons), sticks (backbone bonds), or molecular surface; coloring is either N→C rainbow (blue at the N-terminus through red at the C-terminus) or one color per chain.

— Local backbone conformation —

DSSP 8-state secondary structure assigns each residue one of H (α-helix), G (3₁₀-helix), I (π-helix), E (extended β-strand), B (isolated β-bridge), T (hydrogen-bonded turn), S (bend), or '-' (coil). The assignment is computed from backbone hydrogen-bond geometry via the Kabsch–Sander algorithm.

P-SEA three-state annotation labels each residue as helix, strand, or coil based purely on the geometry of the Cα trace. It serves as a fallback when the full backbone (and thus DSSP) is unavailable.

φ (phi) and ψ (psi) are the two rotatable backbone dihedrals per residue: φ is the C(i-1)–N–Cα–C torsion, ψ is the N–Cα–C–N(i+1) torsion, both in degrees on (−180°, 180°]. α-helical residues cluster near (−60°, −45°); β-strand residues near (−120°, +130°). A Ramachandran plot is simply a scatter of (φ, ψ) for every residue.

— Global shape and packing —

Radius of gyration (Rg) is the root-mean-square distance of Cα atoms from their centroid — a single number for overall size and compactness. A globular domain of N residues has Rg ≈ 2.2·N^0.38 Å; an extended or disordered chain has a much larger Rg. The Cα contact count is the number of residue pairs whose Cα atoms are within 8 Å and are more than four positions apart in sequence — a standard proxy for tertiary packing density. The bounding box is the smallest axis-aligned box enclosing all Cα atoms.

Accessible surface area quantifies burial. A residue with SASA near zero is packed into the hydrophobic core; one with SASA >100 Å² sits on the surface. Computed here via the Shrake–Rupley numerical algorithm with a 1.4 Å probe.

The contact map is a binary N×N matrix image: pixel (i, j) is dark where Cα_i and Cα_j are within 8 Å and |i−j|>4. Because the |i−j|>4 filter removes local helical contacts, off-diagonal stripes parallel to the main diagonal indicate parallel β-sheets; stripes perpendicular to it indicate antiparallel β-sheets. The Ramachandran plot scatters every residue's (φ, ψ) pair against the sterically allowed regions. The PAE heatmap renders the predicted-aligned-error matrix.

— Structural neighborhood —

A 3Di character summarizes, for each residue, the relative orientation of the Cα frame of its nearest spatial neighbor. Because it encodes fold topology rather than chemistry, 3Di alignments detect remote structural similarity that sequence alignment misses.

Structural nearest neighbors (via Foldseek easy-search vs the PDB). Reported per hit: target PDB id, E-value, and alignment TM-score. A TM-score above ~0.5 is the conventional threshold for 'same fold'.

— Confidence and disorder —

For AlphaFold models, the B-factor field carries pLDDT — the model's own estimate of local accuracy on a 0–100 scale. Regions with pLDDT<50 should be treated as essentially unmodeled; they often correspond to intrinsically disordered segments.

B-factor (Debye–Waller factor) reflects atomic displacement in the crystal lattice. It is an experimental observable (units Å²), not a prediction; low values mean the atom is pinned down, high values mean it moves or is heterogeneous across the crystal.

Predicted Aligned Error (PAE) is an AlphaFold confidence matrix: entry (i, j) is the expected error in the position of residue j, in ångströms, when the prediction is superimposed on the true structure at residue i. Low PAE within a block of residues means that block is internally rigid and well-predicted; high PAE between two blocks means their relative placement is uncertain even if each block individually is confident.